Protein AF-A0A947CJH9-F1 (afdb_monomer_lite)

Structure (mmCIF, N/CA/C/O backbone):
data_AF-A0A947CJH9-F1
#
_entry.id   AF-A0A947CJH9-F1
#
loop_
_atom_site.group_PDB
_atom_site.id
_atom_site.type_symbol
_atom_site.label_atom_id
_atom_site.label_alt_id
_atom_site.label_comp_id
_atom_site.label_asym_id
_atom_site.label_entity_id
_atom_site.label_seq_id
_atom_site.pdbx_PDB_ins_code
_atom_site.Cartn_x
_atom_site.Cartn_y
_atom_site.Cartn_z
_atom_site.occupancy
_atom_site.B_iso_or_equiv
_atom_site.auth_seq_id
_atom_site.auth_comp_id
_atom_site.auth_asym_id
_atom_site.auth_atom_id
_atom_site.pdbx_PDB_model_num
ATOM 1 N N . MET A 1 1 ? -8.876 13.475 -35.142 1.00 30.36 1 MET A N 1
ATOM 2 C CA . MET A 1 1 ? -9.695 13.663 -33.919 1.00 30.36 1 MET A CA 1
ATOM 3 C C . MET A 1 1 ? -8.999 13.190 -32.631 1.00 30.36 1 MET A C 1
ATOM 5 O O . MET A 1 1 ? -9.363 13.679 -31.571 1.00 30.36 1 MET A O 1
ATOM 9 N N . PHE A 1 2 ? -7.987 12.305 -32.682 1.00 28.95 2 PHE A N 1
ATOM 10 C CA . PHE A 1 2 ? -7.243 11.853 -31.488 1.00 28.95 2 PHE A CA 1
ATOM 11 C C . PHE A 1 2 ? -6.026 12.732 -31.103 1.00 28.95 2 PHE A C 1
ATOM 13 O O . PHE A 1 2 ? -5.853 12.996 -29.915 1.00 28.95 2 PHE A O 1
ATOM 20 N N . SER A 1 3 ? -5.311 13.341 -32.061 1.00 35.59 3 SER A N 1
ATOM 21 C CA . SER A 1 3 ? -4.197 14.288 -31.799 1.00 35.59 3 SER A CA 1
ATOM 22 C C . SER A 1 3 ? -4.611 15.599 -31.092 1.00 35.59 3 SER A C 1
ATOM 24 O O . SER A 1 3 ? -3.795 16.322 -30.518 1.00 35.59 3 SER A O 1
ATOM 26 N N . GLU A 1 4 ? -5.912 15.911 -31.092 1.00 37.12 4 GLU A N 1
ATOM 27 C CA . GLU A 1 4 ? -6.497 17.144 -30.547 1.00 37.12 4 GLU A CA 1
ATOM 28 C C . GLU A 1 4 ? -6.630 17.111 -29.012 1.00 37.12 4 GLU A C 1
ATOM 30 O O . GLU A 1 4 ? -6.505 18.137 -28.338 1.00 37.12 4 GLU A O 1
ATOM 35 N N . ARG A 1 5 ? -6.850 15.919 -28.435 1.00 38.16 5 ARG A N 1
ATOM 36 C CA . ARG A 1 5 ? -6.873 15.715 -26.975 1.00 38.16 5 ARG A CA 1
ATOM 37 C C . ARG A 1 5 ? -5.459 15.719 -26.395 1.00 38.16 5 ARG A C 1
ATOM 39 O O . ARG A 1 5 ? -5.257 16.242 -25.303 1.00 38.16 5 ARG A O 1
ATOM 46 N N . PHE A 1 6 ? -4.493 15.220 -27.158 1.00 42.59 6 PHE A N 1
ATOM 47 C CA . PHE A 1 6 ? -3.076 15.169 -26.813 1.00 42.59 6 PHE A CA 1
ATOM 48 C C . PHE A 1 6 ? -2.444 16.556 -26.669 1.00 42.59 6 PHE A C 1
ATOM 50 O O . PHE A 1 6 ? -1.950 16.909 -25.598 1.00 42.59 6 PHE A O 1
ATOM 57 N N . LEU A 1 7 ? -2.563 17.402 -27.696 1.00 41.88 7 LEU A N 1
ATOM 58 C CA . LEU A 1 7 ? -2.008 18.760 -27.680 1.00 41.88 7 LEU A CA 1
ATOM 59 C C . LEU A 1 7 ? -2.678 19.666 -26.637 1.00 41.88 7 LEU A C 1
ATOM 61 O O . LEU A 1 7 ? -2.035 20.573 -26.109 1.00 41.88 7 LEU A O 1
ATOM 65 N N . ARG A 1 8 ? -3.953 19.414 -26.307 1.00 39.69 8 ARG A N 1
ATOM 66 C CA . ARG A 1 8 ? -4.657 20.100 -25.212 1.00 39.69 8 ARG A CA 1
ATOM 67 C C . ARG A 1 8 ? -4.125 19.668 -23.853 1.00 39.69 8 ARG A C 1
ATOM 69 O O . ARG A 1 8 ? -3.781 20.536 -23.063 1.00 39.69 8 ARG A O 1
ATOM 76 N N . SER A 1 9 ? -3.994 18.370 -23.596 1.00 38.56 9 SER A N 1
ATOM 77 C CA . SER A 1 9 ? -3.463 17.865 -22.324 1.00 38.56 9 SER A CA 1
ATOM 78 C C . SER A 1 9 ? -2.015 18.305 -22.092 1.00 38.56 9 SER A C 1
ATOM 80 O O . SER A 1 9 ? -1.696 18.763 -21.000 1.00 38.56 9 SER A O 1
ATOM 82 N N . MET A 1 10 ? -1.161 18.262 -23.120 1.00 40.03 10 MET A N 1
ATOM 83 C CA . MET A 1 10 ? 0.248 18.654 -23.006 1.00 40.03 10 MET A CA 1
ATOM 84 C C . MET A 1 10 ? 0.436 20.170 -22.858 1.00 40.03 10 MET A C 1
ATOM 86 O O . MET A 1 10 ? 1.247 20.599 -22.045 1.00 40.03 10 MET A O 1
ATOM 90 N N . ALA A 1 11 ? -0.325 20.991 -23.592 1.00 38.84 11 ALA A N 1
ATOM 91 C CA . ALA A 1 11 ? -0.263 22.449 -23.462 1.00 38.84 11 ALA A CA 1
ATOM 92 C C . ALA A 1 11 ? -0.888 22.945 -22.148 1.00 38.84 11 ALA A C 1
ATOM 94 O O . ALA A 1 11 ? -0.343 23.855 -21.533 1.00 38.84 11 ALA A O 1
ATOM 95 N N . ILE A 1 12 ? -1.985 22.334 -21.682 1.00 41.09 12 ILE A N 1
ATOM 96 C CA . ILE A 1 12 ? -2.594 22.647 -20.377 1.00 41.09 12 ILE A CA 1
ATOM 97 C C . ILE A 1 12 ? -1.649 22.245 -19.239 1.00 41.09 12 ILE A C 1
ATOM 99 O O . ILE A 1 12 ? -1.528 22.993 -18.275 1.00 41.09 12 ILE A O 1
ATOM 103 N N . LEU A 1 13 ? -0.937 21.120 -19.362 1.00 39.91 13 LEU A N 1
ATOM 104 C CA . LEU A 1 13 ? 0.058 20.684 -18.381 1.00 39.91 13 LEU A CA 1
ATOM 105 C C . LEU A 1 13 ? 1.293 21.602 -18.371 1.00 39.91 13 LEU A C 1
ATOM 107 O O . LEU A 1 13 ? 1.720 22.013 -17.299 1.00 39.91 13 LEU A O 1
ATOM 111 N N . LEU A 1 14 ? 1.819 21.998 -19.537 1.00 39.59 14 LEU A N 1
ATOM 112 C CA . LEU A 1 14 ? 2.942 22.944 -19.640 1.00 39.59 14 LEU A CA 1
ATOM 113 C C . LEU A 1 14 ? 2.575 24.340 -19.120 1.00 39.59 14 LEU A C 1
ATOM 115 O O . LEU A 1 14 ? 3.365 24.952 -18.414 1.00 39.59 14 LEU A O 1
ATOM 119 N N . ILE A 1 15 ? 1.367 24.829 -19.417 1.00 40.50 15 ILE A N 1
ATOM 120 C CA . ILE A 1 15 ? 0.870 26.111 -18.897 1.00 40.50 15 ILE A CA 1
ATOM 121 C C . ILE A 1 15 ? 0.625 26.018 -17.387 1.00 40.50 15 ILE A C 1
ATOM 123 O O . ILE A 1 15 ? 0.962 26.954 -16.674 1.00 40.50 15 ILE A O 1
ATOM 127 N N . ALA A 1 16 ? 0.099 24.900 -16.877 1.00 37.66 16 ALA A N 1
ATOM 128 C CA . ALA A 1 16 ? -0.085 24.692 -15.442 1.00 37.66 16 ALA A CA 1
ATOM 129 C C . ALA A 1 16 ? 1.250 24.596 -14.684 1.00 37.66 16 ALA A C 1
ATOM 131 O O . ALA A 1 16 ? 1.331 25.099 -13.571 1.00 37.66 16 ALA A O 1
ATOM 132 N N . ILE A 1 17 ? 2.290 24.009 -15.285 1.00 40.78 17 ILE A N 1
ATOM 133 C CA . ILE A 1 17 ? 3.638 23.919 -14.703 1.00 40.78 17 ILE A CA 1
ATOM 134 C C . ILE A 1 17 ? 4.337 25.284 -14.741 1.00 40.78 17 ILE A C 1
ATOM 136 O O . ILE A 1 17 ? 4.830 25.736 -13.717 1.00 40.78 17 ILE A O 1
ATOM 140 N N . VAL A 1 18 ? 4.296 25.999 -15.870 1.00 36.03 18 VAL A N 1
ATOM 141 C CA . VAL A 1 18 ? 4.867 27.355 -15.983 1.00 36.03 18 VAL A CA 1
ATOM 142 C C . VAL A 1 18 ? 4.138 28.351 -15.070 1.00 36.03 18 VAL A C 1
ATOM 144 O O . VAL A 1 18 ? 4.778 29.207 -14.473 1.00 36.03 18 VAL A O 1
ATOM 147 N N . MET A 1 19 ? 2.817 28.223 -14.899 1.00 34.50 19 MET A N 1
ATOM 148 C CA . MET A 1 19 ? 2.040 29.052 -13.965 1.00 34.50 19 MET A CA 1
ATOM 149 C C . MET A 1 19 ? 2.241 28.650 -12.498 1.00 34.50 19 MET A C 1
ATOM 151 O O . MET A 1 19 ? 2.157 29.515 -11.636 1.00 34.50 19 MET A O 1
ATOM 155 N N . ALA A 1 20 ? 2.498 27.371 -12.199 1.00 32.34 20 ALA A N 1
ATOM 156 C CA . ALA A 1 20 ? 2.825 26.923 -10.845 1.00 32.34 20 ALA A CA 1
ATOM 157 C C . ALA A 1 20 ? 4.222 27.395 -10.417 1.00 32.34 20 ALA A C 1
ATOM 159 O O . ALA A 1 20 ? 4.380 27.823 -9.283 1.00 32.34 20 ALA A O 1
ATOM 160 N N . ILE A 1 21 ? 5.192 27.399 -11.337 1.00 34.97 21 ILE A N 1
ATOM 161 C CA . ILE A 1 21 ? 6.563 27.874 -11.095 1.00 34.97 21 ILE A CA 1
ATOM 162 C C . ILE A 1 21 ? 6.604 29.408 -10.995 1.00 34.97 21 ILE A C 1
ATOM 164 O O . ILE A 1 21 ? 7.182 29.950 -10.060 1.00 34.97 21 ILE A O 1
ATOM 168 N N . ALA A 1 22 ? 5.899 30.125 -11.878 1.00 31.30 22 ALA A N 1
ATOM 169 C CA . ALA A 1 22 ? 5.813 31.588 -11.813 1.00 31.30 22 ALA A CA 1
ATOM 170 C C . ALA A 1 22 ? 5.004 32.110 -10.606 1.00 31.30 22 ALA A C 1
ATOM 172 O O . ALA A 1 22 ? 5.146 33.269 -10.222 1.00 31.30 22 ALA A O 1
ATOM 173 N N . ALA A 1 23 ? 4.137 31.281 -10.011 1.00 29.83 23 ALA A N 1
ATOM 174 C CA . ALA A 1 23 ? 3.445 31.618 -8.768 1.00 29.83 23 ALA A CA 1
ATOM 175 C C . ALA A 1 23 ? 4.345 31.433 -7.530 1.00 29.83 23 ALA A C 1
ATOM 177 O O . ALA A 1 23 ? 4.173 32.167 -6.556 1.00 29.83 23 ALA A O 1
ATOM 178 N N . ASP A 1 24 ? 5.316 30.515 -7.583 1.00 30.22 24 ASP A N 1
ATOM 179 C CA . ASP A 1 24 ? 6.223 30.191 -6.471 1.00 30.22 24 ASP A CA 1
ATOM 180 C C . ASP A 1 24 ? 7.361 31.220 -6.316 1.00 30.22 24 ASP A C 1
ATOM 182 O O . ASP A 1 24 ? 7.717 31.594 -5.199 1.00 30.22 24 ASP A O 1
ATOM 186 N N . GLU A 1 25 ? 7.836 31.811 -7.421 1.00 28.88 25 GLU A N 1
ATOM 187 C CA . GLU A 1 25 ? 8.841 32.895 -7.404 1.00 28.88 25 GLU A CA 1
ATOM 188 C C . GLU A 1 25 ? 8.360 34.177 -6.694 1.00 28.88 25 GLU A C 1
ATOM 190 O O . GLU A 1 25 ? 9.167 35.022 -6.312 1.00 28.88 25 GLU A O 1
ATOM 195 N N . SER A 1 26 ? 7.049 34.332 -6.474 1.00 29.34 26 SER A N 1
ATOM 196 C CA . SER A 1 26 ? 6.482 35.493 -5.770 1.00 29.34 26 SER A CA 1
ATOM 197 C C . SER A 1 26 ? 6.217 35.267 -4.275 1.00 29.34 26 SER A C 1
ATOM 199 O O . SER A 1 26 ? 5.820 36.213 -3.592 1.00 29.34 26 SER A O 1
ATOM 201 N N . ALA A 1 27 ? 6.432 34.050 -3.751 1.00 27.53 27 ALA A N 1
ATOM 202 C CA . ALA A 1 27 ? 5.967 33.663 -2.415 1.00 27.53 27 ALA A CA 1
ATOM 203 C C . ALA A 1 27 ? 7.055 33.250 -1.402 1.00 27.53 27 ALA A C 1
ATOM 205 O O . ALA A 1 27 ? 6.716 33.049 -0.237 1.00 27.53 27 ALA A O 1
ATOM 206 N N . VAL A 1 28 ? 8.340 33.172 -1.765 1.00 26.95 28 VAL A N 1
ATOM 207 C CA . VAL A 1 28 ? 9.392 32.726 -0.826 1.00 26.95 28 VAL A CA 1
ATOM 208 C C . VAL A 1 28 ? 10.565 33.707 -0.790 1.00 26.95 28 VAL A C 1
ATOM 210 O O . VAL A 1 28 ? 11.636 33.474 -1.336 1.00 26.95 28 VAL A O 1
ATOM 213 N N . ALA A 1 29 ? 10.361 34.829 -0.098 1.00 25.80 29 ALA A N 1
ATOM 214 C CA . ALA A 1 29 ? 11.453 35.622 0.458 1.00 25.80 29 ALA A CA 1
ATOM 215 C C . ALA A 1 29 ? 11.639 35.209 1.929 1.00 25.80 29 ALA A C 1
ATOM 217 O O . ALA A 1 29 ? 11.005 35.760 2.826 1.00 25.80 29 ALA A O 1
ATOM 218 N N . GLY A 1 30 ? 12.477 34.200 2.166 1.00 22.78 30 GLY A N 1
ATOM 219 C CA . GLY A 1 30 ? 12.871 33.754 3.504 1.00 22.78 30 GLY A CA 1
ATOM 220 C C . GLY A 1 30 ? 13.794 32.533 3.429 1.00 22.78 30 GLY A C 1
ATOM 221 O O . GLY A 1 30 ? 13.390 31.536 2.836 1.00 22.78 30 GLY A O 1
ATOM 222 N N . PRO A 1 31 ? 15.023 32.579 3.977 1.00 25.97 31 PRO A N 1
ATOM 223 C CA . PRO A 1 31 ? 15.990 31.505 3.809 1.00 25.97 31 PRO A CA 1
ATOM 224 C C . PRO A 1 31 ? 15.740 30.394 4.835 1.00 25.97 31 PRO A C 1
ATOM 226 O O . PRO A 1 31 ? 15.749 30.645 6.039 1.00 25.97 31 PRO A O 1
ATOM 229 N N . MET A 1 32 ? 15.574 29.159 4.363 1.00 23.61 32 MET A N 1
ATOM 230 C CA . MET A 1 32 ? 15.828 27.946 5.145 1.00 23.61 32 MET A CA 1
ATOM 231 C C . MET A 1 32 ? 16.718 27.007 4.317 1.00 23.61 32 MET A C 1
ATOM 233 O O . MET A 1 32 ? 16.578 26.968 3.094 1.00 23.61 32 MET A O 1
ATOM 237 N N . PRO A 1 33 ? 17.671 26.303 4.951 1.00 28.30 33 PRO A N 1
ATOM 238 C CA . PRO A 1 33 ? 18.750 25.616 4.261 1.00 28.30 33 PRO A CA 1
ATOM 239 C C . PRO A 1 33 ? 18.359 24.180 3.895 1.00 28.30 33 PRO A C 1
ATOM 241 O O . PRO A 1 33 ? 17.827 23.447 4.727 1.00 28.30 33 PRO A O 1
ATOM 244 N N . GLY A 1 34 ? 18.709 23.767 2.676 1.00 31.34 34 GLY A N 1
ATOM 245 C CA . GLY A 1 34 ? 18.743 22.358 2.283 1.00 31.34 34 GLY A CA 1
ATOM 246 C C . GLY A 1 34 ? 17.568 21.884 1.433 1.00 31.34 34 GLY A C 1
ATOM 247 O O . GLY A 1 34 ? 16.926 20.909 1.796 1.00 31.34 34 GLY A O 1
ATOM 248 N N . ASP A 1 35 ? 17.334 22.515 0.285 1.00 28.31 35 ASP A N 1
ATOM 249 C CA . ASP A 1 35 ? 16.646 21.873 -0.836 1.00 28.31 35 ASP A CA 1
ATOM 250 C C . ASP A 1 35 ? 17.534 22.038 -2.070 1.00 28.31 35 ASP A C 1
ATOM 252 O O . ASP A 1 35 ? 17.950 23.144 -2.407 1.00 28.31 35 ASP A O 1
ATOM 256 N N . GLY A 1 36 ? 17.915 20.909 -2.666 1.00 34.16 36 GLY A N 1
ATOM 257 C CA . GLY A 1 36 ? 18.807 20.867 -3.816 1.00 34.16 36 GLY A CA 1
ATOM 258 C C . GLY A 1 36 ? 18.179 21.570 -5.010 1.00 34.16 36 GLY A C 1
ATOM 259 O O . GLY A 1 36 ? 17.075 21.219 -5.433 1.00 34.16 36 GLY A O 1
ATOM 260 N N . ASP A 1 37 ? 18.914 22.538 -5.544 1.00 34.59 37 ASP A N 1
ATOM 261 C CA . ASP A 1 37 ? 18.640 23.210 -6.803 1.00 34.59 37 ASP A CA 1
ATOM 262 C C . ASP A 1 37 ? 18.347 22.170 -7.896 1.00 34.59 37 ASP A C 1
ATOM 264 O O . ASP A 1 37 ? 19.234 21.448 -8.354 1.00 34.59 37 ASP A O 1
ATOM 268 N N . VAL A 1 38 ? 17.093 22.078 -8.343 1.00 43.47 38 VAL A N 1
ATOM 269 C CA . VAL A 1 38 ? 16.826 21.510 -9.666 1.00 43.47 38 VAL A CA 1
ATOM 270 C C . VAL A 1 38 ? 17.348 22.546 -10.653 1.00 43.47 38 VAL A C 1
ATOM 272 O O . VAL A 1 38 ? 16.710 23.576 -10.868 1.00 43.47 38 VAL A O 1
ATOM 275 N N . GLU A 1 39 ? 18.545 22.299 -11.186 1.00 51.16 39 GLU A N 1
ATOM 276 C CA . GLU A 1 39 ? 19.237 23.215 -12.089 1.00 51.16 39 GLU A CA 1
ATOM 277 C C . GLU A 1 39 ? 18.315 23.680 -13.239 1.00 51.16 39 GLU A C 1
ATOM 279 O O . GLU A 1 39 ? 17.654 22.853 -13.884 1.00 51.16 39 GLU A O 1
ATOM 284 N N . PRO A 1 40 ? 18.288 24.990 -13.559 1.00 55.69 40 PRO A N 1
ATOM 285 C CA . PRO A 1 40 ? 17.497 25.554 -14.660 1.00 55.69 40 PRO A CA 1
ATOM 286 C C . PRO A 1 40 ? 17.795 24.925 -16.037 1.00 55.69 40 PRO A C 1
ATOM 288 O O . PRO A 1 40 ? 16.981 25.036 -16.961 1.00 55.69 40 PRO A O 1
ATOM 291 N N . ASP A 1 41 ? 18.913 24.209 -16.169 1.00 61.19 41 ASP A N 1
ATOM 292 C CA . ASP A 1 41 ? 19.324 23.512 -17.386 1.00 61.19 41 ASP A CA 1
ATOM 293 C C . ASP A 1 41 ? 18.508 22.238 -17.671 1.00 61.19 41 ASP A C 1
ATOM 295 O O . ASP A 1 41 ? 18.139 22.005 -18.825 1.00 61.19 41 ASP A O 1
ATOM 299 N N . ALA A 1 42 ? 18.096 21.471 -16.653 1.00 63.88 42 ALA A N 1
ATOM 300 C CA . ALA A 1 42 ? 17.292 20.252 -16.843 1.00 63.88 42 ALA A CA 1
ATOM 301 C C . ALA A 1 42 ? 15.874 20.560 -17.367 1.00 63.88 42 ALA A C 1
ATOM 303 O O . ALA A 1 42 ? 15.306 19.836 -18.192 1.00 63.88 42 ALA A O 1
ATOM 304 N N . VAL A 1 43 ? 15.300 21.680 -16.915 1.00 68.06 43 VAL A N 1
ATOM 305 C CA . VAL A 1 43 ? 13.988 22.169 -17.367 1.00 68.06 43 VAL A CA 1
ATOM 306 C C . VAL A 1 43 ? 14.052 22.614 -18.828 1.00 68.06 43 VAL A C 1
ATOM 308 O O . VAL A 1 43 ? 13.137 22.339 -19.612 1.00 68.06 43 VAL A O 1
ATOM 311 N N . ARG A 1 44 ? 15.148 23.274 -19.213 1.00 74.38 44 ARG A N 1
ATOM 312 C CA . ARG A 1 44 ? 15.390 23.712 -20.588 1.00 74.38 44 ARG A CA 1
ATOM 313 C C . ARG A 1 44 ? 15.625 22.528 -21.526 1.00 74.38 44 ARG A C 1
ATOM 315 O O . ARG A 1 44 ? 15.038 22.492 -22.605 1.00 74.38 44 ARG A O 1
ATOM 322 N N . GLU A 1 45 ? 16.391 21.532 -21.090 1.00 73.31 45 GLU A N 1
ATOM 323 C CA . GLU A 1 45 ? 16.653 20.312 -21.858 1.00 73.31 45 GLU A CA 1
ATOM 324 C C . GLU A 1 45 ? 15.361 19.525 -22.152 1.00 73.31 45 GLU A C 1
ATOM 326 O O . GLU A 1 45 ? 15.125 19.112 -23.292 1.00 73.31 45 GLU A O 1
ATOM 331 N N . LEU A 1 46 ? 14.463 19.388 -21.168 1.00 77.94 46 LEU A N 1
ATOM 332 C CA . LEU A 1 46 ? 13.157 18.741 -21.364 1.00 77.94 46 LEU A CA 1
ATOM 333 C C . LEU A 1 46 ? 12.227 19.510 -22.304 1.00 77.94 46 LEU A C 1
ATOM 335 O O . LEU A 1 46 ? 11.428 18.894 -23.022 1.00 77.94 46 LEU A O 1
ATOM 339 N N . ALA A 1 47 ? 12.300 20.841 -22.291 1.00 75.94 47 ALA A N 1
ATOM 340 C CA . ALA A 1 47 ? 11.528 21.682 -23.195 1.00 75.94 47 ALA A CA 1
ATOM 341 C C . ALA A 1 47 ? 12.009 21.519 -24.647 1.00 75.94 47 ALA A C 1
ATOM 343 O O . ALA A 1 47 ? 11.188 21.295 -25.540 1.00 75.94 47 ALA A O 1
ATOM 344 N N . ASP A 1 48 ? 13.326 21.540 -24.868 1.00 78.69 48 ASP A N 1
ATOM 345 C CA . ASP A 1 48 ? 13.939 21.369 -26.189 1.00 78.69 48 ASP A CA 1
ATOM 346 C C . ASP A 1 48 ? 13.717 19.952 -26.753 1.00 78.69 48 ASP A C 1
ATOM 348 O O . ASP A 1 48 ? 13.410 19.788 -27.943 1.00 78.69 48 ASP A O 1
ATOM 352 N N . LEU A 1 49 ? 13.778 18.921 -25.899 1.00 81.50 49 LEU A N 1
ATOM 353 C CA . LEU A 1 49 ? 13.381 17.554 -26.252 1.00 81.50 49 LEU A CA 1
ATOM 354 C C . LEU A 1 49 ? 11.899 17.495 -26.642 1.00 81.50 49 LEU A C 1
ATOM 356 O O . LEU A 1 49 ? 11.546 16.915 -27.668 1.00 81.50 49 LEU A O 1
ATOM 360 N N . GLY A 1 50 ? 11.027 18.122 -25.848 1.00 82.81 50 GLY A N 1
ATOM 361 C CA . GLY A 1 50 ? 9.590 18.157 -26.103 1.00 82.81 50 GLY A CA 1
ATOM 362 C C . GLY A 1 50 ? 9.236 18.795 -27.448 1.00 82.81 50 GLY A C 1
ATOM 363 O O . GLY A 1 50 ? 8.355 18.299 -28.148 1.00 82.81 50 GLY A O 1
ATOM 364 N N . ASP A 1 51 ? 9.919 19.869 -27.841 1.00 77.44 51 ASP A N 1
ATOM 365 C CA . ASP A 1 51 ? 9.709 20.510 -29.145 1.00 77.44 51 ASP A CA 1
ATOM 366 C C . ASP A 1 51 ? 10.259 19.662 -30.305 1.00 77.44 51 ASP A C 1
ATOM 368 O O . ASP A 1 51 ? 9.613 19.558 -31.350 1.00 77.44 51 ASP A O 1
ATOM 372 N N . THR A 1 52 ? 11.382 18.970 -30.097 1.00 78.12 52 THR A N 1
ATOM 373 C CA . THR A 1 52 ? 11.963 18.035 -31.078 1.00 78.12 52 THR A CA 1
ATOM 374 C C . THR A 1 52 ? 11.037 16.838 -31.337 1.00 78.12 52 THR A C 1
ATOM 376 O O . THR A 1 52 ? 10.750 16.511 -32.487 1.00 78.12 52 THR A O 1
ATOM 379 N N . LEU A 1 53 ? 10.486 16.228 -30.283 1.00 80.88 53 LEU A N 1
ATOM 380 C CA . LEU A 1 53 ? 9.561 15.094 -30.400 1.00 80.88 53 LEU A CA 1
ATOM 381 C C . LEU A 1 53 ? 8.229 15.493 -31.054 1.00 80.88 53 LEU A C 1
ATOM 383 O O . LEU A 1 53 ? 7.703 14.756 -31.884 1.00 80.88 53 LEU A O 1
ATOM 387 N N . LYS A 1 54 ? 7.701 16.688 -30.758 1.00 79.12 54 LYS A N 1
ATOM 388 C CA . LYS A 1 54 ? 6.508 17.212 -31.451 1.00 79.12 54 LYS A CA 1
ATOM 389 C C . LYS A 1 54 ? 6.743 17.379 -32.949 1.00 79.12 54 LYS A C 1
ATOM 391 O O . LYS A 1 54 ? 5.856 17.057 -33.733 1.00 79.12 54 LYS A O 1
ATOM 396 N N . ALA A 1 55 ? 7.904 17.898 -33.347 1.00 72.12 55 ALA A N 1
ATOM 397 C CA . ALA A 1 55 ? 8.248 18.064 -34.756 1.00 72.12 55 ALA A CA 1
ATOM 398 C C . ALA A 1 55 ? 8.367 16.703 -35.463 1.00 72.12 55 ALA A C 1
ATOM 400 O O . ALA A 1 55 ? 7.886 16.556 -36.586 1.00 72.12 55 ALA A O 1
ATOM 401 N N . ALA A 1 56 ? 8.910 15.687 -34.782 1.00 71.94 56 ALA A N 1
ATOM 402 C CA . ALA A 1 56 ? 8.956 14.314 -35.289 1.00 71.94 56 ALA A CA 1
ATOM 403 C C . ALA A 1 56 ? 7.560 13.716 -35.522 1.00 71.94 56 ALA A C 1
ATOM 405 O O . ALA A 1 56 ? 7.321 13.092 -36.552 1.00 71.94 56 ALA A O 1
ATOM 406 N N . VAL A 1 57 ? 6.610 13.957 -34.614 1.00 78.56 57 VAL A N 1
ATOM 407 C CA . VAL A 1 57 ? 5.220 13.502 -34.793 1.00 78.56 57 VAL A CA 1
ATOM 408 C C . VAL A 1 57 ? 4.530 14.248 -35.934 1.00 78.56 57 VAL A C 1
ATOM 410 O O . VAL A 1 57 ? 3.874 13.632 -36.769 1.00 78.56 57 VAL A O 1
ATOM 413 N N . LEU A 1 58 ? 4.685 15.574 -36.000 1.00 71.38 58 LEU A N 1
ATOM 414 C CA . LEU A 1 58 ? 4.045 16.390 -37.037 1.00 71.38 58 LEU A CA 1
ATOM 415 C C . LEU A 1 58 ? 4.570 16.081 -38.445 1.00 71.38 58 LEU A C 1
ATOM 417 O O . LEU A 1 58 ? 3.811 16.186 -39.404 1.00 71.38 58 LEU A O 1
ATOM 421 N N . SER A 1 59 ? 5.847 15.716 -38.571 1.00 67.62 59 SER A N 1
ATOM 422 C CA . SER A 1 59 ? 6.474 15.332 -39.849 1.00 67.62 59 SER A CA 1
ATOM 423 C C . SER A 1 59 ? 6.180 13.892 -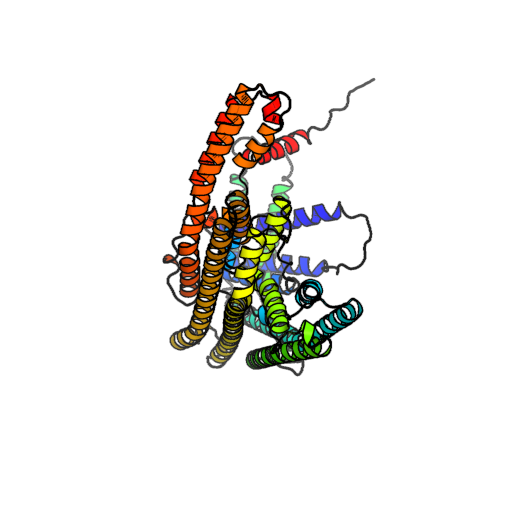40.262 1.00 67.62 59 SER A C 1
ATOM 425 O O . SER A 1 59 ? 6.514 13.506 -41.377 1.00 67.62 59 SER A O 1
ATOM 427 N N . GLY A 1 60 ? 5.544 13.100 -39.393 1.00 67.50 60 GLY A N 1
ATOM 428 C CA . GLY A 1 60 ? 5.290 11.679 -39.628 1.00 67.50 60 GLY A CA 1
ATOM 429 C C . GLY A 1 60 ? 6.507 10.778 -39.393 1.00 67.50 60 GLY A C 1
ATOM 430 O O . GLY A 1 60 ? 6.398 9.570 -39.571 1.00 67.50 60 GLY A O 1
ATOM 431 N N . ALA A 1 61 ? 7.635 11.336 -38.945 1.00 70.12 61 ALA A N 1
ATOM 432 C CA . ALA A 1 61 ? 8.863 10.599 -38.648 1.00 70.12 61 ALA A CA 1
ATOM 433 C C . ALA A 1 61 ? 8.749 9.683 -37.415 1.00 70.12 61 ALA A C 1
ATOM 435 O O . ALA A 1 61 ? 9.529 8.746 -37.255 1.00 70.12 61 ALA A O 1
ATOM 436 N N . MET A 1 62 ? 7.797 9.958 -36.518 1.00 78.69 62 MET A N 1
ATOM 437 C CA . MET A 1 62 ? 7.577 9.192 -35.290 1.00 78.69 62 MET A CA 1
ATOM 438 C C . MET A 1 62 ? 6.090 9.122 -34.932 1.00 78.69 62 MET A C 1
ATOM 440 O O . MET A 1 62 ? 5.331 10.054 -35.196 1.00 78.69 62 MET A O 1
ATOM 444 N N . SER A 1 63 ? 5.672 8.027 -34.291 1.00 79.06 63 SER A N 1
ATOM 445 C CA . SER A 1 63 ? 4.317 7.914 -33.749 1.00 79.06 63 SER A CA 1
ATOM 446 C C . SER A 1 63 ? 4.122 8.800 -32.509 1.00 79.06 63 SER A C 1
ATOM 448 O O . SER A 1 63 ? 5.056 9.077 -31.754 1.00 79.06 63 SER A O 1
ATOM 450 N N . GLU A 1 64 ? 2.882 9.228 -32.268 1.00 74.19 64 GLU A N 1
ATOM 451 C CA . GLU A 1 64 ? 2.522 9.999 -31.070 1.00 74.19 64 GLU A CA 1
ATOM 452 C C . GLU A 1 64 ? 2.815 9.217 -29.778 1.00 74.19 64 GLU A C 1
ATOM 454 O O . GLU A 1 64 ? 3.316 9.774 -28.803 1.00 74.19 64 GLU A O 1
ATOM 459 N N . GLU A 1 65 ? 2.549 7.910 -29.788 1.00 76.62 65 GLU A N 1
ATOM 460 C CA . GLU A 1 65 ? 2.765 7.029 -28.643 1.00 76.62 65 GLU A CA 1
ATOM 461 C C . GLU A 1 65 ? 4.253 6.919 -28.277 1.00 76.62 65 GLU A C 1
ATOM 463 O O . GLU A 1 65 ? 4.611 7.012 -27.100 1.00 76.62 65 GLU A O 1
ATOM 468 N N . ASP A 1 66 ? 5.125 6.781 -29.276 1.00 76.56 66 ASP A N 1
ATOM 469 C CA . ASP A 1 66 ? 6.572 6.699 -29.068 1.00 76.56 66 ASP A CA 1
ATOM 470 C C . ASP A 1 66 ? 7.135 8.025 -28.547 1.00 76.56 66 ASP A C 1
ATOM 472 O O . ASP A 1 66 ? 7.907 8.034 -27.587 1.00 76.56 66 ASP A O 1
ATOM 476 N N . ALA A 1 67 ? 6.690 9.155 -29.104 1.00 78.38 67 ALA A N 1
ATOM 477 C CA . ALA A 1 67 ? 7.103 10.482 -28.656 1.00 78.38 67 ALA A CA 1
ATOM 478 C C . ALA A 1 67 ? 6.730 10.742 -27.187 1.00 78.38 67 ALA A C 1
ATOM 480 O O . ALA A 1 67 ? 7.554 11.238 -26.414 1.00 78.38 67 ALA A O 1
ATOM 481 N N . ILE A 1 68 ? 5.514 10.366 -26.773 1.00 80.25 68 ILE A N 1
ATOM 482 C CA . ILE A 1 68 ? 5.081 10.464 -25.371 1.00 80.25 68 ILE A CA 1
ATOM 483 C C . ILE A 1 68 ? 5.970 9.608 -24.477 1.00 80.25 68 ILE A C 1
ATOM 485 O O . ILE A 1 68 ? 6.458 10.088 -23.453 1.00 80.25 68 ILE A O 1
ATOM 489 N N . LYS A 1 69 ? 6.205 8.351 -24.864 1.00 78.25 69 LYS A N 1
ATOM 490 C CA . LYS A 1 69 ? 7.009 7.424 -24.065 1.00 78.25 69 LYS A CA 1
ATOM 491 C C . LYS A 1 69 ? 8.459 7.891 -23.936 1.00 78.25 69 LYS A C 1
ATOM 493 O O . LYS A 1 69 ? 8.994 7.821 -22.831 1.00 78.25 69 LYS A O 1
ATOM 498 N N . ILE A 1 70 ? 9.083 8.417 -24.995 1.00 78.44 70 ILE A N 1
ATOM 499 C CA . ILE A 1 70 ? 10.446 8.978 -24.927 1.00 78.44 70 ILE A CA 1
ATOM 500 C C . ILE A 1 70 ? 10.474 10.170 -23.970 1.00 78.44 70 ILE A C 1
ATOM 502 O O . ILE A 1 70 ? 11.324 10.220 -23.079 1.00 78.44 70 ILE A O 1
ATOM 506 N N . TRP A 1 71 ? 9.525 11.099 -24.107 1.00 84.12 71 TRP A N 1
ATOM 507 C CA . TRP A 1 71 ? 9.472 12.284 -23.254 1.00 84.12 71 TRP A CA 1
ATOM 508 C C . TRP A 1 71 ? 9.254 11.927 -21.779 1.00 84.12 71 TRP A C 1
ATOM 510 O O . TRP A 1 71 ? 9.981 12.413 -20.915 1.00 84.12 71 TRP A O 1
ATOM 520 N N . GLU A 1 72 ? 8.300 11.043 -21.472 1.00 79.62 72 GLU A N 1
ATOM 521 C CA . GLU A 1 72 ? 8.056 10.592 -20.098 1.00 79.62 72 GLU A CA 1
ATOM 522 C C . GLU A 1 72 ? 9.252 9.842 -19.510 1.00 79.62 72 GLU A C 1
ATOM 524 O O . GLU A 1 72 ? 9.571 10.024 -18.335 1.00 79.62 72 GLU A O 1
ATOM 529 N N . THR A 1 73 ? 9.922 9.019 -20.317 1.00 77.88 73 THR A N 1
ATOM 530 C CA . THR A 1 73 ? 11.102 8.262 -19.889 1.00 77.88 73 THR A CA 1
ATOM 531 C C . THR A 1 73 ? 12.254 9.204 -19.548 1.00 77.88 73 THR A C 1
ATOM 533 O O . THR A 1 73 ? 12.851 9.064 -18.483 1.00 77.88 73 THR A O 1
ATOM 536 N N . MET A 1 74 ? 12.520 10.210 -20.387 1.00 77.56 74 MET A N 1
ATOM 537 C CA . MET A 1 74 ? 13.531 11.237 -20.111 1.00 77.56 74 MET A CA 1
ATOM 538 C C . MET A 1 74 ? 13.154 12.122 -18.921 1.00 77.56 74 MET A C 1
ATOM 540 O O . MET A 1 74 ? 14.002 12.419 -18.084 1.00 77.56 74 MET A O 1
ATOM 544 N N . ARG A 1 75 ? 11.874 12.470 -18.759 1.00 80.06 75 ARG A N 1
ATOM 545 C CA . ARG A 1 75 ? 11.410 13.226 -17.589 1.00 80.06 75 ARG A CA 1
ATOM 546 C C . ARG A 1 75 ? 11.642 12.464 -16.285 1.00 80.06 75 ARG A C 1
ATOM 548 O O . ARG A 1 75 ? 12.203 13.017 -15.347 1.00 80.06 75 ARG A O 1
ATOM 555 N N . ARG A 1 76 ? 11.277 11.178 -16.238 1.00 72.75 76 ARG A N 1
ATOM 556 C CA . ARG A 1 76 ? 11.476 10.316 -15.056 1.00 72.75 76 ARG A CA 1
ATOM 557 C C . ARG A 1 76 ? 12.948 10.088 -14.703 1.00 72.75 76 ARG A C 1
ATOM 559 O O . ARG A 1 76 ? 13.229 9.631 -13.603 1.00 72.75 76 ARG A O 1
ATOM 566 N N . ARG A 1 77 ? 13.877 10.344 -15.628 1.00 70.38 77 ARG A N 1
ATOM 567 C CA . ARG A 1 77 ? 15.325 10.257 -15.381 1.00 70.38 77 ARG A CA 1
ATOM 568 C C . ARG A 1 77 ? 15.874 11.479 -14.662 1.00 70.38 77 ARG A C 1
ATOM 570 O O . ARG A 1 77 ? 16.803 11.329 -13.874 1.00 70.38 77 ARG A O 1
ATOM 577 N N . LEU A 1 78 ? 15.318 12.644 -14.986 1.00 67.69 78 LEU A N 1
ATOM 578 C CA . LEU A 1 78 ? 15.695 13.942 -14.429 1.00 67.69 78 LEU A CA 1
ATOM 579 C C . LEU A 1 78 ? 14.992 14.210 -13.095 1.00 67.69 78 LEU A C 1
ATOM 581 O O . LEU A 1 78 ? 15.527 14.910 -12.245 1.00 67.69 78 LEU A O 1
ATOM 585 N N . GLU A 1 79 ? 13.815 13.619 -12.884 1.00 58.72 79 GLU A N 1
ATOM 586 C CA . GLU A 1 79 ? 13.188 13.577 -11.566 1.00 58.72 79 GLU A CA 1
ATOM 587 C C . GLU A 1 79 ? 13.968 12.600 -10.657 1.00 58.72 79 GLU A C 1
ATOM 589 O O . GLU A 1 79 ? 14.193 11.449 -11.051 1.00 58.72 79 GLU A O 1
ATOM 594 N N . PRO A 1 80 ? 14.374 12.997 -9.432 1.00 45.34 80 PRO A N 1
ATOM 595 C CA . PRO A 1 80 ? 14.883 12.038 -8.459 1.00 45.34 80 PRO A CA 1
ATOM 596 C C . PRO A 1 80 ? 13.833 10.937 -8.248 1.00 45.34 80 PRO A C 1
ATOM 598 O O . PRO A 1 80 ? 12.630 11.219 -8.343 1.00 45.34 80 PRO A O 1
ATOM 601 N N . PRO A 1 81 ? 14.242 9.680 -7.974 1.00 46.50 81 PRO A N 1
ATOM 602 C CA . PRO A 1 81 ? 13.289 8.612 -7.713 1.00 46.50 81 PRO A CA 1
ATOM 603 C C . PRO A 1 81 ? 12.350 9.094 -6.616 1.00 46.50 81 PRO A C 1
ATOM 605 O O . PRO A 1 81 ? 12.804 9.412 -5.519 1.00 46.50 81 PRO A O 1
ATOM 608 N N . ALA A 1 82 ? 11.060 9.216 -6.941 1.00 41.28 82 ALA A N 1
ATOM 609 C CA . ALA A 1 82 ? 10.088 9.750 -6.007 1.00 41.28 82 ALA A CA 1
ATOM 610 C C . ALA A 1 82 ? 10.181 8.938 -4.714 1.00 41.28 82 ALA A C 1
ATOM 612 O O . ALA A 1 82 ? 9.837 7.752 -4.695 1.00 41.28 82 ALA A O 1
ATOM 613 N N . THR A 1 83 ? 10.663 9.568 -3.642 1.00 36.94 83 THR A N 1
ATOM 614 C CA . THR A 1 83 ? 10.527 9.008 -2.308 1.00 36.94 83 THR A CA 1
ATOM 615 C C . THR A 1 83 ? 9.032 8.798 -2.110 1.00 36.94 83 THR A C 1
ATOM 617 O O . THR A 1 83 ? 8.245 9.731 -2.331 1.00 36.94 83 THR A O 1
ATOM 620 N N . PRO A 1 84 ? 8.586 7.568 -1.799 1.00 38.34 84 PRO A N 1
ATOM 621 C CA . PRO A 1 84 ? 7.182 7.337 -1.537 1.00 38.34 84 PRO A CA 1
ATOM 622 C C . PRO A 1 84 ? 6.808 8.271 -0.396 1.00 38.34 84 PRO A C 1
ATOM 624 O O . PRO A 1 84 ? 7.316 8.142 0.717 1.00 38.34 84 PRO A O 1
ATOM 627 N N . LYS A 1 85 ? 5.968 9.269 -0.692 1.00 33.19 85 LYS A N 1
ATOM 628 C CA . LYS A 1 85 ? 5.439 10.134 0.356 1.00 33.19 85 LYS A CA 1
ATOM 629 C C . LYS A 1 85 ? 4.790 9.193 1.372 1.00 33.19 85 LYS A C 1
ATOM 631 O O . LYS A 1 85 ? 3.986 8.359 0.938 1.00 33.19 85 LYS A O 1
ATOM 636 N N . PRO A 1 86 ? 5.150 9.284 2.668 1.00 31.12 86 PRO A N 1
ATOM 637 C CA . PRO A 1 86 ? 4.549 8.441 3.690 1.00 31.12 86 PRO A CA 1
ATOM 638 C C . PRO A 1 86 ? 3.035 8.514 3.535 1.00 31.12 86 PRO A C 1
ATOM 640 O O . PRO A 1 86 ? 2.512 9.571 3.156 1.00 31.12 86 PRO A O 1
ATOM 643 N N . ALA A 1 87 ? 2.360 7.380 3.746 1.00 36.56 87 ALA A N 1
ATOM 644 C CA . ALA A 1 87 ? 0.910 7.284 3.676 1.00 36.56 87 ALA A CA 1
ATOM 645 C C . ALA A 1 87 ? 0.316 8.477 4.433 1.00 36.56 87 ALA A C 1
ATOM 647 O O . ALA A 1 87 ? 0.433 8.600 5.649 1.00 36.56 87 ALA A O 1
ATOM 648 N N . ARG A 1 88 ? -0.195 9.446 3.672 1.00 36.22 88 ARG A N 1
ATOM 649 C CA . ARG A 1 88 ? -0.713 10.686 4.232 1.00 36.22 88 ARG A CA 1
ATOM 650 C C . ARG A 1 88 ? -1.982 10.287 4.960 1.00 36.22 88 ARG A C 1
ATOM 652 O O . ARG A 1 88 ? -2.872 9.790 4.278 1.00 36.22 88 ARG A O 1
ATOM 659 N N . ASP A 1 89 ? -1.999 10.493 6.275 1.00 35.56 89 ASP A N 1
ATOM 660 C CA . ASP A 1 89 ? -3.124 10.346 7.206 1.00 35.56 89 ASP A CA 1
ATOM 661 C C . ASP A 1 89 ? -4.368 9.706 6.559 1.00 35.56 89 ASP A C 1
ATOM 663 O O . ASP A 1 89 ? -5.152 10.379 5.877 1.00 35.56 89 ASP A O 1
ATOM 667 N N . GLU A 1 90 ? -4.486 8.381 6.705 1.00 41.28 90 GLU A N 1
ATOM 668 C CA . GLU A 1 90 ? -5.487 7.520 6.047 1.00 41.28 90 GLU A CA 1
ATOM 669 C C . GLU A 1 90 ? -6.936 7.963 6.324 1.00 41.28 90 GLU A C 1
ATOM 671 O O . GLU A 1 90 ? -7.859 7.623 5.581 1.00 41.28 90 GLU A O 1
ATOM 676 N N . THR A 1 91 ? -7.129 8.814 7.335 1.00 36.09 91 THR A N 1
ATOM 677 C CA . THR A 1 91 ? -8.396 9.464 7.686 1.00 36.09 91 THR A CA 1
ATOM 678 C C . THR A 1 91 ? -8.881 10.476 6.635 1.00 36.09 91 THR A C 1
ATOM 680 O O . THR A 1 91 ? -10.086 10.731 6.513 1.00 36.09 91 THR A O 1
ATOM 683 N N . ARG A 1 92 ? -7.991 11.037 5.800 1.00 43.97 92 ARG A N 1
ATOM 684 C CA . ARG A 1 92 ? -8.374 11.875 4.649 1.00 43.97 92 ARG A CA 1
ATOM 685 C C . ARG A 1 92 ? -8.740 10.990 3.461 1.00 43.97 92 ARG A C 1
ATOM 687 O O . ARG A 1 92 ? -7.939 10.791 2.551 1.00 43.97 92 ARG A O 1
ATOM 694 N N . GLY A 1 93 ? -9.992 10.528 3.464 1.00 47.97 93 GLY A N 1
ATOM 695 C CA . GLY A 1 93 ? -10.599 9.655 2.456 1.00 47.97 93 GLY A CA 1
ATOM 696 C C . GLY A 1 93 ? -10.004 9.757 1.044 1.00 47.97 93 GLY A C 1
ATOM 697 O O . GLY A 1 93 ? -10.060 10.813 0.399 1.00 47.97 93 GLY A O 1
ATOM 698 N N . GLY A 1 94 ? -9.451 8.639 0.563 1.00 56.72 94 GLY A N 1
ATOM 699 C CA . GLY A 1 94 ? -8.938 8.487 -0.797 1.00 56.72 94 GLY A CA 1
ATOM 700 C C . GLY A 1 94 ? -10.012 8.746 -1.859 1.00 56.72 94 GLY A C 1
ATOM 701 O O . GLY A 1 94 ? -11.218 8.672 -1.605 1.00 56.72 94 GLY A O 1
ATOM 702 N N . THR A 1 95 ? -9.585 9.093 -3.074 1.00 64.94 95 THR A N 1
ATOM 703 C CA . THR A 1 95 ? -10.502 9.160 -4.219 1.00 64.94 95 THR A CA 1
ATOM 704 C C . THR A 1 95 ? -10.646 7.767 -4.838 1.00 64.94 95 THR A C 1
ATOM 706 O O . THR A 1 95 ? -9.643 7.061 -4.912 1.00 64.94 95 THR A O 1
ATOM 709 N N . PRO A 1 96 ? -11.819 7.398 -5.391 1.00 68.56 96 PRO A N 1
ATOM 710 C CA . PRO A 1 96 ? -11.995 6.119 -6.095 1.00 68.56 96 PRO A CA 1
ATOM 711 C C . PRO A 1 96 ? -10.924 5.868 -7.172 1.00 68.56 96 PRO A C 1
ATOM 713 O O . PRO A 1 96 ? -10.464 4.751 -7.374 1.00 68.56 96 PRO A O 1
ATOM 716 N N . LYS A 1 97 ? -10.443 6.941 -7.816 1.00 70.12 97 LYS A N 1
ATOM 717 C CA . LYS A 1 97 ? -9.334 6.885 -8.779 1.00 70.12 97 LYS A CA 1
ATOM 718 C C . LYS A 1 97 ? -8.020 6.384 -8.177 1.00 70.12 97 LYS A C 1
ATOM 720 O O . LYS A 1 97 ? -7.289 5.679 -8.858 1.00 70.12 97 LYS A O 1
ATOM 725 N N . ARG A 1 98 ? -7.692 6.765 -6.939 1.00 70.44 98 ARG A N 1
ATOM 726 C CA . ARG A 1 98 ? -6.488 6.267 -6.252 1.00 70.44 98 ARG A CA 1
ATOM 727 C C . ARG A 1 98 ? -6.610 4.782 -5.944 1.00 70.44 98 ARG A C 1
ATOM 729 O O . ARG A 1 98 ? -5.636 4.058 -6.114 1.00 70.44 98 ARG A O 1
ATOM 736 N N . ASP A 1 99 ? -7.801 4.339 -5.567 1.00 74.12 99 ASP A N 1
ATOM 737 C CA . ASP A 1 99 ? -8.061 2.931 -5.277 1.00 74.12 99 ASP A CA 1
ATOM 738 C C . ASP A 1 99 ? -7.901 2.073 -6.537 1.00 74.12 99 ASP A C 1
ATOM 740 O O . ASP A 1 99 ? -7.256 1.031 -6.486 1.00 74.12 99 ASP A O 1
ATOM 744 N N . LEU A 1 100 ? -8.359 2.554 -7.700 1.00 76.00 100 LEU A N 1
ATOM 745 C CA . LEU A 1 100 ? -8.119 1.881 -8.983 1.00 76.00 100 LEU A CA 1
ATOM 746 C C . LEU A 1 100 ? -6.630 1.729 -9.320 1.00 76.00 100 LEU A C 1
ATOM 748 O O . LEU A 1 100 ? -6.235 0.694 -9.849 1.00 76.00 100 LEU A O 1
ATOM 752 N N . VAL A 1 101 ? -5.799 2.728 -9.002 1.00 76.38 101 VAL A N 1
ATOM 753 C CA . VAL A 1 101 ? -4.345 2.645 -9.232 1.00 76.38 101 VAL A CA 1
ATOM 754 C C . VAL A 1 101 ? -3.725 1.519 -8.406 1.00 76.38 101 VAL A C 1
ATOM 756 O O . VAL A 1 101 ? -2.856 0.814 -8.909 1.00 76.38 101 VAL A O 1
ATOM 759 N N . ARG A 1 102 ? -4.206 1.286 -7.177 1.00 78.88 102 ARG A N 1
ATOM 760 C CA . ARG A 1 102 ? -3.754 0.150 -6.355 1.00 78.88 102 ARG A CA 1
ATOM 761 C C . ARG A 1 102 ? -4.127 -1.193 -6.986 1.00 78.88 102 ARG A C 1
ATOM 763 O O . ARG A 1 102 ? -3.395 -2.162 -6.838 1.00 78.88 102 ARG A O 1
ATOM 770 N N . LEU A 1 103 ? -5.234 -1.271 -7.724 1.00 84.62 103 LEU A N 1
ATOM 771 C CA . LEU A 1 103 ? -5.662 -2.499 -8.406 1.00 84.62 103 LEU A CA 1
ATOM 772 C C . LEU A 1 103 ? -4.906 -2.780 -9.711 1.00 84.62 103 LEU A C 1
ATOM 774 O O . LEU A 1 103 ? -5.056 -3.880 -10.243 1.00 84.62 103 LEU A O 1
ATOM 778 N N . ALA A 1 104 ? -4.087 -1.856 -10.216 1.00 83.06 104 ALA A N 1
ATOM 779 C CA . ALA A 1 104 ? -3.310 -2.073 -11.432 1.00 83.06 104 ALA A CA 1
ATOM 780 C C . ALA A 1 104 ? -2.288 -3.208 -11.258 1.00 83.06 104 ALA A C 1
ATOM 782 O O . ALA A 1 104 ? -1.723 -3.407 -10.181 1.00 83.06 104 ALA A O 1
ATOM 783 N N . ALA A 1 105 ? -2.048 -3.975 -12.322 1.00 83.88 105 ALA A N 1
ATOM 784 C CA . ALA A 1 105 ? -0.995 -4.980 -12.305 1.00 83.88 105 ALA A CA 1
ATOM 785 C C . ALA A 1 105 ? 0.379 -4.285 -12.191 1.00 83.88 105 ALA A C 1
ATOM 787 O O . ALA A 1 105 ? 0.668 -3.394 -13.002 1.00 83.88 105 ALA A O 1
ATOM 788 N N . PRO A 1 106 ? 1.202 -4.660 -11.194 1.00 84.19 106 PRO A N 1
ATOM 789 C CA . PRO A 1 106 ? 2.449 -3.967 -10.907 1.00 84.19 106 PRO A CA 1
ATOM 790 C C . PRO A 1 106 ? 3.444 -4.109 -12.059 1.00 84.19 106 PRO A C 1
ATOM 792 O O . PRO A 1 106 ? 3.394 -5.052 -12.853 1.00 84.19 106 PRO A O 1
ATOM 795 N N . GLU A 1 107 ? 4.349 -3.141 -12.149 1.00 83.12 107 GLU A N 1
ATOM 796 C CA . GLU A 1 107 ? 5.440 -3.177 -13.120 1.00 83.12 107 GLU A CA 1
ATOM 797 C C . GLU A 1 107 ? 6.507 -4.197 -12.680 1.00 83.12 107 GLU A C 1
ATOM 799 O O . GLU A 1 107 ? 6.813 -4.270 -11.484 1.00 83.12 107 GLU A O 1
ATOM 804 N N . PRO A 1 108 ? 7.155 -4.926 -13.611 1.00 83.81 108 PRO A N 1
ATOM 805 C CA . PRO A 1 108 ? 8.275 -5.819 -13.289 1.00 83.81 108 PRO A CA 1
ATOM 806 C C . PRO A 1 108 ? 9.431 -5.125 -12.555 1.00 83.81 108 PRO A C 1
ATOM 808 O O . PRO A 1 108 ? 10.171 -5.757 -11.811 1.00 83.81 108 PRO A O 1
ATOM 811 N N . GLU A 1 109 ? 9.576 -3.815 -12.753 1.00 78.38 109 GLU A N 1
ATOM 812 C CA . GLU A 1 109 ? 10.628 -2.998 -12.151 1.00 78.38 109 GLU A CA 1
ATOM 813 C C . GLU A 1 109 ? 10.289 -2.519 -10.733 1.00 78.38 109 GLU A C 1
ATOM 815 O O . GLU A 1 109 ? 11.172 -2.016 -10.040 1.00 78.38 109 GLU A O 1
ATOM 820 N N . GLN A 1 110 ? 9.037 -2.628 -10.281 1.00 81.75 110 GLN A N 1
ATOM 821 C CA . GLN A 1 110 ? 8.619 -2.175 -8.952 1.00 81.75 110 GLN A CA 1
ATOM 822 C C . GLN A 1 110 ? 9.057 -3.181 -7.883 1.00 81.75 110 GLN A C 1
ATOM 824 O O . GLN A 1 110 ? 8.326 -4.124 -7.598 1.00 81.75 110 GLN A O 1
ATOM 829 N N . VAL A 1 111 ? 10.237 -2.945 -7.302 1.00 85.25 111 VAL A N 1
ATOM 830 C CA . VAL A 1 111 ? 10.886 -3.777 -6.264 1.00 85.25 111 VAL A CA 1
ATOM 831 C C . VAL A 1 111 ? 10.956 -3.066 -4.907 1.00 85.25 111 VAL A C 1
ATOM 833 O O . VAL A 1 111 ? 12.001 -2.977 -4.263 1.00 85.25 111 VAL A O 1
ATOM 836 N N . TRP A 1 112 ? 9.863 -2.406 -4.538 1.00 82.88 112 TRP A N 1
ATOM 837 C CA . TRP A 1 112 ? 9.860 -1.449 -3.436 1.00 82.88 112 TRP A CA 1
ATOM 838 C C . TRP A 1 112 ? 9.907 -2.142 -2.077 1.00 82.88 112 TRP A C 1
ATOM 840 O O . TRP A 1 112 ? 10.581 -1.633 -1.184 1.00 82.88 112 TRP A O 1
ATOM 850 N N . LEU A 1 113 ? 9.236 -3.287 -1.914 1.00 86.12 113 LEU A N 1
ATOM 851 C CA . LEU A 1 113 ? 9.174 -3.969 -0.623 1.00 86.12 113 LEU A CA 1
ATOM 852 C C . LEU A 1 113 ? 10.546 -4.529 -0.243 1.00 86.12 113 LEU A C 1
ATOM 854 O O . LEU A 1 113 ? 10.935 -4.482 0.922 1.00 86.12 113 LEU A O 1
ATOM 858 N N . LEU A 1 114 ? 11.313 -4.979 -1.238 1.00 87.25 114 LEU A N 1
ATOM 859 C CA . LEU A 1 114 ? 12.689 -5.432 -1.054 1.00 87.25 114 LEU A CA 1
ATOM 860 C C . LEU A 1 114 ? 13.626 -4.332 -0.520 1.00 87.25 114 LEU A C 1
ATOM 862 O O . LEU A 1 114 ? 14.607 -4.631 0.155 1.00 87.25 114 LEU A O 1
ATOM 866 N N . LEU A 1 115 ? 13.328 -3.066 -0.819 1.00 87.62 115 LEU A N 1
ATOM 867 C CA . LEU A 1 115 ? 14.109 -1.900 -0.395 1.00 87.62 115 LEU A CA 1
ATOM 868 C C . LEU A 1 115 ? 13.644 -1.304 0.939 1.00 87.62 115 LEU A C 1
ATOM 870 O O . LEU A 1 115 ? 14.184 -0.272 1.343 1.00 87.62 115 LEU A O 1
ATOM 874 N N . GLN A 1 116 ? 12.651 -1.911 1.596 1.00 87.94 116 GLN A N 1
ATOM 875 C CA . GLN A 1 116 ? 12.118 -1.432 2.866 1.00 87.94 116 GLN A CA 1
ATOM 876 C C . GLN A 1 116 ? 12.626 -2.266 4.052 1.00 87.94 116 GLN A C 1
ATOM 878 O O . GLN A 1 116 ? 12.495 -3.501 4.034 1.00 87.94 116 GLN A O 1
ATOM 883 N N . PRO A 1 117 ? 13.150 -1.603 5.102 1.00 89.25 117 PRO A N 1
ATOM 884 C CA . PRO A 1 117 ? 13.539 -2.276 6.333 1.00 89.25 117 PRO A CA 1
ATOM 885 C C . PRO A 1 117 ? 12.319 -2.876 7.044 1.00 89.25 117 PRO A C 1
ATOM 887 O O . PRO A 1 117 ? 11.183 -2.419 6.889 1.00 89.25 117 PRO A O 1
ATOM 890 N N . GLU A 1 118 ? 12.559 -3.926 7.824 1.00 89.00 118 GLU A N 1
ATOM 891 C CA . GLU A 1 118 ? 11.520 -4.618 8.586 1.00 89.00 118 GLU A CA 1
ATOM 892 C C . GLU A 1 118 ? 11.149 -3.897 9.880 1.00 89.00 118 GLU A C 1
ATOM 894 O O . GLU A 1 118 ? 10.004 -4.007 10.310 1.00 89.00 118 GLU A O 1
ATOM 899 N N . PHE A 1 119 ? 12.080 -3.151 10.459 1.00 90.44 119 PHE A N 1
ATOM 900 C CA . PHE A 1 119 ? 11.897 -2.421 11.705 1.00 90.44 119 PHE A CA 1
ATOM 901 C C . PHE A 1 119 ? 12.315 -0.960 11.529 1.00 90.44 119 PHE A C 1
ATOM 903 O O . PHE A 1 119 ? 13.190 -0.644 10.719 1.00 90.44 119 PHE A O 1
ATOM 910 N N . LEU A 1 120 ? 11.656 -0.064 12.259 1.00 89.88 120 LEU A N 1
ATOM 911 C CA . LEU A 1 120 ? 11.885 1.380 12.250 1.00 89.88 120 LEU A CA 1
ATOM 912 C C . LEU A 1 120 ? 11.754 1.937 13.672 1.00 89.88 120 LEU A C 1
ATOM 914 O O . LEU A 1 120 ? 11.032 1.375 14.484 1.00 89.88 120 LEU A O 1
ATOM 918 N N . GLY A 1 121 ? 12.342 3.105 13.952 1.00 86.38 121 GLY A N 1
ATOM 919 C CA . GLY A 1 121 ? 12.270 3.732 15.286 1.00 86.38 121 GLY A CA 1
ATOM 920 C C . GLY A 1 121 ? 10.844 3.981 15.812 1.00 86.38 121 GLY A C 1
ATOM 921 O O . GLY A 1 121 ? 10.603 3.974 17.012 1.00 86.38 121 GLY A O 1
ATOM 922 N N . ARG A 1 122 ? 9.835 4.093 14.934 1.00 87.88 122 ARG A N 1
ATOM 923 C CA . ARG A 1 122 ? 8.419 4.161 15.359 1.00 87.88 122 ARG A CA 1
ATOM 924 C C . ARG A 1 122 ? 7.942 2.907 16.111 1.00 87.88 122 ARG A C 1
ATOM 926 O O . ARG A 1 122 ? 6.951 2.973 16.831 1.00 87.88 122 ARG A O 1
ATOM 933 N N . ASP A 1 123 ? 8.616 1.776 15.915 1.00 92.88 123 ASP A N 1
ATOM 934 C CA . ASP A 1 123 ? 8.244 0.485 16.490 1.00 92.88 123 ASP A CA 1
ATOM 935 C C . ASP A 1 123 ? 8.666 0.379 17.970 1.00 92.88 123 ASP A C 1
ATOM 937 O O . ASP A 1 123 ? 8.152 -0.485 18.684 1.00 92.88 123 ASP A O 1
ATOM 941 N N . VAL A 1 124 ? 9.518 1.299 18.463 1.00 92.94 124 VAL A N 1
ATOM 942 C CA . VAL A 1 124 ? 9.912 1.402 19.884 1.00 92.94 124 VAL A CA 1
ATOM 943 C C . VAL A 1 124 ? 8.687 1.477 20.781 1.00 92.94 124 VAL A C 1
ATOM 945 O O . VAL A 1 124 ? 8.618 0.763 21.774 1.00 92.94 124 VAL A O 1
ATOM 948 N N . THR A 1 125 ? 7.700 2.310 20.434 1.00 91.88 125 THR A N 1
ATOM 949 C CA . THR A 1 125 ? 6.496 2.496 21.258 1.00 91.88 125 THR A CA 1
ATOM 950 C C . THR A 1 125 ? 5.731 1.187 21.425 1.00 91.88 125 THR A C 1
ATOM 952 O O . THR A 1 125 ? 5.386 0.819 22.541 1.00 91.88 125 THR A O 1
ATOM 955 N N . VAL A 1 126 ? 5.535 0.443 20.333 1.00 91.94 126 VAL A N 1
ATOM 956 C CA . VAL A 1 126 ? 4.813 -0.837 20.361 1.00 91.94 126 VAL A CA 1
ATOM 957 C C . VAL A 1 126 ? 5.571 -1.867 21.196 1.00 91.94 126 VAL A C 1
ATOM 959 O O . VAL A 1 126 ? 4.977 -2.523 22.045 1.00 91.94 126 VAL A O 1
ATOM 962 N N . LEU A 1 127 ? 6.882 -2.005 20.981 1.00 93.75 127 LEU A N 1
ATOM 963 C CA . LEU A 1 127 ? 7.705 -2.971 21.710 1.00 93.75 127 LEU A CA 1
ATOM 964 C C . LEU A 1 127 ? 7.819 -2.628 23.196 1.00 93.75 127 LEU A C 1
ATOM 966 O O . LEU A 1 127 ? 7.700 -3.523 24.027 1.00 93.75 127 LEU A O 1
ATOM 970 N N . ARG A 1 128 ? 7.999 -1.347 23.533 1.00 94.44 128 ARG A N 1
ATOM 971 C CA . ARG A 1 128 ? 8.032 -0.858 24.914 1.00 94.44 128 ARG A CA 1
ATOM 972 C C . ARG A 1 128 ? 6.747 -1.208 25.651 1.00 94.44 128 ARG A C 1
ATOM 974 O O . ARG A 1 128 ? 6.819 -1.745 26.752 1.00 94.44 128 ARG A O 1
ATOM 981 N N . ASP A 1 129 ? 5.600 -0.916 25.044 1.00 90.75 129 ASP A N 1
ATOM 982 C CA . ASP A 1 129 ? 4.300 -1.088 25.690 1.00 90.75 129 ASP A CA 1
ATOM 983 C C . ASP A 1 129 ? 3.941 -2.581 25.832 1.00 90.75 129 ASP A C 1
ATOM 985 O O . ASP A 1 129 ? 3.502 -3.012 26.896 1.00 90.75 129 ASP A O 1
ATOM 989 N N . GLU A 1 130 ? 4.193 -3.401 24.803 1.00 91.00 130 GLU A N 1
ATOM 990 C CA . GLU A 1 130 ? 3.879 -4.842 24.816 1.00 91.00 130 GLU A CA 1
ATOM 991 C C . GLU A 1 130 ? 4.822 -5.665 25.714 1.00 91.00 130 GLU A C 1
ATOM 993 O O . GLU A 1 130 ? 4.399 -6.653 26.320 1.00 91.00 130 GLU A O 1
ATOM 998 N N . LEU A 1 131 ? 6.101 -5.281 25.805 1.00 93.50 131 LEU A N 1
ATOM 999 C CA . LEU A 1 131 ? 7.105 -5.975 26.625 1.00 93.50 131 LEU A CA 1
ATOM 1000 C C . LEU A 1 131 ? 7.292 -5.359 28.012 1.00 93.50 131 LEU A C 1
ATOM 1002 O O . LEU A 1 131 ? 8.024 -5.930 28.820 1.00 93.50 131 LEU A O 1
ATOM 1006 N N . MET A 1 132 ? 6.639 -4.228 28.295 1.00 93.25 132 MET A N 1
ATOM 1007 C CA . MET A 1 132 ? 6.802 -3.460 29.534 1.00 93.25 132 MET A CA 1
ATOM 1008 C C . MET A 1 132 ? 8.284 -3.155 29.807 1.00 93.25 132 MET A C 1
ATOM 1010 O O . MET A 1 132 ? 8.818 -3.488 30.868 1.00 93.25 132 MET A O 1
ATOM 1014 N N . LEU A 1 133 ? 8.965 -2.593 28.802 1.00 92.19 133 LEU A N 1
ATOM 1015 C CA . LEU A 1 133 ? 10.385 -2.246 28.901 1.00 92.19 133 LEU A CA 1
ATOM 1016 C C . LEU A 1 133 ? 10.585 -1.067 29.855 1.00 92.19 133 LEU A C 1
ATOM 1018 O O . LEU A 1 133 ? 9.817 -0.102 29.835 1.00 92.19 133 LEU A O 1
ATOM 1022 N N . ASP A 1 134 ? 11.639 -1.130 30.663 1.00 94.12 134 ASP A N 1
ATOM 1023 C CA . ASP A 1 134 ? 12.062 0.001 31.485 1.00 94.12 134 ASP A CA 1
ATOM 1024 C C . ASP A 1 134 ? 12.729 1.110 30.625 1.00 94.12 134 ASP A C 1
ATOM 1026 O O . ASP A 1 134 ? 12.970 0.915 29.423 1.00 94.12 134 ASP A O 1
ATOM 1030 N N . PRO A 1 135 ? 12.987 2.313 31.180 1.00 93.56 135 PRO A N 1
ATOM 1031 C CA . PRO A 1 135 ? 13.581 3.412 30.418 1.00 93.56 135 PRO A CA 1
ATOM 1032 C C . PRO A 1 135 ? 14.962 3.101 29.819 1.00 93.56 135 PRO A C 1
ATOM 1034 O O . PRO A 1 135 ? 15.240 3.541 28.703 1.00 93.56 135 PRO A O 1
ATOM 1037 N N . ASP A 1 136 ? 15.797 2.321 30.511 1.00 92.38 136 ASP A N 1
ATOM 1038 C CA . ASP A 1 136 ? 17.149 1.983 30.052 1.00 92.38 136 ASP A CA 1
ATOM 1039 C C . ASP A 1 136 ? 17.086 0.959 28.909 1.00 92.38 136 ASP A C 1
ATOM 1041 O O . ASP A 1 136 ? 17.714 1.138 27.864 1.00 92.38 136 ASP A O 1
ATOM 1045 N N . GLN A 1 137 ? 16.251 -0.074 29.048 1.00 91.12 137 GLN A N 1
ATOM 1046 C CA . GLN A 1 137 ? 15.942 -1.041 27.993 1.00 91.12 137 GLN A CA 1
ATOM 1047 C C . GLN A 1 137 ? 15.333 -0.361 26.762 1.00 91.12 137 GLN A C 1
ATOM 1049 O O . GLN A 1 137 ? 15.657 -0.728 25.634 1.00 91.12 137 GLN A O 1
ATOM 1054 N N . THR A 1 138 ? 14.471 0.640 26.963 1.00 92.19 138 THR A N 1
ATOM 1055 C CA . THR A 1 138 ? 13.874 1.423 25.870 1.00 92.19 138 THR A CA 1
ATOM 1056 C C . THR A 1 138 ? 14.940 2.210 25.108 1.00 92.19 138 THR A C 1
ATOM 1058 O O . THR A 1 138 ? 14.908 2.236 23.880 1.00 92.19 138 THR A O 1
ATOM 1061 N N . LEU A 1 139 ? 15.905 2.812 25.812 1.00 90.38 139 LEU A N 1
ATOM 1062 C CA . LEU A 1 139 ? 17.022 3.524 25.189 1.00 90.38 139 LEU A CA 1
ATOM 1063 C C . LEU A 1 139 ? 17.931 2.573 24.400 1.00 90.38 139 LEU A C 1
ATOM 1065 O O . LEU A 1 139 ? 18.323 2.893 23.281 1.00 90.38 139 LEU A O 1
ATOM 1069 N N . ILE A 1 140 ? 18.221 1.385 24.941 1.00 85.88 140 ILE A N 1
ATOM 1070 C CA . ILE A 1 140 ? 18.988 0.362 24.215 1.00 85.88 140 ILE A CA 1
ATOM 1071 C C . ILE A 1 140 ? 18.223 -0.093 22.965 1.00 85.88 140 ILE A C 1
ATOM 1073 O O . ILE A 1 140 ? 18.820 -0.212 21.899 1.00 85.88 140 ILE A O 1
ATOM 1077 N N . LEU A 1 141 ? 16.909 -0.316 23.065 1.00 90.38 141 LEU A N 1
ATOM 1078 C CA . LEU A 1 141 ? 16.077 -0.702 21.925 1.00 90.38 141 LEU A CA 1
ATOM 1079 C C . LEU A 1 141 ? 16.118 0.338 20.795 1.00 90.38 141 LEU A C 1
ATOM 1081 O O . LEU A 1 141 ? 16.199 -0.049 19.632 1.00 90.38 141 LEU A O 1
ATOM 1085 N N . ASP A 1 142 ? 16.068 1.630 21.121 1.00 89.62 142 ASP A N 1
ATOM 1086 C CA . ASP A 1 142 ? 16.128 2.708 20.126 1.00 89.62 142 ASP A CA 1
ATOM 1087 C C . ASP A 1 142 ? 17.450 2.666 19.339 1.00 89.62 142 ASP A C 1
ATOM 1089 O O . ASP A 1 142 ? 17.444 2.637 18.107 1.00 89.62 142 ASP A O 1
ATOM 1093 N N . VAL A 1 143 ? 18.578 2.506 20.046 1.00 87.38 143 VAL A N 1
ATOM 1094 C CA . VAL A 1 143 ? 19.907 2.332 19.432 1.00 87.38 143 VAL A CA 1
ATOM 1095 C C . VAL A 1 143 ? 19.955 1.086 18.543 1.00 87.38 143 VAL A C 1
ATOM 1097 O O . VAL A 1 143 ? 20.411 1.164 17.407 1.00 87.38 143 VAL A O 1
ATOM 1100 N N . LEU A 1 144 ? 19.426 -0.052 19.008 1.00 85.75 144 LEU A N 1
ATOM 1101 C CA . LEU A 1 144 ? 19.393 -1.290 18.217 1.00 85.75 144 LEU A CA 1
ATOM 1102 C C . LEU A 1 144 ? 18.592 -1.139 16.913 1.00 85.75 144 LEU A C 1
ATOM 1104 O O . LEU A 1 144 ? 18.955 -1.720 15.887 1.00 85.75 144 LEU A O 1
ATOM 1108 N N . LEU A 1 145 ? 17.490 -0.385 16.940 1.00 89.50 145 LEU A N 1
ATOM 1109 C CA . LEU A 1 145 ? 16.669 -0.129 15.756 1.00 89.50 145 LEU A CA 1
ATOM 1110 C C . LEU A 1 145 ? 17.347 0.828 14.772 1.00 89.50 145 LEU A C 1
ATOM 1112 O O . LEU A 1 145 ? 17.218 0.637 13.557 1.00 89.50 145 LEU A O 1
ATOM 1116 N N . ASP A 1 146 ? 18.073 1.826 15.273 1.00 87.25 146 ASP A N 1
ATOM 1117 C CA . ASP A 1 146 ? 18.880 2.721 14.446 1.00 87.25 146 ASP A CA 1
ATOM 1118 C C . ASP A 1 146 ? 20.064 1.978 13.801 1.00 87.25 146 ASP A C 1
ATOM 1120 O O . ASP A 1 146 ? 20.222 2.060 12.579 1.00 87.25 146 ASP A O 1
ATOM 1124 N N . ASP A 1 147 ? 20.797 1.156 14.559 1.00 83.19 147 ASP A N 1
ATOM 1125 C CA . ASP A 1 147 ? 21.884 0.304 14.050 1.00 83.19 147 ASP A CA 1
ATOM 1126 C C . ASP A 1 147 ? 21.377 -0.666 12.970 1.00 83.19 147 ASP A C 1
ATOM 1128 O O . ASP A 1 147 ? 21.981 -0.818 11.903 1.00 83.19 147 ASP A O 1
ATOM 1132 N N . TYR A 1 148 ? 20.221 -1.299 13.204 1.00 92.56 148 TYR A N 1
ATOM 1133 C CA . TYR A 1 148 ? 19.566 -2.158 12.218 1.00 92.56 148 TYR A CA 1
ATOM 1134 C C . TYR A 1 148 ? 19.235 -1.397 10.926 1.00 92.56 148 TYR A C 1
ATOM 1136 O O . TYR A 1 148 ? 19.479 -1.900 9.821 1.00 92.56 148 TYR A O 1
ATOM 1144 N N . ARG A 1 149 ? 18.682 -0.181 11.042 1.00 90.69 149 ARG A N 1
ATOM 1145 C CA . ARG A 1 149 ? 18.347 0.659 9.885 1.00 90.69 149 ARG A CA 1
ATOM 1146 C C . ARG A 1 149 ? 19.602 1.004 9.090 1.00 90.69 149 ARG A C 1
ATOM 1148 O O . ARG A 1 149 ? 19.580 0.889 7.865 1.00 90.69 149 ARG A O 1
ATOM 1155 N N . GLU A 1 150 ? 20.677 1.408 9.759 1.00 84.50 150 GLU A N 1
ATOM 1156 C CA . GLU A 1 150 ? 21.952 1.740 9.115 1.00 84.50 150 GLU A CA 1
ATOM 1157 C C . GLU A 1 150 ? 22.572 0.529 8.413 1.00 84.50 150 GLU A C 1
ATOM 1159 O O . GLU A 1 150 ? 22.958 0.626 7.244 1.00 84.50 150 GLU A O 1
ATOM 1164 N N . ALA A 1 151 ? 22.580 -0.635 9.067 1.00 87.25 151 ALA A N 1
ATOM 1165 C CA . ALA A 1 151 ? 23.056 -1.880 8.473 1.00 87.25 151 ALA A CA 1
ATOM 1166 C C . ALA A 1 151 ? 22.249 -2.266 7.220 1.00 87.25 151 ALA A C 1
ATOM 1168 O O . ALA A 1 151 ? 22.822 -2.656 6.197 1.00 87.25 151 ALA A O 1
ATOM 1169 N N . PHE A 1 152 ? 20.921 -2.113 7.258 1.00 89.38 152 PHE A N 1
ATOM 1170 C CA . PHE A 1 152 ? 20.063 -2.380 6.105 1.00 89.38 152 PHE A CA 1
ATOM 1171 C C . PHE A 1 152 ? 20.277 -1.372 4.964 1.00 89.38 152 PHE A C 1
ATOM 1173 O O . PHE A 1 152 ? 20.324 -1.757 3.791 1.00 89.38 152 PHE A O 1
ATOM 1180 N N . GLU A 1 153 ? 20.431 -0.084 5.270 1.00 87.25 153 GLU A N 1
ATOM 1181 C CA . GLU A 1 153 ? 20.740 0.942 4.269 1.00 87.25 153 GLU A CA 1
ATOM 1182 C C . GLU A 1 153 ? 22.092 0.669 3.593 1.00 87.25 153 GLU A C 1
ATOM 1184 O O . GLU A 1 153 ? 22.166 0.669 2.361 1.00 87.25 153 GLU A O 1
ATOM 1189 N N . LEU A 1 154 ? 23.122 0.303 4.364 1.00 83.44 154 LEU A N 1
ATOM 1190 C CA . LEU A 1 154 ? 24.428 -0.100 3.840 1.00 83.44 154 LEU A CA 1
ATOM 1191 C C . LEU A 1 154 ? 24.326 -1.331 2.924 1.00 83.44 154 LEU A C 1
ATOM 1193 O O . LEU A 1 154 ? 24.900 -1.344 1.832 1.00 83.44 154 LEU A O 1
ATOM 1197 N N . ALA A 1 155 ? 23.557 -2.347 3.327 1.00 82.56 155 ALA A N 1
ATOM 1198 C CA . ALA A 1 155 ? 23.340 -3.555 2.533 1.00 82.56 155 ALA A CA 1
ATOM 1199 C C . ALA A 1 155 ? 22.533 -3.296 1.246 1.00 82.56 155 ALA A C 1
ATOM 1201 O O . ALA A 1 155 ? 22.786 -3.911 0.205 1.00 82.56 155 ALA A O 1
ATOM 1202 N N . SER A 1 156 ? 21.552 -2.390 1.294 1.00 88.12 156 SER A N 1
ATOM 1203 C CA . SER A 1 156 ? 20.659 -2.106 0.165 1.00 88.12 156 SER A CA 1
ATOM 1204 C C . SER A 1 156 ? 21.233 -1.093 -0.832 1.00 88.12 156 SER A C 1
ATOM 1206 O O . SER A 1 156 ? 20.858 -1.126 -2.011 1.00 88.12 156 SER A O 1
ATOM 1208 N N . ALA A 1 157 ? 22.168 -0.231 -0.416 1.00 84.00 157 ALA A N 1
ATOM 1209 C CA . ALA A 1 157 ? 22.735 0.830 -1.248 1.00 84.00 157 ALA A CA 1
ATOM 1210 C C . ALA A 1 157 ? 23.332 0.329 -2.581 1.00 84.00 157 ALA A C 1
ATOM 1212 O O . ALA A 1 157 ? 22.942 0.858 -3.631 1.00 84.00 157 ALA A O 1
ATOM 1213 N N . PRO A 1 158 ? 24.171 -0.730 -2.623 1.00 83.31 158 PRO A N 1
ATOM 1214 C CA . PRO A 1 158 ? 24.683 -1.261 -3.886 1.00 83.31 158 PRO A CA 1
ATOM 1215 C C . PRO A 1 158 ? 23.564 -1.718 -4.827 1.00 83.31 158 PRO A C 1
ATOM 1217 O O . PRO A 1 158 ? 23.631 -1.505 -6.039 1.00 83.31 158 PRO A O 1
ATOM 1220 N N . PHE A 1 159 ? 22.510 -2.331 -4.280 1.00 86.56 159 PHE A N 1
ATOM 1221 C CA . PHE A 1 159 ? 21.372 -2.793 -5.069 1.00 86.56 159 PHE A CA 1
ATOM 1222 C C . PHE A 1 159 ? 20.537 -1.627 -5.611 1.00 86.56 159 PHE A C 1
ATOM 1224 O O . PHE A 1 159 ? 20.155 -1.664 -6.779 1.00 86.56 159 PHE A O 1
ATOM 1231 N N . ARG A 1 160 ? 20.317 -0.557 -4.832 1.00 85.69 160 ARG A N 1
ATOM 1232 C CA . ARG A 1 160 ? 19.637 0.666 -5.309 1.00 85.69 160 ARG A CA 1
ATOM 1233 C C . ARG A 1 160 ? 20.373 1.300 -6.490 1.00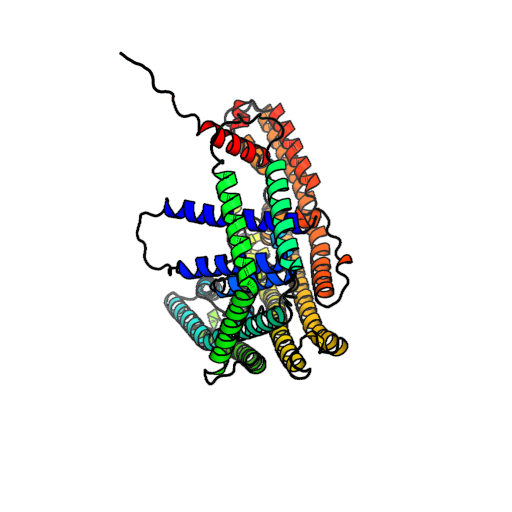 85.69 160 ARG A C 1
ATOM 1235 O O . ARG A 1 160 ? 19.741 1.657 -7.491 1.00 85.69 160 ARG A O 1
ATOM 1242 N N . VAL A 1 161 ? 21.701 1.391 -6.402 1.00 83.56 161 VAL A N 1
ATOM 1243 C CA . VAL A 1 161 ? 22.552 1.898 -7.489 1.00 83.56 161 VAL A CA 1
ATOM 1244 C C . VAL A 1 161 ? 22.443 0.994 -8.717 1.00 83.56 161 VAL A C 1
ATOM 1246 O O . VAL A 1 161 ? 22.185 1.483 -9.819 1.00 83.56 161 VAL A O 1
ATOM 1249 N N . ALA A 1 162 ? 22.554 -0.324 -8.531 1.00 83.69 162 ALA A N 1
ATOM 1250 C CA . ALA A 1 162 ? 22.464 -1.289 -9.621 1.00 83.69 162 ALA A CA 1
ATOM 1251 C C . ALA A 1 162 ? 21.100 -1.275 -10.324 1.00 83.69 162 ALA A C 1
ATOM 1253 O O . ALA A 1 162 ? 21.027 -1.226 -11.551 1.00 83.69 162 ALA A O 1
ATOM 1254 N N . LEU A 1 163 ? 20.012 -1.246 -9.562 1.00 84.81 163 LEU A N 1
ATOM 1255 C CA . LEU A 1 163 ? 18.657 -1.156 -10.090 1.00 84.81 163 LEU A CA 1
ATOM 1256 C C . LEU A 1 163 ? 18.453 0.129 -10.901 1.00 84.81 163 LEU A C 1
ATOM 1258 O O . LEU A 1 163 ? 17.912 0.085 -12.004 1.00 84.81 163 LEU A O 1
ATOM 1262 N N . THR A 1 164 ? 18.914 1.270 -10.383 1.00 81.94 164 THR A N 1
ATOM 1263 C CA . THR A 1 164 ? 18.795 2.569 -11.065 1.00 81.94 164 THR A CA 1
ATOM 1264 C C . THR A 1 164 ? 19.562 2.571 -12.383 1.00 81.94 164 THR A C 1
ATOM 1266 O O . THR A 1 164 ? 19.016 2.962 -13.415 1.00 81.94 164 THR A O 1
ATOM 1269 N N . ARG A 1 165 ? 20.800 2.072 -12.377 1.00 79.56 165 ARG A N 1
ATOM 1270 C CA . ARG A 1 165 ? 21.629 1.934 -13.582 1.00 79.56 165 ARG A CA 1
ATOM 1271 C C . ARG A 1 165 ? 21.015 0.971 -14.595 1.00 79.56 165 ARG A C 1
ATOM 1273 O O . ARG A 1 165 ? 20.925 1.311 -15.766 1.00 79.56 165 ARG A O 1
ATOM 1280 N N . SER A 1 166 ? 20.503 -0.178 -14.154 1.00 80.44 166 SER A N 1
ATOM 1281 C CA . SER A 1 166 ? 19.835 -1.144 -15.034 1.00 80.44 166 SER A CA 1
ATOM 1282 C C . SER A 1 166 ? 18.569 -0.575 -15.676 1.00 80.44 166 SER A C 1
ATOM 1284 O O . SER A 1 166 ? 18.330 -0.815 -16.861 1.00 80.44 166 SER A O 1
ATOM 1286 N N . ARG A 1 167 ? 17.763 0.191 -14.928 1.00 79.56 167 ARG A N 1
ATOM 1287 C CA . ARG A 1 167 ? 16.595 0.901 -15.474 1.00 79.56 167 ARG A CA 1
ATOM 1288 C C . ARG A 1 167 ? 17.016 1.950 -16.496 1.00 79.56 167 ARG A C 1
ATOM 1290 O O . ARG A 1 167 ? 16.420 2.020 -17.566 1.00 79.56 167 ARG A O 1
ATOM 1297 N N . ARG A 1 168 ? 18.065 2.727 -16.198 1.00 76.44 168 ARG A N 1
ATOM 1298 C CA . ARG A 1 168 ? 18.629 3.708 -17.136 1.00 76.44 168 ARG A CA 1
ATOM 1299 C C . ARG A 1 168 ? 19.095 3.030 -18.422 1.00 76.44 168 ARG A C 1
ATOM 1301 O O . ARG A 1 168 ? 18.572 3.380 -19.471 1.00 76.44 168 ARG A O 1
ATOM 1308 N N . ALA A 1 169 ? 19.928 1.997 -18.331 1.00 76.50 169 ALA A N 1
ATOM 1309 C CA . ALA A 1 169 ? 20.423 1.256 -19.490 1.00 76.50 169 ALA A CA 1
ATOM 1310 C C . ALA A 1 169 ? 19.296 0.626 -20.329 1.00 76.50 169 ALA A C 1
ATOM 1312 O O . ALA A 1 169 ? 19.368 0.603 -21.554 1.00 76.50 169 ALA A O 1
ATOM 1313 N N . THR A 1 170 ? 18.242 0.115 -19.684 1.00 76.19 170 THR A N 1
ATOM 1314 C CA . THR A 1 170 ? 17.059 -0.427 -20.378 1.00 76.19 170 THR A CA 1
ATOM 1315 C C . THR A 1 170 ? 16.305 0.670 -21.127 1.00 76.19 170 THR A C 1
ATOM 1317 O O . THR A 1 170 ? 15.950 0.497 -22.292 1.00 76.19 170 THR A O 1
ATOM 1320 N N . ALA A 1 171 ? 16.071 1.801 -20.460 1.00 75.31 171 ALA A N 1
ATOM 1321 C CA . ALA A 1 171 ? 15.423 2.961 -21.052 1.00 75.31 171 ALA A CA 1
ATOM 1322 C C . ALA A 1 171 ? 16.227 3.524 -22.232 1.00 75.31 171 ALA A C 1
ATOM 1324 O O . ALA A 1 171 ? 15.638 3.801 -23.269 1.00 75.31 171 ALA A O 1
ATOM 1325 N N . ASP A 1 172 ? 17.551 3.643 -22.103 1.00 74.56 172 ASP A N 1
ATOM 1326 C CA . ASP A 1 172 ? 18.434 4.124 -23.173 1.00 74.56 172 ASP A CA 1
ATOM 1327 C C . ASP A 1 172 ? 18.397 3.212 -24.389 1.00 74.56 172 ASP A C 1
ATOM 1329 O O . ASP A 1 172 ? 18.166 3.686 -25.496 1.00 74.56 172 ASP A O 1
ATOM 1333 N N . ARG A 1 173 ? 18.536 1.894 -24.185 1.00 75.69 173 ARG A N 1
ATOM 1334 C CA . ARG A 1 173 ? 18.433 0.914 -25.274 1.00 75.69 173 ARG A CA 1
ATOM 1335 C C . ARG A 1 173 ? 17.100 1.042 -26.012 1.00 75.69 173 ARG A C 1
ATOM 1337 O O . ARG A 1 173 ? 17.086 1.134 -27.237 1.00 75.69 173 ARG A O 1
ATOM 1344 N N . TRP A 1 174 ? 15.990 1.142 -25.277 1.00 79.12 174 TRP A N 1
ATOM 1345 C CA . TRP A 1 174 ? 14.668 1.334 -25.875 1.00 79.12 174 TRP A CA 1
ATOM 1346 C C . TRP A 1 174 ? 14.532 2.672 -26.626 1.00 79.12 174 TRP A C 1
ATOM 1348 O O . TRP A 1 174 ? 13.959 2.700 -27.720 1.00 79.12 174 TRP A O 1
ATOM 1358 N N . ILE A 1 175 ? 15.058 3.775 -26.076 1.00 76.06 175 ILE A N 1
ATOM 1359 C CA . ILE A 1 175 ? 15.065 5.085 -26.745 1.00 76.06 175 ILE A CA 1
ATOM 1360 C C . ILE A 1 175 ? 15.879 4.990 -28.037 1.00 76.06 175 ILE A C 1
ATOM 1362 O O . ILE A 1 175 ? 15.363 5.352 -29.091 1.00 76.06 175 ILE A O 1
ATOM 1366 N N . THR A 1 176 ? 17.097 4.448 -27.989 1.00 76.44 176 THR A N 1
ATOM 1367 C CA . THR A 1 176 ? 17.958 4.266 -29.163 1.00 76.44 176 THR A CA 1
ATOM 1368 C C . THR A 1 176 ? 17.275 3.410 -30.231 1.00 76.44 176 THR A C 1
ATOM 1370 O O . THR A 1 176 ? 17.225 3.823 -31.387 1.00 76.44 176 THR A O 1
ATOM 1373 N N . GLU A 1 177 ? 16.676 2.268 -29.878 1.00 74.00 177 GLU A N 1
ATOM 1374 C CA . GLU A 1 177 ? 15.918 1.423 -30.819 1.00 74.00 177 GLU A CA 1
ATOM 1375 C C . GLU A 1 177 ? 14.714 2.155 -31.434 1.00 74.00 177 GLU A C 1
ATOM 1377 O O . GLU A 1 177 ? 14.393 1.990 -32.612 1.00 74.00 177 GLU A O 1
ATOM 1382 N N . THR A 1 178 ? 14.012 2.966 -30.644 1.00 72.69 178 THR A N 1
ATOM 1383 C CA . THR A 1 178 ? 12.847 3.730 -31.113 1.00 72.69 178 THR A CA 1
ATOM 1384 C C . THR A 1 178 ? 13.269 4.866 -32.040 1.00 72.69 178 THR A C 1
ATOM 1386 O O . THR A 1 178 ? 12.659 5.059 -33.089 1.00 72.69 178 THR A O 1
ATOM 1389 N N . LEU A 1 179 ? 14.367 5.551 -31.720 1.00 75.25 179 LEU A N 1
ATOM 1390 C CA . LEU A 1 179 ? 14.976 6.566 -32.577 1.00 75.25 179 LEU A CA 1
ATOM 1391 C C . LEU A 1 179 ? 15.555 5.966 -33.866 1.00 75.25 179 LEU A C 1
ATOM 1393 O O . LEU A 1 179 ? 15.478 6.600 -34.909 1.00 75.25 179 LEU A O 1
ATOM 1397 N N . GLN A 1 180 ? 16.089 4.741 -33.832 1.00 72.88 180 GLN A N 1
ATOM 1398 C CA . GLN A 1 180 ? 16.552 4.027 -35.030 1.00 72.88 180 GLN A CA 1
ATOM 1399 C C . GLN A 1 180 ? 15.408 3.659 -35.983 1.00 72.88 180 GLN A C 1
ATOM 1401 O O . GLN A 1 180 ? 15.605 3.635 -37.197 1.00 72.88 180 GLN A O 1
ATOM 1406 N N . ARG A 1 181 ? 14.218 3.364 -35.443 1.00 69.94 181 ARG A N 1
ATOM 1407 C CA . ARG A 1 181 ? 13.008 3.077 -36.229 1.00 69.94 181 ARG A CA 1
ATOM 1408 C C . ARG A 1 181 ? 12.333 4.334 -36.773 1.00 69.94 181 ARG A C 1
ATOM 1410 O O . ARG A 1 181 ? 11.583 4.226 -37.741 1.00 69.94 181 ARG A O 1
ATOM 1417 N N . ALA A 1 182 ? 12.578 5.494 -36.164 1.00 65.69 182 ALA A N 1
ATOM 1418 C CA . ALA A 1 182 ? 12.076 6.774 -36.643 1.00 65.69 182 ALA A CA 1
ATOM 1419 C C . ALA A 1 182 ? 12.758 7.119 -37.975 1.00 65.69 182 ALA A C 1
ATOM 1421 O O . ALA A 1 182 ? 13.876 7.633 -38.017 1.00 65.69 182 ALA A O 1
ATOM 1422 N N . ARG A 1 183 ? 12.103 6.765 -39.083 1.00 58.12 183 ARG A N 1
ATOM 1423 C CA . ARG A 1 183 ? 12.582 7.049 -40.433 1.00 58.12 183 ARG A CA 1
ATOM 1424 C C . ARG A 1 183 ? 12.132 8.452 -40.815 1.00 58.12 183 ARG A C 1
ATOM 1426 O O . ARG A 1 183 ? 10.939 8.741 -40.802 1.00 58.12 183 ARG A O 1
ATOM 1433 N N . ILE A 1 184 ? 13.082 9.308 -41.165 1.00 54.44 184 ILE A N 1
ATOM 1434 C CA . ILE A 1 184 ? 12.786 10.534 -41.899 1.00 54.44 184 ILE A CA 1
ATOM 1435 C C . ILE A 1 184 ? 12.971 10.148 -43.360 1.00 54.44 184 ILE A C 1
ATOM 1437 O O . ILE A 1 184 ? 14.093 10.069 -43.854 1.00 54.44 184 ILE A O 1
ATOM 1441 N N . ASP A 1 185 ? 11.875 9.783 -44.024 1.00 49.81 185 ASP A N 1
ATOM 1442 C CA . ASP A 1 185 ? 11.892 9.745 -45.481 1.00 49.81 185 ASP A CA 1
ATOM 1443 C C . ASP A 1 185 ? 12.047 11.208 -45.904 1.00 49.81 185 ASP A C 1
ATOM 1445 O O . ASP A 1 185 ? 11.140 12.021 -45.713 1.00 49.81 185 ASP A O 1
ATOM 1449 N N . GLY A 1 186 ? 13.268 11.555 -46.322 1.00 46.03 186 GLY A N 1
ATOM 1450 C CA . GLY A 1 186 ? 13.732 12.906 -46.641 1.00 46.03 186 GLY A CA 1
ATOM 1451 C C . GLY A 1 186 ? 13.080 13.475 -47.894 1.00 46.03 186 GLY A C 1
ATOM 1452 O O . GLY A 1 186 ? 13.763 13.848 -48.843 1.00 46.03 186 GLY A O 1
ATOM 1453 N N . ASP A 1 187 ? 11.756 13.520 -47.903 1.00 49.72 187 ASP A N 1
ATOM 1454 C CA . ASP A 1 187 ? 10.956 14.009 -49.003 1.00 49.72 187 ASP A CA 1
ATOM 1455 C C . ASP A 1 187 ? 10.394 15.387 -48.659 1.00 49.72 187 ASP A C 1
ATOM 1457 O O . ASP A 1 187 ? 9.933 15.659 -47.545 1.00 49.72 187 ASP A O 1
ATOM 1461 N N . VAL A 1 188 ? 10.391 16.268 -49.658 1.00 52.47 188 VAL A N 1
ATOM 1462 C CA . VAL A 1 188 ? 9.764 17.604 -49.639 1.00 52.47 188 VAL A CA 1
ATOM 1463 C C . VAL A 1 188 ? 8.330 17.547 -49.078 1.00 52.47 188 VAL A C 1
ATOM 1465 O O . VAL A 1 188 ? 7.869 18.472 -48.409 1.00 52.47 188 VAL A O 1
ATOM 1468 N N . THR A 1 189 ? 7.674 16.399 -49.240 1.00 53.66 189 THR A N 1
ATOM 1469 C CA . THR A 1 189 ? 6.354 16.049 -48.717 1.00 53.66 189 THR A CA 1
ATOM 1470 C C . THR A 1 189 ? 6.261 16.086 -47.185 1.00 53.66 189 THR A C 1
ATOM 1472 O O . THR A 1 189 ? 5.216 16.455 -46.659 1.00 53.66 189 THR A O 1
ATOM 1475 N N . ALA A 1 190 ? 7.317 15.760 -46.429 1.00 54.09 190 ALA A N 1
ATOM 1476 C CA . ALA A 1 190 ? 7.302 15.810 -44.960 1.00 54.09 190 ALA A CA 1
ATOM 1477 C C . ALA A 1 190 ? 7.282 17.253 -44.427 1.00 54.09 190 ALA A C 1
ATOM 1479 O O . ALA A 1 190 ? 6.574 17.546 -43.457 1.00 54.09 190 ALA A O 1
ATOM 1480 N N . LEU A 1 191 ? 8.009 18.163 -45.092 1.00 57.34 191 LEU A N 1
ATOM 1481 C CA . LEU A 1 191 ? 8.011 19.607 -44.818 1.00 57.34 191 LEU A CA 1
ATOM 1482 C C . LEU A 1 191 ? 6.685 20.266 -45.218 1.00 57.34 191 LEU A C 1
ATOM 1484 O O . LEU A 1 191 ? 6.170 21.119 -44.496 1.00 57.34 191 LEU A O 1
ATOM 1488 N N . GLU A 1 192 ? 6.102 19.848 -46.341 1.00 60.22 192 GLU A N 1
ATOM 1489 C CA . GLU A 1 192 ? 4.774 20.300 -46.766 1.00 60.22 192 GLU A CA 1
ATOM 1490 C C . GLU A 1 192 ? 3.675 19.786 -45.829 1.00 60.22 192 GLU A C 1
ATOM 1492 O O . GLU A 1 192 ? 2.840 20.572 -45.388 1.00 60.22 192 GLU A O 1
ATOM 1497 N N . ASN A 1 193 ? 3.727 18.519 -45.408 1.00 62.38 193 ASN A N 1
ATOM 1498 C CA . ASN A 1 193 ? 2.788 17.948 -44.440 1.00 62.38 193 ASN A CA 1
ATOM 1499 C C . ASN A 1 193 ? 2.870 18.639 -43.071 1.00 62.38 193 ASN A C 1
ATOM 1501 O O . ASN A 1 193 ? 1.835 18.947 -42.477 1.00 62.38 193 ASN A O 1
ATOM 1505 N N . THR A 1 194 ? 4.079 18.938 -42.577 1.00 60.34 194 THR A N 1
ATOM 1506 C CA . THR A 1 194 ? 4.255 19.717 -41.336 1.00 60.34 194 THR A CA 1
ATOM 1507 C C . THR A 1 194 ? 3.723 21.128 -41.487 1.00 60.34 194 THR A C 1
ATOM 1509 O O . THR A 1 194 ? 3.027 21.613 -40.595 1.00 60.34 194 THR A O 1
ATOM 1512 N N . ARG A 1 195 ? 4.016 21.788 -42.610 1.00 62.97 195 ARG A N 1
ATOM 1513 C CA . ARG A 1 195 ? 3.528 23.136 -42.896 1.00 62.97 195 ARG A CA 1
ATOM 1514 C C . ARG A 1 195 ? 2.003 23.179 -42.956 1.00 62.97 195 ARG A C 1
ATOM 1516 O O . ARG A 1 195 ? 1.409 23.973 -42.234 1.00 62.97 195 ARG A O 1
ATOM 1523 N N . SER A 1 196 ? 1.369 22.280 -43.704 1.00 64.81 196 SER A N 1
ATOM 1524 C CA . SER A 1 196 ? -0.091 22.179 -43.789 1.00 64.81 196 SER A CA 1
ATOM 1525 C C . SER A 1 196 ? -0.736 21.785 -42.456 1.00 64.81 196 SER A C 1
ATOM 1527 O O . SER A 1 196 ? -1.794 22.307 -42.110 1.00 64.81 196 SER A O 1
ATOM 1529 N N . ALA A 1 197 ? -0.110 20.910 -41.660 1.00 62.94 197 ALA A N 1
ATOM 1530 C CA . ALA A 1 197 ? -0.600 20.569 -40.323 1.00 62.94 197 ALA A CA 1
ATOM 1531 C C . ALA A 1 197 ? -0.508 21.758 -39.349 1.00 62.94 197 ALA A C 1
ATOM 1533 O O . ALA A 1 197 ? -1.428 21.975 -38.557 1.00 62.94 197 ALA A O 1
ATOM 1534 N N . LEU A 1 198 ? 0.575 22.542 -39.416 1.00 62.06 198 LEU A N 1
ATOM 1535 C CA . LEU A 1 198 ? 0.771 23.756 -38.617 1.00 62.06 198 LEU A CA 1
ATOM 1536 C C . LEU A 1 198 ? -0.193 24.876 -39.031 1.00 62.06 198 LEU A C 1
ATOM 1538 O O . LEU A 1 198 ? -0.772 25.515 -38.153 1.00 62.06 198 LEU A O 1
ATOM 1542 N N . GLU A 1 199 ? -0.404 25.078 -40.334 1.00 64.31 199 GLU A N 1
ATOM 1543 C CA . GLU A 1 199 ? -1.369 26.038 -40.888 1.00 64.31 199 GLU A CA 1
ATOM 1544 C C . GLU A 1 199 ? -2.800 25.674 -40.458 1.00 64.31 199 GLU A C 1
ATOM 1546 O O . GLU A 1 199 ? -3.492 26.496 -39.856 1.00 64.31 199 GLU A O 1
ATOM 1551 N N . LYS A 1 200 ? -3.198 24.404 -40.600 1.00 64.25 200 LYS A N 1
ATOM 1552 C CA . LYS A 1 200 ? -4.511 23.911 -40.154 1.00 64.25 200 LYS A CA 1
ATOM 1553 C C . LYS A 1 200 ? -4.722 24.053 -38.640 1.00 64.25 200 LYS A C 1
ATOM 1555 O O . LYS A 1 200 ? -5.789 24.463 -38.189 1.00 64.25 200 LYS A O 1
ATOM 1560 N N . LEU A 1 201 ? -3.700 23.765 -37.828 1.00 57.44 201 LEU A N 1
ATOM 1561 C CA . LEU A 1 201 ? -3.746 23.964 -36.371 1.00 57.44 201 LEU A CA 1
ATOM 1562 C C . LEU A 1 201 ? -3.831 25.447 -35.975 1.00 57.44 201 LEU A C 1
ATOM 1564 O O . LEU A 1 201 ? -4.437 25.771 -34.947 1.00 57.44 201 LEU A O 1
ATOM 1568 N N . ALA A 1 202 ? -3.210 26.339 -36.751 1.00 56.62 202 ALA A N 1
ATOM 1569 C CA . ALA A 1 202 ? -3.270 27.782 -36.539 1.00 56.62 202 ALA A CA 1
ATOM 1570 C C . ALA A 1 202 ? -4.666 28.335 -36.866 1.00 56.62 202 ALA A C 1
ATOM 1572 O O . ALA A 1 202 ? -5.229 29.079 -36.060 1.00 56.62 202 ALA A O 1
ATOM 1573 N N . GLU A 1 203 ? -5.258 27.901 -37.979 1.00 58.09 203 GLU A N 1
ATOM 1574 C CA . GLU A 1 203 ? -6.620 28.260 -38.389 1.00 58.09 203 GLU A CA 1
ATOM 1575 C C . GLU A 1 203 ? -7.675 27.754 -37.391 1.00 58.09 203 GLU A C 1
ATOM 1577 O O . GLU A 1 203 ? -8.537 28.514 -36.945 1.00 58.09 203 GLU A O 1
ATOM 1582 N N . GLU A 1 204 ? -7.574 26.501 -36.940 1.00 55.38 204 GLU A N 1
ATOM 1583 C CA . GLU A 1 204 ? -8.531 25.909 -35.994 1.00 55.38 204 GLU A CA 1
ATOM 1584 C C . GLU A 1 204 ? -8.471 26.539 -34.588 1.00 55.38 204 GLU A C 1
ATOM 1586 O O . GLU A 1 204 ? -9.499 26.641 -33.905 1.00 55.38 204 GLU A O 1
ATOM 1591 N N . ARG A 1 205 ? -7.290 26.989 -34.134 1.00 51.59 205 ARG A N 1
ATOM 1592 C CA . ARG A 1 205 ? -7.145 27.748 -32.874 1.00 51.59 205 ARG A CA 1
ATOM 1593 C C . ARG A 1 205 ? -7.631 29.192 -32.993 1.00 51.59 205 ARG A C 1
ATOM 1595 O O . ARG A 1 205 ? -8.144 29.726 -32.008 1.00 51.59 205 ARG A O 1
ATOM 1602 N N . GLY A 1 206 ? -7.507 29.801 -34.172 1.00 52.12 206 GLY A N 1
ATOM 1603 C CA . GLY A 1 206 ? -8.134 31.087 -34.482 1.00 52.12 206 GLY A CA 1
ATOM 1604 C C . GLY A 1 206 ? -9.664 30.997 -34.467 1.00 52.12 206 GLY A C 1
ATOM 1605 O O . GLY A 1 206 ? -10.321 31.842 -33.869 1.00 52.12 206 GLY A O 1
ATOM 1606 N N . ALA A 1 207 ? -10.228 29.922 -35.028 1.00 50.38 207 ALA A N 1
ATOM 1607 C CA . ALA A 1 207 ? -11.673 29.740 -35.1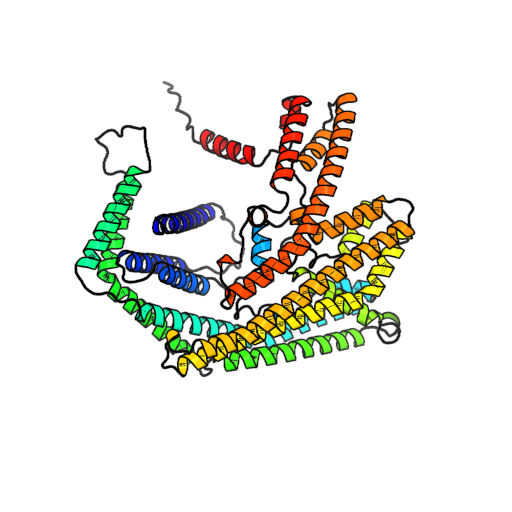87 1.00 50.38 207 ALA A CA 1
ATOM 1608 C C . ALA A 1 207 ? -12.434 29.344 -33.901 1.00 50.38 207 ALA A C 1
ATOM 1610 O O . ALA A 1 207 ? -13.605 29.690 -33.746 1.00 50.38 207 ALA A O 1
ATOM 1611 N N . LYS A 1 208 ? -11.813 28.611 -32.962 1.00 47.91 208 LYS A N 1
ATOM 1612 C CA . LYS A 1 208 ? -12.500 28.076 -31.760 1.00 47.91 208 LYS A CA 1
ATOM 1613 C C . LYS A 1 208 ? -12.610 29.042 -30.572 1.00 47.91 208 LYS A C 1
ATOM 1615 O O . LYS A 1 208 ? -13.310 28.726 -29.614 1.00 47.91 208 LYS A O 1
ATOM 1620 N N . GLU A 1 209 ? -11.984 30.216 -30.617 1.00 46.66 209 GLU A N 1
ATOM 1621 C CA . GLU A 1 209 ? -12.053 31.212 -29.536 1.00 46.66 209 GLU A CA 1
ATOM 1622 C C . GLU A 1 209 ? -12.556 32.565 -30.062 1.00 46.66 209 GLU A C 1
ATOM 1624 O O . GLU A 1 209 ? -11.795 33.531 -30.090 1.00 46.66 209 GLU A O 1
ATOM 1629 N N . THR A 1 210 ? -13.821 32.609 -30.521 1.00 41.72 210 THR A N 1
ATOM 1630 C CA . THR A 1 210 ? -14.915 33.539 -30.116 1.00 41.72 210 THR A CA 1
ATOM 1631 C C . THR A 1 210 ? -16.055 33.524 -31.161 1.00 41.72 210 THR A C 1
ATOM 1633 O O . THR A 1 210 ? -15.924 34.174 -32.196 1.00 41.72 210 THR A O 1
ATOM 1636 N N . PRO A 1 211 ? -17.230 32.910 -30.911 1.00 43.31 211 PRO A N 1
ATOM 1637 C CA . PRO A 1 211 ? -18.462 33.364 -31.542 1.00 43.31 211 PRO A CA 1
ATOM 1638 C C . PRO A 1 211 ? -18.994 34.550 -30.722 1.00 43.31 211 PRO A C 1
ATOM 1640 O O . PRO A 1 211 ? -19.521 34.357 -29.628 1.00 43.31 211 PRO A O 1
ATOM 1643 N N . GLY A 1 212 ? -18.826 35.784 -31.215 1.00 40.25 212 GLY A N 1
ATOM 1644 C CA . GLY A 1 212 ? -19.639 36.909 -30.725 1.00 40.25 212 GLY A CA 1
ATOM 1645 C C . GLY A 1 212 ? -18.970 38.222 -30.309 1.00 40.25 212 GLY A C 1
ATOM 1646 O O . GLY A 1 212 ? -19.640 39.014 -29.650 1.00 40.25 212 GLY A O 1
ATOM 1647 N N . LYS A 1 213 ? -17.722 38.535 -30.683 1.00 41.12 213 LYS A N 1
ATOM 1648 C CA . LYS A 1 213 ? -17.259 39.938 -30.628 1.00 41.12 213 LYS A CA 1
ATOM 1649 C C . LYS A 1 213 ? -16.570 40.348 -31.929 1.00 41.12 213 LYS A C 1
ATOM 1651 O O . LYS A 1 213 ? -15.591 39.704 -32.290 1.00 41.12 213 LYS A O 1
ATOM 1656 N N . PRO A 1 214 ? -17.053 41.396 -32.623 1.00 42.22 214 PRO A N 1
ATOM 1657 C CA . PRO A 1 214 ? -16.373 41.921 -33.796 1.00 42.22 214 PRO A CA 1
ATOM 1658 C C . PRO A 1 214 ? -15.082 42.607 -33.338 1.00 42.22 214 PRO A C 1
ATOM 1660 O O . PRO A 1 214 ? -15.119 43.612 -32.623 1.00 42.22 214 PRO A O 1
ATOM 1663 N N . GLU A 1 215 ? -13.936 42.038 -33.703 1.00 43.81 215 GLU A N 1
ATOM 1664 C CA . GLU A 1 215 ? -12.648 42.714 -33.570 1.00 43.81 215 GLU A CA 1
ATOM 1665 C C . GLU A 1 215 ? -12.611 43.915 -34.523 1.00 43.81 215 GLU A C 1
ATOM 1667 O O . GLU A 1 215 ? -12.926 43.814 -35.708 1.00 43.81 215 GLU A O 1
ATOM 1672 N N . ARG A 1 216 ? -12.251 45.082 -33.979 1.00 43.22 216 ARG A N 1
ATOM 1673 C CA . ARG A 1 216 ? -11.926 46.277 -34.764 1.00 43.22 216 ARG A CA 1
ATOM 1674 C C . ARG A 1 216 ? -10.696 45.976 -35.621 1.00 43.22 216 ARG A C 1
ATOM 1676 O O . ARG A 1 216 ? -9.679 45.545 -35.089 1.00 43.22 216 ARG A O 1
ATOM 1683 N N . ALA A 1 217 ? -10.799 46.267 -36.912 1.00 40.06 217 ALA A N 1
ATOM 1684 C CA . ALA A 1 217 ? -9.861 45.886 -37.965 1.00 40.06 217 ALA A CA 1
ATOM 1685 C C . ALA A 1 217 ? -8.468 46.562 -37.942 1.00 40.06 217 ALA A C 1
ATOM 1687 O O . ALA A 1 217 ? -7.689 46.311 -38.849 1.00 40.06 217 ALA A O 1
ATOM 1688 N N . ASP A 1 218 ? -8.106 47.357 -36.925 1.00 43.06 218 ASP A N 1
ATOM 1689 C CA . ASP A 1 218 ? -6.906 48.220 -36.971 1.00 43.06 218 ASP A CA 1
ATOM 1690 C C . ASP A 1 218 ? -5.995 48.130 -35.729 1.00 43.06 218 ASP A C 1
ATOM 1692 O O . ASP A 1 218 ? -5.485 49.135 -35.232 1.00 43.06 218 ASP A O 1
ATOM 1696 N N . ALA A 1 219 ? -5.751 46.932 -35.194 1.00 42.59 219 ALA A N 1
ATOM 1697 C CA . ALA A 1 219 ? -4.741 46.745 -34.150 1.00 42.59 219 ALA A CA 1
ATOM 1698 C C . ALA A 1 219 ? -3.637 45.794 -34.621 1.00 42.59 219 ALA A C 1
ATOM 1700 O O . ALA A 1 219 ? -3.911 44.677 -35.049 1.00 42.59 219 ALA A O 1
ATOM 1701 N N . ALA A 1 220 ? -2.388 46.265 -34.514 1.00 49.16 220 ALA A N 1
ATOM 1702 C CA . ALA A 1 220 ? -1.143 45.520 -34.700 1.00 49.16 220 ALA A CA 1
ATOM 1703 C C . ALA A 1 220 ? -1.257 44.053 -34.241 1.00 49.16 220 ALA A C 1
ATOM 1705 O O . ALA A 1 220 ? -1.919 43.814 -33.225 1.00 49.16 220 ALA A O 1
ATOM 1706 N N . PRO A 1 221 ? -0.593 43.098 -34.937 1.00 49.47 221 PRO A N 1
ATOM 1707 C CA . PRO A 1 221 ? -0.801 41.663 -34.752 1.00 49.47 221 PRO A CA 1
ATOM 1708 C C . PRO A 1 221 ? -0.848 41.352 -33.267 1.00 49.47 221 PRO A C 1
ATOM 1710 O O . PRO A 1 221 ? 0.119 41.616 -32.543 1.00 49.47 221 PRO A O 1
ATOM 1713 N N . SER A 1 222 ? -2.014 40.893 -32.812 1.00 61.69 222 SER A N 1
ATOM 1714 C CA . SER A 1 222 ? -2.288 40.682 -31.397 1.00 61.69 222 SER A CA 1
ATOM 1715 C C . SER A 1 222 ? -1.132 39.877 -30.785 1.00 61.69 222 SER A C 1
ATOM 1717 O O . SER A 1 222 ? -0.568 38.994 -31.434 1.00 61.69 222 SER A O 1
ATOM 1719 N N . ARG A 1 223 ? -0.742 40.142 -29.526 1.00 56.22 223 ARG A N 1
ATOM 1720 C CA . ARG A 1 223 ? 0.318 39.368 -28.825 1.00 56.22 223 ARG A CA 1
ATOM 1721 C C . ARG A 1 223 ? 0.134 37.846 -28.976 1.00 56.22 223 ARG A C 1
ATOM 1723 O O . ARG A 1 223 ? 1.093 37.086 -28.896 1.00 56.22 223 ARG A O 1
ATOM 1730 N N . ARG A 1 224 ? -1.110 37.417 -29.197 1.00 53.62 224 ARG A N 1
ATOM 1731 C CA . ARG A 1 224 ? -1.542 36.062 -29.531 1.00 53.62 224 ARG A CA 1
ATOM 1732 C C . ARG A 1 224 ? -1.030 35.598 -30.898 1.00 53.62 224 ARG A C 1
ATOM 1734 O O . ARG A 1 224 ? -0.336 34.590 -30.965 1.00 53.62 224 ARG A O 1
ATOM 1741 N N . GLU A 1 225 ? -1.311 36.337 -31.962 1.00 55.47 225 GLU A N 1
ATOM 1742 C CA . GLU A 1 225 ? -0.845 36.026 -33.315 1.00 55.47 225 GLU A CA 1
ATOM 1743 C C . GLU A 1 225 ? 0.688 36.033 -33.409 1.00 55.47 225 GLU A C 1
ATOM 1745 O O . GLU A 1 225 ? 1.279 35.149 -34.027 1.00 55.47 225 GLU A O 1
ATOM 1750 N N . GLN A 1 226 ? 1.350 36.945 -32.689 1.00 62.88 226 GLN A N 1
ATOM 1751 C CA . GLN A 1 226 ? 2.812 36.959 -32.569 1.00 62.88 226 GLN A CA 1
ATOM 1752 C C . GLN A 1 226 ? 3.357 35.706 -31.870 1.00 62.88 226 GLN A C 1
ATOM 1754 O O . GLN A 1 226 ? 4.301 35.096 -32.366 1.00 62.88 226 GLN A O 1
ATOM 1759 N N . ARG A 1 227 ? 2.748 35.267 -30.756 1.00 58.16 227 ARG A N 1
ATOM 1760 C CA . ARG A 1 227 ? 3.135 34.019 -30.067 1.00 58.16 227 ARG A CA 1
ATOM 1761 C C . ARG A 1 227 ? 2.921 32.787 -30.947 1.00 58.16 227 ARG A C 1
ATOM 1763 O O . ARG A 1 227 ? 3.759 31.892 -30.941 1.00 58.16 227 ARG A O 1
ATOM 1770 N N . HIS A 1 228 ? 1.835 32.743 -31.718 1.00 62.72 228 HIS A N 1
ATOM 1771 C CA . HIS A 1 228 ? 1.550 31.630 -32.627 1.00 62.72 228 HIS A CA 1
ATOM 1772 C C . HIS A 1 228 ? 2.492 31.592 -33.828 1.00 62.72 228 HIS A C 1
ATOM 1774 O O . HIS A 1 228 ? 2.982 30.515 -34.169 1.00 62.72 228 HIS A O 1
ATOM 1780 N N . ARG A 1 229 ? 2.798 32.744 -34.437 1.00 64.88 229 ARG A N 1
ATOM 1781 C CA . ARG A 1 229 ? 3.799 32.835 -35.508 1.00 64.88 229 ARG A CA 1
ATOM 1782 C C . ARG A 1 229 ? 5.186 32.468 -34.992 1.00 64.88 229 ARG A C 1
ATOM 1784 O O . ARG A 1 229 ? 5.849 31.660 -35.627 1.00 64.88 229 ARG A O 1
ATOM 1791 N N . ALA A 1 230 ? 5.580 32.957 -33.815 1.00 66.38 230 ALA A N 1
ATOM 1792 C CA . ALA A 1 230 ? 6.853 32.600 -33.189 1.00 66.38 230 ALA A CA 1
ATOM 1793 C C . ALA A 1 230 ? 6.949 31.096 -32.881 1.00 66.38 230 ALA A C 1
ATOM 1795 O O . ALA A 1 230 ? 7.970 30.474 -33.159 1.00 66.38 230 ALA A O 1
ATOM 1796 N N . TRP A 1 231 ? 5.878 30.487 -32.361 1.00 66.94 231 TRP A N 1
ATOM 1797 C CA . TRP A 1 231 ? 5.821 29.041 -32.132 1.00 66.94 231 TRP A CA 1
ATOM 1798 C C . TRP A 1 231 ? 5.883 28.244 -33.443 1.00 66.94 231 TRP A C 1
ATOM 1800 O O . TRP A 1 231 ? 6.652 27.294 -33.536 1.00 66.94 231 TRP A O 1
ATOM 1810 N N . SER A 1 232 ? 5.139 28.651 -34.475 1.00 63.22 232 SER A N 1
ATOM 1811 C CA . SER A 1 232 ? 5.117 27.963 -35.777 1.00 63.22 232 SER A CA 1
ATOM 1812 C C . SER A 1 232 ? 6.460 28.080 -36.503 1.00 63.22 232 SER A C 1
ATOM 1814 O O . SER A 1 232 ? 6.965 27.090 -37.022 1.00 63.22 232 SER A O 1
ATOM 1816 N N . GLN A 1 233 ? 7.086 29.262 -36.474 1.00 70.12 233 GLN A N 1
ATOM 1817 C CA . GLN A 1 233 ? 8.440 29.482 -36.990 1.00 70.12 233 GLN A CA 1
ATOM 1818 C C . GLN A 1 233 ? 9.472 28.650 -36.229 1.00 70.12 233 GLN A C 1
ATOM 1820 O O . GLN A 1 233 ? 10.346 28.049 -36.849 1.00 70.12 233 GLN A O 1
ATOM 1825 N N . ARG A 1 234 ? 9.344 28.554 -34.898 1.00 66.94 234 ARG A N 1
ATOM 1826 C CA . ARG A 1 234 ? 10.187 27.675 -34.083 1.00 66.94 234 ARG A CA 1
ATOM 1827 C C . ARG A 1 234 ? 10.004 26.210 -34.487 1.00 66.94 234 ARG A C 1
ATOM 1829 O O . ARG A 1 234 ? 11.000 25.542 -34.721 1.00 66.94 234 ARG A O 1
ATOM 1836 N N . MET A 1 235 ? 8.774 25.717 -34.633 1.00 63.00 235 MET A N 1
ATOM 1837 C CA . MET A 1 235 ? 8.510 24.329 -35.041 1.00 63.00 235 MET A CA 1
ATOM 1838 C C . MET A 1 235 ? 9.015 24.019 -36.455 1.00 63.00 235 MET A C 1
ATOM 1840 O O . MET A 1 235 ? 9.581 22.950 -36.672 1.00 63.00 235 MET A O 1
ATOM 1844 N N . LEU A 1 236 ? 8.876 24.950 -37.403 1.00 66.25 236 LEU A N 1
ATOM 1845 C CA . LEU A 1 236 ? 9.441 24.818 -38.751 1.00 66.25 236 LEU A CA 1
ATOM 1846 C C . LEU A 1 236 ? 10.972 24.755 -38.711 1.00 66.25 236 LEU A C 1
ATOM 1848 O O . LEU A 1 236 ? 11.559 23.859 -39.308 1.00 66.25 236 LEU A O 1
ATOM 1852 N N . ALA A 1 237 ? 11.617 25.643 -37.948 1.00 69.62 237 ALA A N 1
ATOM 1853 C CA . ALA A 1 237 ? 13.067 25.616 -37.765 1.00 69.62 237 ALA A CA 1
ATOM 1854 C C . ALA A 1 237 ? 13.545 24.302 -37.121 1.00 69.62 237 ALA A C 1
ATOM 1856 O O . ALA A 1 237 ? 14.547 23.733 -37.548 1.00 69.62 237 ALA A O 1
ATOM 1857 N N . VAL A 1 238 ? 12.805 23.786 -36.133 1.00 64.31 238 VAL A N 1
ATOM 1858 C CA . VAL A 1 238 ? 13.083 22.488 -35.498 1.00 64.31 238 VAL A CA 1
ATOM 1859 C C . VAL A 1 238 ? 12.894 21.334 -36.483 1.00 64.31 238 VAL A C 1
ATOM 1861 O O . VAL A 1 238 ? 13.702 20.416 -36.472 1.00 64.31 238 VAL A O 1
ATOM 1864 N N . THR A 1 239 ? 11.884 21.389 -37.356 1.00 64.94 239 THR A N 1
ATOM 1865 C CA . THR A 1 239 ? 11.620 20.355 -38.374 1.00 64.94 239 THR A CA 1
ATOM 1866 C C . THR A 1 239 ? 12.739 20.297 -39.417 1.00 64.94 239 THR A C 1
ATOM 1868 O O . THR A 1 239 ? 13.217 19.217 -39.743 1.00 64.94 239 THR A O 1
ATOM 1871 N N . VAL A 1 240 ? 13.227 21.454 -39.878 1.00 68.00 240 VAL A N 1
ATOM 1872 C CA . VAL A 1 240 ? 14.375 21.546 -40.803 1.00 68.00 240 VAL A CA 1
ATOM 1873 C C . VAL A 1 240 ? 15.656 20.977 -40.178 1.00 68.00 240 VAL A C 1
ATOM 1875 O O . VAL A 1 240 ? 16.505 20.440 -40.879 1.00 68.00 240 VAL A O 1
ATOM 1878 N N . GLN A 1 241 ? 15.796 21.071 -38.854 1.00 71.50 241 GLN A N 1
ATOM 1879 C CA . GLN A 1 241 ? 16.940 20.544 -38.102 1.00 71.50 241 GLN A CA 1
ATOM 1880 C C . GLN A 1 241 ? 16.668 19.177 -37.455 1.00 71.50 241 GLN A C 1
ATOM 1882 O O . GLN A 1 241 ? 17.470 18.720 -36.637 1.00 71.50 241 GLN A O 1
ATOM 1887 N N . LEU A 1 242 ? 15.539 18.535 -37.767 1.00 69.56 242 LEU A N 1
ATOM 1888 C CA . LEU A 1 242 ? 15.037 17.396 -37.006 1.00 69.56 242 LEU A CA 1
ATOM 1889 C C . LEU A 1 242 ? 15.981 16.197 -37.073 1.00 69.56 242 LEU A C 1
ATOM 1891 O O . LEU A 1 242 ? 16.306 15.637 -36.031 1.00 69.56 242 LEU A O 1
ATOM 1895 N N . GLU A 1 243 ? 16.466 15.850 -38.267 1.00 66.62 243 GLU A N 1
ATOM 1896 C CA . GLU A 1 243 ? 17.434 14.762 -38.462 1.00 66.62 243 GLU A CA 1
ATOM 1897 C C . GLU A 1 243 ? 18.685 14.967 -37.606 1.00 66.62 243 GLU A C 1
ATOM 1899 O O . GLU A 1 243 ? 19.074 14.080 -36.850 1.00 66.62 243 GLU A O 1
ATOM 1904 N N . GLY A 1 244 ? 19.269 16.169 -37.649 1.00 72.19 244 GLY A N 1
ATOM 1905 C CA . GLY A 1 244 ? 20.448 16.512 -36.854 1.00 72.19 244 GLY A CA 1
ATOM 1906 C C . GLY A 1 244 ? 20.186 16.466 -35.346 1.00 72.19 244 GLY A C 1
ATOM 1907 O O . GLY A 1 244 ? 21.040 16.014 -34.587 1.00 72.19 244 GLY A O 1
ATOM 1908 N N . ARG A 1 245 ? 18.994 16.877 -34.895 1.00 75.31 245 ARG A N 1
ATOM 1909 C CA . ARG A 1 245 ? 18.612 16.836 -33.473 1.00 75.31 245 ARG A CA 1
ATOM 1910 C C . ARG A 1 245 ? 18.329 15.422 -32.975 1.00 75.31 245 ARG A C 1
ATOM 1912 O O . ARG A 1 245 ? 18.749 15.092 -31.871 1.00 75.31 245 ARG A O 1
ATOM 1919 N N . LEU A 1 246 ? 17.662 14.584 -33.768 1.00 72.88 246 LEU A N 1
ATOM 1920 C CA . LEU A 1 246 ? 17.451 13.172 -33.433 1.00 72.88 246 LEU A CA 1
ATOM 1921 C C . LEU A 1 246 ? 18.773 12.393 -33.468 1.00 72.88 246 LEU A C 1
ATOM 1923 O O . LEU A 1 246 ? 19.006 11.566 -32.591 1.00 72.88 246 LEU A O 1
ATOM 1927 N N . ALA A 1 247 ? 19.669 12.702 -34.412 1.00 74.19 247 ALA A N 1
ATOM 1928 C CA . ALA A 1 247 ? 21.016 12.137 -34.458 1.00 74.19 247 ALA A CA 1
ATOM 1929 C C . ALA A 1 247 ? 21.862 12.562 -33.247 1.00 74.19 247 ALA A C 1
ATOM 1931 O O . ALA A 1 247 ? 22.522 11.721 -32.645 1.00 74.19 247 ALA A O 1
ATOM 1932 N N . ALA A 1 248 ? 21.801 13.835 -32.840 1.00 77.38 248 ALA A N 1
ATOM 1933 C CA . ALA A 1 248 ? 22.476 14.322 -31.637 1.00 77.38 248 ALA A CA 1
ATOM 1934 C C . ALA A 1 248 ? 21.903 13.701 -30.352 1.00 77.38 248 ALA A C 1
ATOM 1936 O O . ALA A 1 248 ? 22.661 13.340 -29.455 1.00 77.38 248 ALA A O 1
ATOM 1937 N N . LEU A 1 249 ? 20.576 13.539 -30.270 1.00 76.06 249 LEU A N 1
ATOM 1938 C CA . LEU A 1 249 ? 19.921 12.838 -29.164 1.00 76.06 249 LEU A CA 1
ATOM 1939 C C . LEU A 1 249 ? 20.382 11.380 -29.095 1.00 76.06 249 LEU A C 1
ATOM 1941 O O . LEU A 1 249 ? 20.744 10.907 -28.024 1.00 76.06 249 LEU A O 1
ATOM 1945 N N . ARG A 1 250 ? 20.419 10.688 -30.238 1.00 76.75 250 ARG A N 1
ATOM 1946 C CA . ARG A 1 250 ? 20.922 9.317 -30.329 1.00 76.75 250 ARG A CA 1
ATOM 1947 C C . ARG A 1 250 ? 22.385 9.223 -29.902 1.00 76.75 250 ARG A C 1
ATOM 1949 O O . ARG A 1 250 ? 22.694 8.398 -29.059 1.00 76.75 250 ARG A O 1
ATOM 1956 N N . ALA A 1 251 ? 23.259 10.082 -30.426 1.00 75.69 251 ALA A N 1
ATOM 1957 C CA . ALA A 1 251 ? 24.676 10.092 -30.066 1.00 75.69 251 ALA A CA 1
ATOM 1958 C C . ALA A 1 251 ? 24.887 10.313 -28.560 1.00 75.69 251 ALA A C 1
ATOM 1960 O O . ALA A 1 251 ? 25.706 9.630 -27.958 1.00 75.69 251 ALA A O 1
ATOM 1961 N N . ARG A 1 252 ? 24.103 11.206 -27.940 1.00 78.00 252 ARG A N 1
ATOM 1962 C CA . ARG A 1 252 ? 24.132 11.437 -26.488 1.00 78.00 252 ARG A CA 1
ATOM 1963 C C . ARG A 1 252 ? 23.700 10.201 -25.699 1.00 78.00 252 ARG A C 1
ATOM 1965 O O . ARG A 1 252 ? 24.350 9.847 -24.725 1.00 78.00 252 ARG A O 1
ATOM 1972 N N . VAL A 1 253 ? 22.613 9.548 -26.108 1.00 74.81 253 VAL A N 1
ATOM 1973 C CA . VAL A 1 253 ? 22.129 8.316 -25.462 1.00 74.81 253 VAL A CA 1
ATOM 1974 C C . VAL A 1 253 ? 23.137 7.172 -25.638 1.00 74.81 253 VAL A C 1
ATOM 1976 O O . VAL A 1 253 ? 23.403 6.437 -24.691 1.00 74.81 253 VAL A O 1
ATOM 1979 N N . ASP A 1 254 ? 23.748 7.052 -26.816 1.00 75.44 254 ASP A N 1
ATOM 1980 C CA . ASP A 1 254 ? 24.781 6.052 -27.103 1.00 75.44 254 ASP A CA 1
ATOM 1981 C C . ASP A 1 254 ? 26.066 6.318 -26.285 1.00 75.44 254 ASP A C 1
ATOM 1983 O O . ASP A 1 254 ? 26.676 5.382 -25.768 1.00 75.44 254 ASP A O 1
ATOM 1987 N N . GLU A 1 255 ? 26.455 7.583 -26.092 1.00 77.31 255 GLU A N 1
ATOM 1988 C CA . GLU A 1 255 ? 27.562 7.980 -25.209 1.00 77.31 255 GLU A CA 1
ATOM 1989 C C . GLU A 1 255 ? 27.275 7.642 -23.739 1.00 77.31 255 GLU A C 1
ATOM 1991 O O . GLU A 1 255 ? 28.149 7.108 -23.054 1.00 77.31 255 GLU A O 1
ATOM 1996 N N . GLN A 1 256 ? 26.044 7.880 -23.276 1.00 70.06 256 GLN A N 1
ATOM 1997 C CA . GLN A 1 256 ? 25.590 7.515 -21.930 1.00 70.06 256 GLN A CA 1
ATOM 1998 C C . GLN A 1 256 ? 25.589 5.998 -21.716 1.00 70.06 256 GLN A C 1
ATOM 2000 O O . GLN A 1 256 ? 26.027 5.523 -20.668 1.00 70.06 256 GLN A O 1
ATOM 2005 N N . LEU A 1 257 ? 25.151 5.218 -22.709 1.00 68.31 257 LEU A N 1
ATOM 2006 C CA . LEU A 1 257 ? 25.280 3.758 -22.684 1.00 68.31 257 LEU A CA 1
ATOM 2007 C C . LEU A 1 257 ? 26.750 3.340 -22.575 1.00 68.31 257 LEU A C 1
ATOM 2009 O O . LEU A 1 257 ? 27.097 2.532 -21.718 1.00 68.31 257 LEU A O 1
ATOM 2013 N N . ALA A 1 258 ? 27.625 3.949 -23.378 1.00 70.81 258 ALA A N 1
ATOM 2014 C CA . ALA A 1 258 ? 29.055 3.667 -23.341 1.00 70.81 258 ALA A CA 1
ATOM 2015 C C . ALA A 1 258 ? 29.726 4.097 -22.024 1.00 70.81 258 ALA A C 1
ATOM 2017 O O . ALA A 1 258 ? 30.756 3.540 -21.654 1.00 70.81 258 ALA A O 1
ATOM 2018 N N . GLU A 1 259 ? 29.209 5.110 -21.327 1.00 68.62 259 GLU A N 1
ATOM 2019 C CA . GLU A 1 259 ? 29.647 5.494 -19.979 1.00 68.62 259 GLU A CA 1
ATOM 2020 C C . GLU A 1 259 ? 29.203 4.461 -18.933 1.00 68.62 259 GLU A C 1
ATOM 2022 O O . GLU A 1 259 ? 30.024 4.006 -18.136 1.00 68.62 259 GLU A O 1
ATOM 2027 N N . LEU A 1 260 ? 27.943 4.015 -18.997 1.00 65.38 260 LEU A N 1
ATOM 2028 C CA . LEU A 1 260 ? 27.410 2.953 -18.136 1.00 65.38 260 LEU A CA 1
ATOM 2029 C C . LEU A 1 260 ? 28.161 1.620 -18.297 1.00 65.38 260 LEU A C 1
ATOM 2031 O O . LEU A 1 260 ? 28.238 0.857 -17.333 1.00 65.38 260 LEU A O 1
ATOM 2035 N N . ASP A 1 261 ? 28.717 1.358 -19.482 1.00 64.31 261 ASP A N 1
ATOM 2036 C CA . ASP A 1 261 ? 29.512 0.163 -19.787 1.00 64.31 261 ASP A CA 1
ATOM 2037 C C . ASP A 1 261 ? 31.008 0.293 -19.417 1.00 64.31 261 ASP A C 1
ATOM 2039 O O . ASP A 1 261 ? 31.680 -0.727 -19.259 1.00 64.31 261 ASP A O 1
ATOM 2043 N N . ARG A 1 262 ? 31.548 1.519 -19.279 1.00 63.81 262 ARG A N 1
ATOM 2044 C CA . ARG A 1 262 ? 32.979 1.793 -19.003 1.00 63.81 262 ARG A CA 1
ATOM 2045 C C . ARG A 1 262 ? 33.369 1.697 -17.531 1.00 63.81 262 ARG A C 1
ATOM 2047 O O . ARG A 1 262 ? 34.523 1.405 -17.232 1.00 63.81 262 ARG A O 1
ATOM 2054 N N . GLU A 1 263 ? 32.451 1.963 -16.610 1.00 57.97 263 GLU A N 1
ATOM 2055 C CA . GLU A 1 263 ? 32.688 1.657 -15.200 1.00 57.97 263 GLU A CA 1
ATOM 2056 C C . GLU A 1 263 ? 32.676 0.126 -15.039 1.00 57.97 263 GLU A C 1
ATOM 2058 O O . GLU A 1 263 ? 31.655 -0.480 -15.344 1.00 57.97 263 GLU A O 1
ATOM 2063 N N . ASP A 1 264 ? 33.777 -0.489 -14.572 1.00 46.09 264 ASP A N 1
ATOM 2064 C CA . ASP A 1 264 ? 34.127 -1.937 -14.468 1.00 46.09 264 ASP A CA 1
ATOM 2065 C C . ASP A 1 264 ? 33.098 -2.913 -13.820 1.00 46.09 264 ASP A C 1
ATOM 2067 O O . ASP A 1 264 ? 33.396 -4.036 -13.405 1.00 46.09 264 ASP A O 1
ATOM 2071 N N . ALA A 1 265 ? 31.837 -2.530 -13.722 1.00 56.09 265 ALA A N 1
ATOM 2072 C CA . ALA A 1 265 ? 30.724 -3.321 -13.263 1.00 56.09 265 ALA A CA 1
ATOM 2073 C C . ALA A 1 265 ? 29.574 -3.227 -14.272 1.00 56.09 265 ALA A C 1
ATOM 2075 O O . ALA A 1 265 ? 28.568 -2.600 -13.959 1.00 56.09 265 ALA A O 1
ATOM 2076 N N . VAL A 1 266 ? 29.665 -3.901 -15.429 1.00 62.03 266 VAL A N 1
ATOM 2077 C CA . VAL A 1 266 ? 28.512 -4.082 -16.336 1.00 62.03 266 VAL A CA 1
ATOM 2078 C C . VAL A 1 266 ? 27.320 -4.575 -15.507 1.00 62.03 266 VAL A C 1
ATOM 2080 O O . VAL A 1 266 ? 27.305 -5.703 -14.993 1.00 62.03 266 VAL A O 1
ATOM 2083 N N . ILE A 1 267 ? 26.332 -3.702 -15.302 1.00 66.44 267 ILE A N 1
ATOM 2084 C CA . ILE A 1 267 ? 25.162 -4.013 -14.484 1.00 66.44 267 ILE A CA 1
ATOM 2085 C C . ILE A 1 267 ? 24.156 -4.724 -15.371 1.00 66.44 267 ILE A C 1
ATOM 2087 O O . ILE A 1 267 ? 23.241 -4.135 -15.940 1.00 66.44 267 ILE A O 1
ATOM 2091 N N . THR A 1 268 ? 24.360 -6.029 -15.504 1.00 72.19 268 THR A N 1
ATOM 2092 C CA . THR A 1 268 ? 23.431 -6.907 -16.209 1.00 72.19 268 THR A CA 1
ATOM 2093 C C . THR A 1 268 ? 22.182 -7.157 -15.364 1.00 72.19 268 THR A C 1
ATOM 2095 O O . THR A 1 268 ? 22.239 -7.169 -14.130 1.00 72.19 268 THR A O 1
ATOM 2098 N N . GLY A 1 269 ? 21.051 -7.456 -16.014 1.00 77.12 269 GLY A N 1
ATOM 2099 C CA . GLY A 1 269 ? 19.839 -7.899 -15.309 1.00 77.12 269 GLY A CA 1
ATOM 2100 C C . GLY A 1 269 ? 20.083 -9.122 -14.409 1.00 77.12 269 GLY A C 1
ATOM 2101 O O . GLY A 1 269 ? 19.460 -9.262 -13.362 1.00 77.12 269 GLY A O 1
ATOM 2102 N N . GLU A 1 270 ? 21.061 -9.966 -14.756 1.00 81.69 270 GLU A N 1
ATOM 2103 C CA . GLU A 1 270 ? 21.518 -11.084 -13.924 1.00 81.69 270 GLU A CA 1
ATOM 2104 C C . GLU A 1 270 ? 22.159 -10.634 -12.615 1.00 81.69 270 GLU A C 1
ATOM 2106 O O . GLU A 1 270 ? 21.838 -11.166 -11.550 1.00 81.69 270 GLU A O 1
ATOM 2111 N N . ARG A 1 271 ? 23.049 -9.640 -12.682 1.00 83.19 271 ARG A N 1
ATOM 2112 C CA . ARG A 1 271 ? 23.675 -9.061 -11.496 1.00 83.19 271 ARG A CA 1
ATOM 2113 C C . ARG A 1 271 ? 22.624 -8.416 -10.598 1.00 83.19 271 ARG A C 1
ATOM 2115 O O . ARG A 1 271 ? 22.645 -8.663 -9.397 1.00 83.19 271 ARG A O 1
ATOM 2122 N N . VAL A 1 272 ? 21.677 -7.672 -11.173 1.00 87.50 272 VAL A N 1
ATOM 2123 C CA . VAL A 1 272 ? 20.563 -7.060 -10.428 1.00 87.50 272 VAL A CA 1
ATOM 2124 C C . VAL A 1 272 ? 19.719 -8.123 -9.728 1.00 87.50 272 VAL A C 1
ATOM 2126 O O . VAL A 1 272 ? 19.480 -8.004 -8.529 1.00 87.50 272 VAL A O 1
ATOM 2129 N N . LEU A 1 273 ? 19.323 -9.197 -10.421 1.00 90.19 273 LEU A N 1
ATOM 2130 C CA . LEU A 1 273 ? 18.551 -10.280 -9.806 1.00 90.19 273 LEU A CA 1
ATOM 2131 C C . LEU A 1 273 ? 19.340 -10.999 -8.700 1.00 90.19 273 LEU A C 1
ATOM 2133 O O . LEU A 1 273 ? 18.786 -11.312 -7.645 1.00 90.19 273 LEU A O 1
ATOM 2137 N N . LYS A 1 274 ? 20.638 -11.252 -8.910 1.00 90.19 274 LYS A N 1
ATOM 2138 C CA . LYS A 1 274 ? 21.507 -11.862 -7.893 1.00 90.19 274 LYS A CA 1
ATOM 2139 C C . LYS A 1 274 ? 21.612 -10.979 -6.648 1.00 90.19 274 LYS A C 1
ATOM 2141 O O . LYS A 1 274 ? 21.473 -11.486 -5.538 1.00 90.19 274 LYS A O 1
ATOM 2146 N N . MET A 1 275 ? 21.803 -9.672 -6.830 1.00 90.94 275 MET A N 1
ATOM 2147 C CA . MET A 1 275 ? 21.824 -8.698 -5.736 1.00 90.94 275 MET A CA 1
ATOM 2148 C C . MET A 1 275 ? 20.474 -8.631 -5.019 1.00 90.94 275 MET A C 1
ATOM 2150 O O . MET A 1 275 ? 20.453 -8.617 -3.795 1.00 90.94 275 MET A O 1
ATOM 2154 N N . ALA A 1 276 ? 19.357 -8.691 -5.749 1.00 93.12 276 ALA A N 1
ATOM 2155 C CA . ALA A 1 276 ? 18.021 -8.709 -5.161 1.00 93.12 276 ALA A CA 1
ATOM 2156 C C . ALA A 1 276 ? 17.797 -9.937 -4.258 1.00 93.12 276 ALA A C 1
ATOM 2158 O O . ALA A 1 276 ? 17.309 -9.815 -3.135 1.00 93.12 276 ALA A O 1
ATOM 2159 N N . ARG A 1 277 ? 18.207 -11.128 -4.717 1.00 94.31 277 ARG A N 1
ATOM 2160 C CA . ARG A 1 277 ? 18.150 -12.365 -3.916 1.00 94.31 277 ARG A CA 1
ATOM 2161 C C . ARG A 1 277 ? 19.052 -12.293 -2.685 1.00 94.31 277 ARG A C 1
ATOM 2163 O O . ARG A 1 277 ? 18.633 -12.706 -1.608 1.00 94.31 277 ARG A O 1
ATOM 2170 N N . SER A 1 278 ? 20.258 -11.744 -2.840 1.00 92.38 278 SER A N 1
ATOM 2171 C CA . SER A 1 278 ? 21.180 -11.520 -1.723 1.00 92.38 278 SER A CA 1
ATOM 2172 C C . SER A 1 278 ? 20.583 -10.562 -0.695 1.00 92.38 278 SER A C 1
ATOM 2174 O O . SER A 1 278 ? 20.619 -10.860 0.491 1.00 92.38 278 SER A O 1
ATOM 2176 N N . LEU A 1 279 ? 19.977 -9.458 -1.139 1.00 92.81 279 LEU A N 1
ATOM 2177 C CA . LEU A 1 279 ? 19.349 -8.477 -0.258 1.00 92.81 279 LEU A CA 1
ATOM 2178 C C . LEU A 1 279 ? 18.153 -9.070 0.496 1.00 92.81 279 LEU A C 1
ATOM 2180 O O . LEU A 1 279 ? 17.994 -8.790 1.677 1.00 92.81 279 LEU A O 1
ATOM 2184 N N . ARG A 1 280 ? 17.344 -9.935 -0.134 1.00 94.12 280 ARG A N 1
ATOM 2185 C CA . ARG A 1 280 ? 16.264 -10.655 0.569 1.00 94.12 280 ARG A CA 1
ATOM 2186 C C . ARG A 1 280 ? 16.811 -11.541 1.690 1.00 94.12 280 ARG A C 1
ATOM 2188 O O . ARG A 1 280 ? 16.259 -11.541 2.786 1.00 94.12 280 ARG A O 1
ATOM 2195 N N . ALA A 1 281 ? 17.880 -12.289 1.418 1.00 93.06 281 ALA A N 1
ATOM 2196 C CA . ALA A 1 281 ? 18.519 -13.134 2.424 1.00 93.06 281 ALA A CA 1
ATOM 2197 C C . ALA A 1 281 ? 19.124 -12.297 3.564 1.00 93.06 281 ALA A C 1
ATOM 2199 O O . ALA A 1 281 ? 18.941 -12.635 4.732 1.00 93.06 281 ALA A O 1
ATOM 2200 N N . GLU A 1 282 ? 19.778 -11.187 3.219 1.00 91.75 282 GLU A N 1
ATOM 2201 C CA . GLU A 1 282 ? 20.369 -10.244 4.169 1.00 91.75 282 GLU A CA 1
ATOM 2202 C C . GLU A 1 282 ? 19.308 -9.597 5.062 1.00 91.75 282 GLU A C 1
ATOM 2204 O O . GLU A 1 282 ? 19.448 -9.594 6.279 1.00 91.75 282 GLU A O 1
ATOM 2209 N N . ARG A 1 283 ? 18.196 -9.141 4.473 1.00 91.75 283 ARG A N 1
ATOM 2210 C CA . ARG A 1 283 ? 17.037 -8.589 5.187 1.00 91.75 283 ARG A CA 1
ATOM 2211 C C . ARG A 1 283 ? 16.515 -9.562 6.241 1.00 91.75 283 ARG A C 1
ATOM 2213 O O . ARG A 1 283 ? 16.356 -9.179 7.395 1.00 91.75 283 ARG A O 1
ATOM 2220 N N . ALA A 1 284 ? 16.317 -10.824 5.858 1.00 91.25 284 ALA A N 1
ATOM 2221 C CA . ALA A 1 284 ? 15.864 -11.865 6.775 1.00 91.25 284 ALA A CA 1
ATOM 2222 C C . ALA A 1 284 ? 16.910 -12.206 7.851 1.00 91.25 284 ALA A C 1
ATOM 2224 O O . ALA A 1 284 ? 16.541 -12.613 8.951 1.00 91.25 284 ALA A O 1
ATOM 2225 N N . ARG A 1 285 ? 18.210 -12.078 7.546 1.00 93.69 285 ARG A N 1
ATOM 2226 C CA . ARG A 1 285 ? 19.290 -12.279 8.523 1.00 93.69 285 ARG A CA 1
ATOM 2227 C C . ARG A 1 285 ? 19.300 -11.158 9.561 1.00 93.69 285 ARG A C 1
ATOM 2229 O O . ARG A 1 285 ? 19.154 -11.458 10.739 1.00 93.69 285 ARG A O 1
ATOM 2236 N N . LEU A 1 286 ? 19.363 -9.902 9.115 1.00 91.38 286 LEU A N 1
ATOM 2237 C CA . LEU A 1 286 ? 19.345 -8.716 9.976 1.00 91.38 286 LEU A CA 1
ATOM 2238 C C . LEU A 1 286 ? 18.081 -8.668 10.849 1.00 91.38 286 LEU A C 1
ATOM 2240 O O . LEU A 1 286 ? 18.155 -8.332 12.024 1.00 91.38 286 LEU A O 1
ATOM 2244 N N . GLY A 1 287 ? 16.918 -9.042 10.299 1.00 90.94 287 GLY A N 1
ATOM 2245 C CA . GLY A 1 287 ? 15.669 -9.104 11.063 1.00 90.94 287 GLY A CA 1
ATOM 2246 C C . GLY A 1 287 ? 15.698 -10.146 12.190 1.00 90.94 287 GLY A C 1
ATOM 2247 O O . GLY A 1 287 ? 15.192 -9.882 13.281 1.00 90.94 287 GLY A O 1
ATOM 2248 N N . ARG A 1 288 ? 16.325 -11.312 11.964 1.00 92.12 288 ARG A N 1
ATOM 2249 C CA . ARG A 1 288 ? 16.530 -12.326 13.016 1.00 92.12 288 ARG A CA 1
ATOM 2250 C C . ARG A 1 288 ? 17.544 -11.872 14.061 1.00 92.12 288 ARG A C 1
ATOM 2252 O O . ARG A 1 288 ? 17.259 -12.003 15.244 1.00 92.12 288 ARG A O 1
ATOM 2259 N N . GLU A 1 289 ? 18.672 -11.310 13.630 1.00 90.94 289 GLU A N 1
ATOM 2260 C CA . GLU A 1 289 ? 19.704 -10.772 14.529 1.00 90.94 289 GLU A CA 1
ATOM 2261 C C . GLU A 1 289 ? 19.114 -9.701 15.459 1.00 90.94 289 GLU A C 1
ATOM 2263 O O . GLU A 1 289 ? 19.293 -9.769 16.672 1.00 90.94 289 GLU A O 1
ATOM 2268 N N . LEU A 1 290 ? 18.320 -8.767 14.925 1.00 91.94 290 LEU A N 1
ATOM 2269 C CA . LEU A 1 290 ? 17.632 -7.766 15.740 1.00 91.94 290 LEU A CA 1
ATOM 2270 C C . LEU A 1 290 ? 16.656 -8.408 16.741 1.00 91.94 290 LEU A C 1
ATOM 2272 O O . LEU A 1 290 ? 16.642 -8.024 17.907 1.00 91.94 290 LEU A O 1
ATOM 2276 N N . ALA A 1 291 ? 15.863 -9.403 16.331 1.00 91.25 291 ALA A N 1
ATOM 2277 C CA . ALA A 1 291 ? 14.955 -10.103 17.244 1.00 91.25 291 ALA A CA 1
ATOM 2278 C C . ALA A 1 291 ? 15.703 -10.838 18.376 1.00 91.25 291 ALA A C 1
ATOM 2280 O O . ALA A 1 291 ? 15.231 -10.855 19.515 1.00 91.25 291 ALA A O 1
ATOM 2281 N N . GLU A 1 292 ? 16.873 -11.412 18.086 1.00 89.31 292 GLU A N 1
ATOM 2282 C CA . GLU A 1 292 ? 17.756 -12.036 19.079 1.00 89.31 292 GLU A CA 1
ATOM 2283 C C . GLU A 1 292 ? 18.346 -11.002 20.051 1.00 89.31 292 GLU A C 1
ATOM 2285 O O . GLU A 1 292 ? 18.364 -11.241 21.260 1.00 89.31 292 GLU A O 1
ATOM 2290 N N . LEU A 1 293 ? 18.755 -9.828 19.558 1.00 88.81 293 LEU A N 1
ATOM 2291 C CA . LEU A 1 293 ? 19.244 -8.725 20.393 1.00 88.81 293 LEU A CA 1
ATOM 2292 C C . LEU A 1 293 ? 18.140 -8.163 21.300 1.00 88.81 293 LEU A C 1
ATOM 2294 O O . LEU A 1 293 ? 18.375 -7.959 22.491 1.00 88.81 293 LEU A O 1
ATOM 2298 N N . ILE A 1 294 ? 16.915 -8.007 20.785 1.00 90.50 294 ILE A N 1
ATOM 2299 C CA . ILE A 1 294 ? 15.746 -7.636 21.599 1.00 90.50 294 ILE A CA 1
ATOM 2300 C C . ILE A 1 294 ? 15.515 -8.687 22.695 1.00 90.50 294 ILE A C 1
ATOM 2302 O O . ILE A 1 294 ? 15.324 -8.344 23.861 1.00 90.50 294 ILE A O 1
ATOM 2306 N N . ALA A 1 295 ? 15.592 -9.976 22.352 1.00 90.88 295 ALA A N 1
ATOM 2307 C CA . ALA A 1 295 ? 15.446 -11.053 23.327 1.00 90.88 295 ALA A CA 1
ATOM 2308 C C . ALA A 1 295 ? 16.534 -11.029 24.416 1.00 90.88 295 ALA A C 1
ATOM 2310 O O . ALA A 1 295 ? 16.264 -11.458 25.541 1.00 90.88 295 ALA A O 1
ATOM 2311 N N . ALA A 1 296 ? 17.741 -10.554 24.093 1.00 87.00 296 ALA A N 1
ATOM 2312 C CA . ALA A 1 296 ? 18.869 -10.469 25.017 1.00 87.00 296 ALA A CA 1
ATOM 2313 C C . ALA A 1 296 ? 18.729 -9.329 26.037 1.00 87.00 296 ALA A C 1
ATOM 2315 O O . ALA A 1 296 ? 19.163 -9.489 27.177 1.00 87.00 296 ALA A O 1
ATOM 2316 N N . ILE A 1 297 ? 18.103 -8.209 25.658 1.00 91.56 297 ILE A N 1
ATOM 2317 C CA . ILE A 1 297 ? 17.882 -7.070 26.568 1.00 91.56 297 ILE A CA 1
ATOM 2318 C C . ILE A 1 297 ? 16.643 -7.249 27.459 1.00 91.56 297 ILE A C 1
ATOM 2320 O O . ILE A 1 297 ? 16.519 -6.582 28.484 1.00 91.56 297 ILE A O 1
ATOM 2324 N N . THR A 1 298 ? 15.733 -8.159 27.097 1.00 91.50 298 THR A N 1
ATOM 2325 C CA . THR A 1 298 ? 14.501 -8.459 27.851 1.00 91.50 298 THR A CA 1
ATOM 2326 C C . THR A 1 298 ? 14.679 -9.561 28.902 1.00 91.50 298 THR A C 1
ATOM 2328 O O . THR A 1 298 ? 15.371 -10.558 28.681 1.00 91.50 298 THR A O 1
ATOM 2331 N N . THR A 1 299 ? 13.978 -9.451 30.033 1.00 91.75 299 THR A N 1
ATOM 2332 C CA . THR A 1 299 ? 13.971 -10.483 31.086 1.00 91.75 299 THR A CA 1
ATOM 2333 C C . THR A 1 299 ? 13.120 -11.704 30.704 1.00 91.75 299 THR A C 1
ATOM 2335 O O . THR A 1 299 ? 12.360 -11.699 29.734 1.00 91.75 299 THR A O 1
ATOM 2338 N N . ALA A 1 300 ? 13.238 -12.807 31.455 1.00 90.56 300 ALA A N 1
ATOM 2339 C CA . ALA A 1 300 ? 12.392 -13.989 31.246 1.00 90.56 300 ALA A CA 1
ATOM 2340 C C . ALA A 1 300 ? 10.894 -13.696 31.482 1.00 90.56 300 ALA A C 1
ATOM 2342 O O . ALA A 1 300 ? 10.048 -14.200 30.749 1.00 90.56 300 ALA A O 1
ATOM 2343 N N . GLU A 1 301 ? 10.564 -12.841 32.455 1.00 90.69 301 GLU A N 1
ATOM 2344 C CA . GLU A 1 301 ? 9.180 -12.441 32.747 1.00 90.69 301 GLU A CA 1
ATOM 2345 C C . GLU A 1 301 ? 8.582 -11.568 31.634 1.00 90.69 301 GLU A C 1
ATOM 2347 O O . GLU A 1 301 ? 7.432 -11.768 31.231 1.00 90.69 301 GLU A O 1
ATOM 2352 N N . GLN A 1 302 ? 9.375 -10.639 31.092 1.00 90.50 302 GLN A N 1
ATOM 2353 C CA . GLN A 1 302 ? 8.972 -9.785 29.970 1.00 90.50 302 GLN A CA 1
ATOM 2354 C C . GLN A 1 302 ? 8.737 -10.609 28.697 1.00 90.50 302 GLN A C 1
ATOM 2356 O O . GLN A 1 302 ? 7.736 -10.417 28.011 1.00 90.50 302 GLN A O 1
ATOM 2361 N N . ARG A 1 303 ? 9.603 -11.594 28.418 1.00 88.56 303 ARG A N 1
ATOM 2362 C CA . ARG A 1 303 ? 9.447 -12.512 27.273 1.00 88.56 303 ARG A CA 1
ATOM 2363 C C . ARG A 1 303 ? 8.283 -13.488 27.432 1.00 88.56 303 ARG A C 1
ATOM 2365 O O . ARG A 1 303 ? 7.712 -13.918 26.429 1.00 88.56 303 ARG A O 1
ATOM 2372 N N . GLY A 1 304 ? 7.900 -13.801 28.667 1.00 87.12 304 GLY A N 1
ATOM 2373 C CA . GLY A 1 304 ? 6.885 -14.803 28.971 1.00 87.12 304 GLY A CA 1
ATOM 2374 C C . GLY A 1 304 ? 7.375 -16.242 28.747 1.00 87.12 304 GLY A C 1
ATOM 2375 O O . GLY A 1 304 ? 8.499 -16.465 28.282 1.00 87.12 304 GLY A O 1
ATOM 2376 N N . PRO A 1 305 ? 6.543 -17.244 29.085 1.00 82.62 305 PRO A N 1
ATOM 2377 C CA . PRO A 1 305 ? 6.876 -18.645 28.848 1.00 82.62 305 PRO A CA 1
ATOM 2378 C C . PRO A 1 305 ? 7.152 -18.868 27.356 1.00 82.62 305 PRO A C 1
ATOM 2380 O O . PRO A 1 305 ? 6.456 -18.316 26.512 1.00 82.62 305 PRO A O 1
ATOM 2383 N N . ALA A 1 306 ? 8.211 -19.621 27.042 1.00 78.62 306 ALA A N 1
ATOM 2384 C CA . ALA A 1 306 ? 8.633 -19.924 25.669 1.00 78.62 306 ALA A CA 1
ATOM 2385 C C . ALA A 1 306 ? 8.803 -18.703 24.727 1.00 78.62 306 ALA A C 1
ATOM 2387 O O . ALA A 1 306 ? 8.806 -18.869 23.511 1.00 78.62 306 ALA A O 1
ATOM 2388 N N . ASN A 1 307 ? 9.016 -17.496 25.270 1.00 84.50 307 ASN A N 1
ATOM 2389 C CA . ASN A 1 307 ? 9.085 -16.225 24.534 1.00 84.50 307 ASN A CA 1
ATOM 2390 C C . ASN A 1 307 ? 7.766 -15.773 23.875 1.00 84.50 307 ASN A C 1
ATOM 2392 O O . ASN A 1 307 ? 7.792 -14.950 22.956 1.00 84.50 307 ASN A O 1
ATOM 2396 N N . ASP A 1 308 ? 6.612 -16.250 24.345 1.00 88.62 308 ASP A N 1
ATOM 2397 C CA . ASP A 1 308 ? 5.313 -15.955 23.729 1.00 88.62 308 ASP A CA 1
ATOM 2398 C C . ASP A 1 308 ? 4.968 -14.454 23.711 1.00 88.62 308 ASP A C 1
ATOM 2400 O O . ASP A 1 308 ? 4.420 -13.957 22.724 1.00 88.62 308 ASP A O 1
ATOM 2404 N N . ARG A 1 309 ? 5.315 -13.693 24.764 1.00 90.44 309 ARG A N 1
ATOM 2405 C CA . ARG A 1 309 ? 5.067 -12.235 24.795 1.00 90.44 309 ARG A CA 1
ATOM 2406 C C . ARG A 1 309 ? 5.954 -11.498 23.799 1.00 90.44 309 ARG A C 1
ATOM 2408 O O . ARG A 1 309 ? 5.470 -10.604 23.114 1.00 90.44 309 ARG A O 1
ATOM 2415 N N . LEU A 1 310 ? 7.214 -11.912 23.656 1.00 93.56 310 LEU A N 1
ATOM 2416 C CA . LEU A 1 310 ? 8.109 -11.366 22.634 1.00 93.56 310 LEU A CA 1
ATOM 2417 C C . LEU A 1 310 ? 7.618 -11.687 21.222 1.00 93.56 310 LEU A C 1
ATOM 2419 O O . LEU A 1 310 ? 7.568 -10.798 20.372 1.00 93.56 310 LEU A O 1
ATOM 2423 N N . ALA A 1 311 ? 7.195 -12.926 20.975 1.00 93.88 311 ALA A N 1
ATOM 2424 C CA . ALA A 1 311 ? 6.628 -13.319 19.691 1.00 93.88 311 ALA A CA 1
ATOM 2425 C C . ALA A 1 311 ? 5.383 -12.486 19.340 1.00 93.88 311 ALA A C 1
ATOM 2427 O O . ALA A 1 311 ? 5.235 -12.046 18.194 1.00 93.88 311 ALA A O 1
ATOM 2428 N N . LEU A 1 312 ? 4.522 -12.226 20.328 1.00 93.50 312 LEU A N 1
ATOM 2429 C CA . LEU A 1 312 ? 3.338 -11.385 20.190 1.00 93.50 312 LEU A CA 1
ATOM 2430 C C . LEU A 1 312 ? 3.694 -9.913 19.923 1.00 93.50 312 LEU A C 1
ATOM 2432 O O . LEU A 1 312 ? 3.130 -9.321 19.005 1.00 93.50 312 LEU A O 1
ATOM 2436 N N . ALA A 1 313 ? 4.657 -9.342 20.652 1.00 94.75 313 ALA A N 1
ATOM 2437 C CA . ALA A 1 313 ? 5.115 -7.966 20.451 1.00 94.75 313 ALA A CA 1
ATOM 2438 C C . ALA A 1 313 ? 5.694 -7.769 19.037 1.00 94.75 313 ALA A C 1
ATOM 2440 O O . ALA A 1 313 ? 5.298 -6.860 18.305 1.00 94.75 313 ALA A O 1
ATOM 2441 N N . LEU A 1 314 ? 6.548 -8.692 18.583 1.00 95.69 314 LEU A N 1
ATOM 2442 C CA . LEU A 1 314 ? 7.079 -8.692 17.215 1.00 95.69 314 LEU A CA 1
ATOM 2443 C C . LEU A 1 314 ? 5.978 -8.918 16.165 1.00 95.69 314 LEU A C 1
ATOM 2445 O O . LEU A 1 314 ? 6.050 -8.398 15.051 1.00 95.69 314 LEU A O 1
ATOM 2449 N N . ALA A 1 315 ? 4.944 -9.704 16.478 1.00 95.88 315 ALA A N 1
ATOM 2450 C CA . ALA A 1 315 ? 3.767 -9.848 15.620 1.00 95.88 315 ALA A CA 1
ATOM 2451 C C . ALA A 1 315 ? 2.972 -8.543 15.517 1.00 95.88 315 ALA A C 1
ATOM 2453 O O . ALA A 1 315 ? 2.563 -8.168 14.420 1.00 95.88 315 ALA A O 1
ATOM 2454 N N . ARG A 1 316 ? 2.822 -7.807 16.621 1.00 94.94 316 ARG A N 1
ATOM 2455 C CA . ARG A 1 316 ? 2.157 -6.503 16.645 1.00 94.94 316 ARG A CA 1
ATOM 2456 C C . ARG A 1 316 ? 2.892 -5.468 15.792 1.00 94.94 316 ARG A C 1
ATOM 2458 O O . ARG A 1 316 ? 2.252 -4.791 14.990 1.00 94.94 316 ARG A O 1
ATOM 2465 N N . VAL A 1 317 ? 4.225 -5.423 15.872 1.00 94.69 317 VAL A N 1
ATOM 2466 C CA . VAL A 1 317 ? 5.064 -4.591 14.987 1.00 94.69 317 VAL A CA 1
ATOM 2467 C C . VAL A 1 317 ? 4.846 -4.950 13.513 1.00 94.69 317 VAL A C 1
ATOM 2469 O O . VAL A 1 317 ? 4.608 -4.073 12.681 1.00 94.69 317 VAL A O 1
ATOM 2472 N N . ARG A 1 318 ? 4.850 -6.248 13.174 1.00 94.12 318 ARG A N 1
ATOM 2473 C CA . ARG A 1 318 ? 4.571 -6.713 11.803 1.00 94.12 318 ARG A CA 1
ATOM 2474 C C . ARG A 1 318 ? 3.187 -6.288 11.319 1.00 94.12 318 ARG A C 1
ATOM 2476 O O . ARG A 1 318 ? 3.065 -5.863 10.171 1.00 94.12 318 ARG A O 1
ATOM 2483 N N . VAL A 1 319 ? 2.169 -6.363 12.176 1.00 94.31 319 VAL A N 1
ATOM 2484 C CA . VAL A 1 319 ? 0.811 -5.899 11.864 1.00 94.31 319 VAL A CA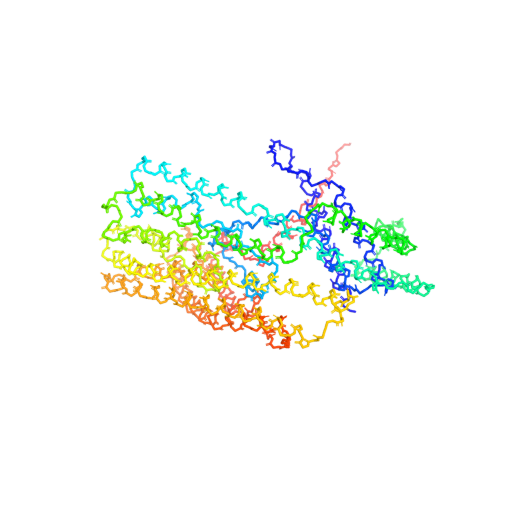 1
ATOM 2485 C C . VAL A 1 319 ? 0.814 -4.413 11.500 1.00 94.31 319 VAL A C 1
ATOM 2487 O O . VAL A 1 319 ? 0.398 -4.062 10.397 1.00 94.31 319 VAL A O 1
ATOM 2490 N N . GLU A 1 320 ? 1.344 -3.553 12.371 1.00 91.38 320 GLU A N 1
ATOM 2491 C CA . GLU A 1 320 ? 1.396 -2.099 12.148 1.00 91.38 320 GLU A CA 1
ATOM 2492 C C . GLU A 1 320 ? 2.169 -1.730 10.874 1.00 91.38 320 GLU A C 1
ATOM 2494 O O . GLU A 1 320 ? 1.750 -0.875 10.093 1.00 91.38 320 GLU A O 1
ATOM 2499 N N . ARG A 1 321 ? 3.279 -2.426 10.608 1.00 89.88 321 ARG A N 1
ATOM 2500 C CA . ARG A 1 321 ? 4.101 -2.201 9.415 1.00 89.88 321 ARG A CA 1
ATOM 2501 C C . ARG A 1 321 ? 3.415 -2.634 8.125 1.00 89.88 321 ARG A C 1
ATOM 2503 O O . ARG A 1 321 ? 3.559 -1.963 7.104 1.00 89.88 321 ARG A O 1
ATOM 2510 N N . LEU A 1 322 ? 2.771 -3.800 8.128 1.00 92.44 322 LEU A N 1
ATOM 2511 C CA . LEU A 1 322 ? 2.312 -4.443 6.900 1.00 92.44 322 LEU A CA 1
ATOM 2512 C C . LEU A 1 322 ? 0.900 -3.999 6.501 1.00 92.44 322 LEU A C 1
ATOM 2514 O O . LEU A 1 322 ? 0.622 -3.962 5.303 1.00 92.44 322 LEU A O 1
ATOM 2518 N N . LEU A 1 323 ? 0.019 -3.613 7.428 1.00 92.69 323 LEU A N 1
ATOM 2519 C CA . LEU A 1 323 ? -1.339 -3.152 7.091 1.00 92.69 323 LEU A CA 1
ATOM 2520 C C . LEU A 1 323 ? -1.379 -2.038 6.017 1.00 92.69 323 LEU A C 1
ATOM 2522 O O . LEU A 1 323 ? -2.121 -2.198 5.042 1.00 92.69 323 LEU A O 1
ATOM 2526 N N . PRO A 1 324 ? -0.547 -0.974 6.075 1.00 87.75 324 PRO A N 1
ATOM 2527 C CA . PRO A 1 324 ? -0.563 0.103 5.075 1.00 87.75 324 PRO A CA 1
ATOM 2528 C C . PRO A 1 324 ? -0.229 -0.346 3.645 1.00 87.75 324 PRO A C 1
ATOM 2530 O O . PRO A 1 324 ? -0.501 0.369 2.682 1.00 87.75 324 PRO A O 1
ATOM 2533 N N . LEU A 1 325 ? 0.360 -1.537 3.490 1.00 85.75 325 LEU A N 1
ATOM 2534 C CA . LEU A 1 325 ? 0.702 -2.125 2.193 1.00 85.75 325 LEU A CA 1
ATOM 2535 C C . LEU A 1 325 ? -0.508 -2.791 1.511 1.00 85.75 325 LEU A C 1
ATOM 2537 O O . LEU A 1 325 ? -0.368 -3.370 0.436 1.00 85.75 325 LEU A O 1
ATOM 2541 N N . GLY A 1 326 ? -1.687 -2.743 2.144 1.00 87.12 326 GLY A N 1
ATOM 2542 C CA . GLY A 1 326 ? -2.945 -3.262 1.616 1.00 87.12 326 GLY A CA 1
ATOM 2543 C C . GLY A 1 326 ? -3.297 -2.720 0.231 1.00 87.12 326 GLY A C 1
ATOM 2544 O O . GLY A 1 326 ? -3.277 -1.512 -0.024 1.00 87.12 326 GLY A O 1
ATOM 2545 N N . ARG A 1 327 ? -3.665 -3.632 -0.669 1.00 85.19 327 ARG A N 1
ATOM 2546 C CA . ARG A 1 327 ? -4.088 -3.328 -2.035 1.00 85.19 327 ARG A CA 1
ATOM 2547 C C . ARG A 1 327 ? -5.600 -3.159 -2.128 1.00 85.19 327 ARG A C 1
ATOM 2549 O O . ARG A 1 327 ? -6.075 -2.278 -2.848 1.00 85.19 327 ARG A O 1
ATOM 2556 N N . PHE A 1 328 ? -6.345 -4.004 -1.422 1.00 90.56 328 PHE A N 1
ATOM 2557 C CA . PHE A 1 328 ? -7.802 -4.031 -1.444 1.00 90.56 328 PHE A CA 1
ATOM 2558 C C . PHE A 1 328 ? -8.420 -3.200 -0.319 1.00 90.56 328 PHE A C 1
ATOM 2560 O O . PHE A 1 328 ? -7.825 -3.009 0.741 1.00 90.56 328 PHE A O 1
ATOM 2567 N N . GLY A 1 329 ? -9.661 -2.744 -0.530 1.00 88.69 329 GLY A N 1
ATOM 2568 C CA . GLY A 1 329 ? -10.467 -2.212 0.570 1.00 88.69 329 GLY A CA 1
ATOM 2569 C C . GLY A 1 329 ? -10.611 -3.260 1.679 1.00 88.69 329 GLY A C 1
ATOM 2570 O O . GLY A 1 329 ? -10.859 -4.430 1.389 1.00 88.69 329 GLY A O 1
ATOM 2571 N N . GLY A 1 330 ? -10.425 -2.838 2.927 1.00 90.62 330 GLY A N 1
ATOM 2572 C CA . GLY A 1 330 ? -10.436 -3.682 4.124 1.00 90.62 330 GLY A CA 1
ATOM 2573 C C . GLY A 1 330 ? -9.075 -4.277 4.495 1.00 90.62 330 GLY A C 1
ATOM 2574 O O . GLY A 1 330 ? -8.882 -4.667 5.637 1.00 90.62 330 GLY A O 1
ATOM 2575 N N . GLU A 1 331 ? -8.104 -4.303 3.580 1.00 92.19 331 GLU A N 1
ATOM 2576 C CA . GLU A 1 331 ? -6.799 -4.936 3.824 1.00 92.19 331 GLU A CA 1
ATOM 2577 C C . GLU A 1 331 ? -5.859 -4.078 4.693 1.00 92.19 331 GLU A C 1
ATOM 2579 O O . GLU A 1 331 ? -4.944 -4.604 5.317 1.00 92.19 331 GLU A O 1
ATOM 2584 N N . SER A 1 332 ? -6.095 -2.764 4.756 1.00 90.75 332 SER A N 1
ATOM 2585 C CA . SER A 1 332 ? -5.367 -1.815 5.615 1.00 90.75 332 SER A CA 1
ATOM 2586 C C . SER A 1 332 ? -6.083 -1.527 6.939 1.00 90.75 332 SER A C 1
ATOM 2588 O O . SER A 1 332 ? -5.832 -0.514 7.586 1.00 90.75 332 SER A O 1
ATOM 2590 N N . MET A 1 333 ? -7.033 -2.374 7.336 1.00 93.62 333 MET A N 1
ATOM 2591 C CA . MET A 1 333 ? -7.865 -2.132 8.509 1.00 93.62 333 MET A CA 1
ATOM 2592 C C . MET A 1 333 ? -7.080 -2.342 9.811 1.00 93.62 333 MET A C 1
ATOM 2594 O O . MET A 1 333 ? -6.867 -3.472 10.246 1.00 93.62 333 MET A O 1
ATOM 2598 N N . ASN A 1 334 ? -6.675 -1.248 10.463 1.00 94.06 334 ASN A N 1
ATOM 2599 C CA . ASN A 1 334 ? -6.051 -1.311 11.786 1.00 94.06 334 ASN A CA 1
ATOM 2600 C C . ASN A 1 334 ? -7.110 -1.396 12.899 1.00 94.06 334 ASN A C 1
ATOM 2602 O O . ASN A 1 334 ? -7.607 -0.380 13.392 1.00 94.06 334 ASN A O 1
ATOM 2606 N N . LEU A 1 335 ? -7.441 -2.631 13.280 1.00 96.38 335 LEU A N 1
ATOM 2607 C CA . LEU A 1 335 ? -8.448 -2.955 14.295 1.00 96.38 335 LEU A CA 1
ATOM 2608 C C . LEU A 1 335 ? -8.065 -2.517 15.708 1.00 96.38 335 LEU A C 1
ATOM 2610 O O . LEU A 1 335 ? -8.933 -2.153 16.492 1.00 96.38 335 LEU A O 1
ATOM 2614 N N . TRP A 1 336 ? -6.781 -2.517 16.039 1.00 94.06 336 TRP A N 1
ATOM 2615 C CA . TRP A 1 336 ? -6.317 -2.113 17.360 1.00 94.06 336 TRP A CA 1
ATOM 2616 C C . TRP A 1 336 ? -6.417 -0.601 17.532 1.00 94.06 336 TRP A C 1
ATOM 2618 O O . TRP A 1 336 ? -6.985 -0.131 18.512 1.00 94.06 336 TRP A O 1
ATOM 2628 N N . ALA A 1 337 ? -5.965 0.164 16.534 1.00 92.88 337 ALA A N 1
ATOM 2629 C CA . ALA A 1 337 ? -6.127 1.614 16.536 1.00 92.88 337 ALA A CA 1
ATOM 2630 C C . ALA A 1 337 ? -7.609 2.028 16.510 1.00 92.88 337 ALA A C 1
ATOM 2632 O O . ALA A 1 337 ? -7.977 3.027 17.125 1.00 92.88 337 ALA A O 1
ATOM 2633 N N . ALA A 1 338 ? -8.467 1.271 15.813 1.00 94.75 338 ALA A N 1
ATOM 2634 C CA . ALA A 1 338 ? -9.913 1.492 15.827 1.00 94.75 338 ALA A CA 1
ATOM 2635 C C . ALA A 1 338 ? -10.523 1.275 17.219 1.00 94.75 338 ALA A C 1
ATOM 2637 O O . ALA A 1 338 ? -11.374 2.064 17.633 1.00 94.75 338 ALA A O 1
ATOM 2638 N N . LEU A 1 339 ? -10.078 0.244 17.944 1.00 93.94 339 LEU A N 1
ATOM 2639 C CA . LEU A 1 339 ? -10.540 -0.021 19.304 1.00 93.94 339 LEU A CA 1
ATOM 2640 C C . LEU A 1 339 ? -10.089 1.095 20.248 1.00 93.94 339 LEU A C 1
ATOM 2642 O O . LEU A 1 339 ? -10.932 1.685 20.911 1.00 93.94 339 LEU A O 1
ATOM 2646 N N . SER A 1 340 ? -8.801 1.458 20.239 1.00 91.12 340 SER A N 1
ATOM 2647 C CA . SER A 1 340 ? -8.269 2.552 21.066 1.00 91.12 340 SER A CA 1
ATOM 2648 C C . SER A 1 340 ? -9.003 3.876 20.842 1.00 91.12 340 SER A C 1
ATOM 2650 O O . SER A 1 340 ? -9.357 4.553 21.801 1.00 91.12 340 SER A O 1
ATOM 2652 N N . GLU A 1 341 ? -9.286 4.232 19.587 1.00 91.44 341 GLU A N 1
ATOM 2653 C CA . GLU A 1 341 ? -10.065 5.432 19.256 1.00 91.44 341 GLU A CA 1
ATOM 2654 C C . GLU A 1 341 ? -11.498 5.369 19.801 1.00 91.44 341 GLU A C 1
ATOM 2656 O O . GLU A 1 341 ? -12.051 6.386 20.215 1.00 91.44 341 GLU A O 1
ATOM 2661 N N . SER A 1 342 ? -12.112 4.189 19.781 1.00 91.56 342 SER A N 1
ATOM 2662 C CA . SER A 1 342 ? -13.495 4.007 20.228 1.00 91.56 342 SER A CA 1
ATOM 2663 C C . SER A 1 342 ? -13.599 4.055 21.748 1.00 91.56 342 SER A C 1
ATOM 2665 O O . SER A 1 342 ? -14.478 4.739 22.256 1.00 91.56 342 SER A O 1
ATOM 2667 N N . VAL A 1 343 ? -12.649 3.433 22.454 1.00 89.75 343 VAL A N 1
ATOM 2668 C CA . VAL A 1 343 ? -12.503 3.524 23.916 1.00 89.75 343 VAL A CA 1
ATOM 2669 C C . VAL A 1 343 ? -12.344 4.980 24.352 1.00 89.75 343 VAL A C 1
ATOM 2671 O O . VAL A 1 343 ? -13.071 5.441 25.224 1.00 89.75 343 VAL A O 1
ATOM 2674 N N . GLN A 1 344 ? -11.464 5.739 23.687 1.00 88.88 344 GLN A N 1
ATOM 2675 C CA . GLN A 1 344 ? -11.262 7.161 23.985 1.00 88.88 344 GLN A CA 1
ATOM 2676 C C . GLN A 1 344 ? -12.521 8.005 23.763 1.00 88.88 344 GLN A C 1
ATOM 2678 O O . GLN A 1 344 ? -12.777 8.926 24.530 1.00 88.88 344 GLN A O 1
ATOM 2683 N N . ARG A 1 345 ? -13.301 7.725 22.712 1.00 85.81 345 ARG A N 1
ATOM 2684 C CA . ARG A 1 345 ? -14.544 8.465 22.432 1.00 85.81 345 ARG A CA 1
ATOM 2685 C C . ARG A 1 345 ? -15.664 8.168 23.413 1.00 85.81 345 ARG A C 1
ATOM 2687 O O . ARG A 1 345 ? -16.468 9.057 23.656 1.00 85.81 345 ARG A O 1
ATOM 2694 N N . HIS A 1 346 ? -15.718 6.939 23.909 1.00 83.44 346 HIS A N 1
ATOM 2695 C CA . HIS A 1 346 ? -16.718 6.492 24.877 1.00 83.44 346 HIS A CA 1
ATOM 2696 C C . HIS A 1 346 ? -16.324 6.766 26.324 1.00 83.44 346 HIS A C 1
ATOM 2698 O O . HIS A 1 346 ? -17.070 6.409 27.225 1.00 83.44 346 HIS A O 1
ATOM 2704 N N . GLU A 1 347 ? -15.149 7.365 26.555 1.00 84.38 347 GLU A N 1
ATOM 2705 C CA . GLU A 1 347 ? -14.581 7.555 27.897 1.00 84.38 347 GLU A CA 1
ATOM 2706 C C . GLU A 1 347 ? -14.557 6.246 28.716 1.00 84.38 347 GLU A C 1
ATOM 2708 O O . GLU A 1 347 ? -14.564 6.258 29.946 1.00 84.38 347 GLU A O 1
ATOM 2713 N N . ALA A 1 348 ? -14.516 5.102 28.023 1.00 80.31 348 ALA A N 1
ATOM 2714 C CA . ALA A 1 348 ? -14.523 3.789 28.644 1.00 80.31 348 ALA A CA 1
ATOM 2715 C C . ALA A 1 348 ? -13.181 3.546 29.341 1.00 80.31 348 ALA A C 1
ATOM 2717 O O . ALA A 1 348 ? -12.116 3.883 28.813 1.00 80.31 348 ALA A O 1
ATOM 2718 N N . ASN A 1 349 ? -13.226 2.946 30.530 1.00 82.06 349 ASN A N 1
ATOM 2719 C CA . ASN A 1 349 ? -12.012 2.572 31.244 1.00 82.06 349 ASN A CA 1
ATOM 2720 C C . ASN A 1 349 ? -11.372 1.327 30.602 1.00 82.06 349 ASN A C 1
ATOM 2722 O O . ASN A 1 349 ? -12.051 0.484 30.020 1.00 82.06 349 ASN A O 1
ATOM 2726 N N . ASP A 1 350 ? -10.061 1.170 30.763 1.00 76.12 350 ASP A N 1
ATOM 2727 C CA . ASP A 1 350 ? -9.323 -0.003 30.289 1.00 76.12 350 ASP A CA 1
ATOM 2728 C C . ASP A 1 350 ? -9.785 -1.319 30.939 1.00 76.12 350 ASP A C 1
ATOM 2730 O O . ASP A 1 350 ? -9.613 -2.383 30.336 1.00 76.12 350 ASP A O 1
ATOM 2734 N N . ASP A 1 351 ? -10.392 -1.230 32.127 1.00 80.88 351 ASP A N 1
ATOM 2735 C CA . ASP A 1 351 ? -10.963 -2.350 32.887 1.00 80.88 351 ASP A CA 1
ATOM 2736 C C . ASP A 1 351 ? -12.404 -2.705 32.479 1.00 80.88 351 ASP A C 1
ATOM 2738 O O . ASP A 1 351 ? -13.008 -3.608 33.061 1.00 80.88 351 ASP A O 1
ATOM 2742 N N . ASP A 1 352 ? -12.978 -1.995 31.504 1.00 87.31 352 ASP A N 1
ATOM 2743 C CA . ASP A 1 352 ? -14.320 -2.274 31.007 1.00 87.31 352 ASP A CA 1
ATOM 2744 C C . ASP A 1 352 ? -14.403 -3.714 30.436 1.00 87.31 352 ASP A C 1
ATOM 2746 O O . ASP A 1 352 ? -13.571 -4.096 29.597 1.00 87.31 352 ASP A O 1
ATOM 2750 N N . PRO A 1 353 ? -15.384 -4.539 30.861 1.00 89.81 353 PRO A N 1
ATOM 2751 C CA . PRO A 1 353 ? -15.512 -5.925 30.409 1.00 89.81 353 PRO A CA 1
ATOM 2752 C C . PRO A 1 353 ? -15.611 -6.087 28.888 1.00 89.81 353 PRO A C 1
ATOM 2754 O O . PRO A 1 353 ? -15.059 -7.050 28.344 1.00 89.81 353 PRO A O 1
ATOM 2757 N N . ALA A 1 354 ? -16.272 -5.162 28.188 1.00 90.50 354 ALA A N 1
ATOM 2758 C CA . ALA A 1 354 ? -16.382 -5.175 26.734 1.00 90.50 354 ALA A CA 1
ATOM 2759 C C . ALA A 1 354 ? -15.055 -4.820 26.059 1.00 90.50 354 ALA A C 1
ATOM 2761 O O . ALA A 1 354 ? -14.642 -5.490 25.104 1.00 90.50 354 ALA A O 1
ATOM 2762 N N . VAL A 1 355 ? -14.333 -3.827 26.583 1.00 91.19 355 VAL A N 1
ATOM 2763 C CA . VAL A 1 355 ? -12.991 -3.475 26.092 1.00 91.19 355 VAL A CA 1
ATOM 2764 C C . VAL A 1 355 ? -12.021 -4.641 26.296 1.00 91.19 355 VAL A C 1
ATOM 2766 O O . VAL A 1 355 ? -11.279 -5.009 25.377 1.00 91.19 355 VAL A O 1
ATOM 2769 N N . ALA A 1 356 ? -12.063 -5.279 27.466 1.00 91.19 356 ALA A N 1
ATOM 2770 C CA . ALA A 1 356 ? -11.268 -6.462 27.773 1.00 91.19 356 ALA A CA 1
ATOM 2771 C C . ALA A 1 356 ? -11.617 -7.649 26.855 1.00 91.19 356 ALA A C 1
ATOM 2773 O O . ALA A 1 356 ? -10.712 -8.336 26.366 1.00 91.19 356 ALA A O 1
ATOM 2774 N N . ALA A 1 357 ? -12.906 -7.869 26.565 1.00 92.06 357 ALA A N 1
ATOM 2775 C CA . ALA A 1 357 ? -13.363 -8.920 25.658 1.00 92.06 357 ALA A CA 1
ATOM 2776 C C . ALA A 1 357 ? -12.809 -8.733 24.236 1.00 92.06 357 ALA A C 1
ATOM 2778 O O . ALA A 1 357 ? -12.215 -9.670 23.692 1.00 92.06 357 ALA A O 1
ATOM 2779 N N . ALA A 1 358 ? -12.907 -7.520 23.681 1.00 92.88 358 ALA A N 1
ATOM 2780 C CA . ALA A 1 358 ? -12.362 -7.198 22.363 1.00 92.88 358 ALA A CA 1
ATOM 2781 C C . ALA A 1 358 ? -10.839 -7.359 22.313 1.00 92.88 358 ALA A C 1
ATOM 2783 O O . ALA A 1 358 ? -10.302 -8.000 21.405 1.00 92.88 358 ALA A O 1
ATOM 2784 N N . ARG A 1 359 ? -10.125 -6.819 23.313 1.00 92.94 359 ARG A N 1
ATOM 2785 C CA . ARG A 1 359 ? -8.660 -6.924 23.413 1.00 92.94 359 ARG A CA 1
ATOM 2786 C C . ARG A 1 359 ? -8.198 -8.371 23.460 1.00 92.94 359 ARG A C 1
ATOM 2788 O O . ARG A 1 359 ? -7.211 -8.704 22.809 1.00 92.94 359 ARG A O 1
ATOM 2795 N N . ARG A 1 360 ? -8.910 -9.234 24.187 1.00 93.44 360 ARG A N 1
ATOM 2796 C CA . ARG A 1 360 ? -8.621 -10.670 24.237 1.00 93.44 360 ARG A CA 1
ATOM 2797 C C . ARG A 1 360 ? -8.733 -11.308 22.851 1.00 93.44 360 ARG A C 1
ATOM 2799 O O . ARG A 1 360 ? -7.771 -11.937 22.424 1.00 93.44 360 ARG A O 1
ATOM 2806 N N . VAL A 1 361 ? -9.834 -11.082 22.128 1.00 95.38 361 VAL A N 1
ATOM 2807 C CA . VAL A 1 361 ? -10.021 -11.625 20.767 1.00 95.38 361 VAL A CA 1
ATOM 2808 C C . VAL A 1 361 ? -8.917 -11.144 19.823 1.00 95.38 361 VAL A C 1
ATOM 2810 O O . VAL A 1 361 ? -8.312 -11.946 19.109 1.00 95.38 361 VAL A O 1
ATOM 2813 N N . LEU A 1 362 ? -8.609 -9.842 19.844 1.00 94.88 362 LEU A N 1
ATOM 2814 C CA . LEU A 1 362 ? -7.524 -9.282 19.038 1.00 94.88 362 LEU A CA 1
ATOM 2815 C C . LEU A 1 362 ? -6.182 -9.930 19.393 1.00 94.88 362 LEU A C 1
ATOM 2817 O O . LEU A 1 362 ? -5.457 -10.353 18.496 1.00 94.88 362 LEU A O 1
ATOM 2821 N N . ARG A 1 363 ? -5.873 -10.062 20.689 1.00 92.31 363 ARG A N 1
ATOM 2822 C CA . ARG A 1 363 ? -4.623 -10.645 21.190 1.00 92.31 363 ARG A CA 1
ATOM 2823 C C . ARG A 1 363 ? -4.450 -12.104 20.773 1.00 92.31 363 ARG A C 1
ATOM 2825 O O . ARG A 1 363 ? -3.379 -12.460 20.287 1.00 92.31 363 ARG A O 1
ATOM 2832 N N . GLU A 1 364 ? -5.486 -12.922 20.933 1.00 93.56 364 GLU A N 1
ATOM 2833 C CA . GLU A 1 364 ? -5.485 -14.350 20.582 1.00 93.56 364 GLU A CA 1
ATOM 2834 C C . GLU A 1 364 ? -5.240 -14.579 19.084 1.00 93.56 364 GLU A C 1
ATOM 2836 O O . GLU A 1 364 ? -4.633 -15.574 18.690 1.00 93.56 364 GLU A O 1
ATOM 2841 N N . ARG A 1 365 ? -5.673 -13.636 18.240 1.00 95.19 365 ARG A N 1
ATOM 2842 C CA . ARG A 1 365 ? -5.598 -13.742 16.776 1.00 95.19 365 ARG A CA 1
ATOM 2843 C C . ARG A 1 365 ? -4.424 -12.960 16.173 1.00 95.19 365 ARG A C 1
ATOM 2845 O O . ARG A 1 365 ? -4.167 -13.096 14.978 1.00 95.19 365 ARG A O 1
ATOM 2852 N N . THR A 1 366 ? -3.662 -12.194 16.962 1.00 95.31 366 THR A N 1
ATOM 2853 C CA . THR A 1 366 ? -2.528 -11.380 16.475 1.00 95.31 366 THR A CA 1
ATOM 2854 C C . THR A 1 366 ? -1.499 -12.205 15.704 1.00 95.31 366 THR A C 1
ATOM 2856 O O . THR A 1 366 ? -1.073 -11.792 14.627 1.00 95.31 366 THR A O 1
ATOM 2859 N N . LEU A 1 367 ? -1.100 -13.374 16.223 1.00 95.56 367 LEU A N 1
ATOM 2860 C CA . LEU A 1 367 ? -0.112 -14.236 15.560 1.00 95.56 367 LEU A CA 1
ATOM 2861 C C . LEU A 1 367 ? -0.627 -14.769 14.218 1.00 95.56 367 LEU A C 1
ATOM 2863 O O . LEU A 1 367 ? 0.127 -14.816 13.246 1.00 95.56 367 LEU A O 1
ATOM 2867 N N . GLU A 1 368 ? -1.914 -15.117 14.143 1.00 96.25 368 GLU A N 1
ATOM 2868 C CA . GLU A 1 368 ? -2.547 -15.548 12.897 1.00 96.25 368 GLU A CA 1
ATOM 2869 C C . GLU A 1 368 ? -2.538 -14.419 11.860 1.00 96.25 368 GLU A C 1
ATOM 2871 O O . GLU A 1 368 ? -2.076 -14.623 10.736 1.00 96.25 368 GLU A O 1
ATOM 2876 N N . ILE A 1 369 ? -2.994 -13.218 12.235 1.00 97.50 369 ILE A N 1
ATOM 2877 C CA . ILE A 1 369 ? -3.030 -12.060 11.331 1.00 97.50 369 ILE A CA 1
ATOM 2878 C C . ILE A 1 369 ? -1.623 -11.670 10.874 1.00 97.50 369 ILE A C 1
ATOM 2880 O O . ILE A 1 369 ? -1.414 -11.441 9.681 1.00 97.50 369 ILE A O 1
ATOM 2884 N N . ALA A 1 370 ? -0.645 -11.647 11.784 1.00 96.94 370 ALA A N 1
ATOM 2885 C CA . ALA A 1 370 ? 0.750 -11.400 11.432 1.00 96.94 370 ALA A CA 1
ATOM 2886 C C . ALA A 1 370 ? 1.262 -12.440 10.424 1.00 96.94 370 ALA A C 1
ATOM 2888 O O . ALA A 1 370 ? 1.856 -12.064 9.419 1.00 96.94 370 ALA A O 1
ATOM 2889 N N . GLY A 1 371 ? 0.943 -13.725 10.614 1.00 97.44 371 GLY A N 1
ATOM 2890 C CA . GLY A 1 371 ? 1.290 -14.784 9.664 1.00 97.44 371 GLY A CA 1
ATOM 2891 C C . GLY A 1 371 ? 0.652 -14.606 8.279 1.00 97.44 371 GLY A C 1
ATOM 2892 O O . GLY A 1 371 ? 1.307 -14.848 7.264 1.00 97.44 371 GLY A O 1
ATOM 2893 N N . ARG A 1 372 ? -0.604 -14.139 8.197 1.00 97.38 372 ARG A N 1
ATOM 2894 C CA . ARG A 1 372 ? -1.259 -13.808 6.912 1.00 97.38 372 ARG A CA 1
ATOM 2895 C C . ARG A 1 372 ? -0.587 -12.619 6.223 1.00 97.38 372 ARG A C 1
ATOM 2897 O O . ARG A 1 372 ? -0.333 -12.665 5.018 1.00 97.38 372 ARG A O 1
ATOM 2904 N N . LEU A 1 373 ? -0.266 -11.577 6.988 1.00 97.06 373 LEU A N 1
ATOM 2905 C CA . LEU A 1 373 ? 0.437 -10.397 6.491 1.00 97.06 373 LEU A CA 1
ATOM 2906 C C . LEU A 1 373 ? 1.848 -10.742 5.997 1.00 97.06 373 LEU A C 1
ATOM 2908 O O . LEU A 1 373 ? 2.229 -10.262 4.927 1.00 97.06 373 LEU A O 1
ATOM 2912 N N . ASP A 1 374 ? 2.579 -11.595 6.720 1.00 96.06 374 ASP A N 1
ATOM 2913 C CA . ASP A 1 374 ? 3.895 -12.105 6.325 1.00 96.06 374 ASP A CA 1
ATOM 2914 C C . ASP A 1 374 ? 3.792 -12.940 5.045 1.00 96.06 374 ASP A C 1
ATOM 2916 O O . ASP A 1 374 ? 4.519 -12.687 4.089 1.00 96.06 374 ASP A O 1
ATOM 2920 N N . HIS A 1 375 ? 2.829 -13.865 4.957 1.00 96.69 375 HIS A N 1
ATOM 2921 C CA . HIS A 1 375 ? 2.609 -14.653 3.740 1.00 96.69 375 HIS A CA 1
ATOM 2922 C C . HIS A 1 375 ? 2.347 -13.767 2.514 1.00 96.69 375 HIS A C 1
ATOM 2924 O O . HIS A 1 375 ? 2.881 -14.013 1.431 1.00 96.69 375 HIS A O 1
ATOM 2930 N N . ARG A 1 376 ? 1.557 -12.702 2.681 1.00 96.31 376 ARG A N 1
ATOM 2931 C CA . ARG A 1 376 ? 1.338 -11.713 1.624 1.00 96.31 376 ARG A CA 1
ATOM 2932 C C . ARG A 1 376 ? 2.616 -10.941 1.291 1.00 96.31 376 ARG A C 1
ATOM 2934 O O . ARG A 1 376 ? 2.904 -10.766 0.111 1.00 96.31 376 ARG A O 1
ATOM 2941 N N . ALA A 1 377 ? 3.378 -10.494 2.289 1.00 95.06 377 ALA A N 1
ATOM 2942 C CA . ALA A 1 377 ? 4.642 -9.793 2.068 1.00 95.06 377 ALA A CA 1
ATOM 2943 C C . ALA A 1 377 ? 5.644 -10.666 1.292 1.00 95.06 377 ALA A C 1
ATOM 2945 O O . ALA A 1 377 ? 6.258 -10.193 0.337 1.00 95.06 377 ALA A O 1
ATOM 2946 N N . GLU A 1 378 ? 5.744 -11.952 1.627 1.00 95.81 378 GLU A N 1
ATOM 2947 C CA . GLU A 1 378 ? 6.562 -12.919 0.892 1.00 95.81 378 GLU A CA 1
ATOM 2948 C C . GLU A 1 378 ? 6.059 -13.122 -0.543 1.00 95.81 378 GLU A C 1
ATOM 2950 O O . GLU A 1 378 ? 6.858 -13.112 -1.477 1.00 95.81 378 GLU A O 1
ATOM 2955 N N . ALA A 1 379 ? 4.741 -13.212 -0.760 1.00 96.38 379 ALA A N 1
ATOM 2956 C CA . ALA A 1 379 ? 4.173 -13.297 -2.107 1.00 96.38 379 ALA A CA 1
ATOM 2957 C C . ALA A 1 379 ? 4.463 -12.036 -2.949 1.00 96.38 379 ALA A C 1
ATOM 2959 O O . ALA A 1 379 ? 4.717 -12.141 -4.153 1.00 96.38 379 ALA A O 1
ATOM 2960 N N . THR A 1 380 ? 4.470 -10.852 -2.325 1.00 94.81 380 THR A N 1
ATOM 2961 C CA . THR A 1 380 ? 4.911 -9.602 -2.956 1.00 94.81 380 THR A CA 1
ATOM 2962 C C . THR A 1 380 ? 6.399 -9.661 -3.300 1.00 94.81 380 THR A C 1
ATOM 2964 O O . THR A 1 380 ? 6.747 -9.386 -4.444 1.00 94.81 380 THR A O 1
ATOM 2967 N N . LEU A 1 381 ? 7.279 -10.072 -2.380 1.00 94.19 381 LEU A N 1
ATOM 2968 C CA . LEU A 1 381 ? 8.719 -10.209 -2.651 1.00 94.19 381 LEU A CA 1
ATOM 2969 C C . LEU A 1 381 ? 9.011 -11.215 -3.772 1.00 94.19 381 LEU A C 1
ATOM 2971 O O . LEU A 1 381 ? 9.832 -10.945 -4.648 1.00 94.19 381 LEU A O 1
ATOM 2975 N N . ASP A 1 382 ? 8.322 -12.356 -3.784 1.00 95.88 382 ASP A N 1
ATOM 2976 C CA . ASP A 1 382 ? 8.415 -13.342 -4.862 1.00 95.88 382 ASP A CA 1
ATOM 2977 C C . ASP A 1 382 ? 8.017 -12.721 -6.202 1.00 95.88 382 ASP A C 1
ATOM 2979 O O . ASP A 1 382 ? 8.733 -12.868 -7.190 1.00 95.88 382 ASP A O 1
ATOM 2983 N N . ARG A 1 383 ? 6.907 -11.974 -6.243 1.00 94.69 383 ARG A N 1
ATOM 2984 C CA . ARG A 1 383 ? 6.489 -11.239 -7.442 1.00 94.69 383 ARG A CA 1
ATOM 2985 C C . ARG A 1 383 ? 7.552 -10.239 -7.889 1.00 94.69 383 ARG A C 1
ATOM 2987 O O . ARG A 1 383 ? 7.834 -10.170 -9.081 1.00 94.69 383 ARG A O 1
ATOM 2994 N N . GLU A 1 384 ? 8.133 -9.466 -6.980 1.00 94.12 384 GLU A N 1
ATOM 2995 C CA . GLU A 1 384 ? 9.191 -8.499 -7.299 1.00 94.12 384 GLU A CA 1
ATOM 2996 C C . GLU A 1 384 ? 10.418 -9.184 -7.925 1.00 94.12 384 GLU A C 1
ATOM 2998 O O . GLU A 1 384 ? 10.919 -8.738 -8.960 1.00 94.12 384 GLU A O 1
ATOM 3003 N N . LEU A 1 385 ? 10.855 -10.316 -7.364 1.00 94.69 385 LEU A N 1
ATOM 3004 C CA . LEU A 1 385 ? 11.963 -11.106 -7.907 1.00 94.69 385 LEU A CA 1
ATOM 3005 C C . LEU A 1 385 ? 11.634 -11.737 -9.265 1.00 94.69 385 LEU A C 1
ATOM 3007 O O . LEU A 1 385 ? 12.484 -11.728 -10.154 1.00 94.69 385 LEU A O 1
ATOM 3011 N N . GLU A 1 386 ? 10.419 -12.255 -9.451 1.00 94.56 386 GLU A N 1
ATOM 3012 C CA . GLU A 1 386 ? 9.964 -12.784 -10.744 1.00 94.56 386 GLU A CA 1
ATOM 3013 C C . GLU A 1 386 ? 9.845 -11.677 -11.803 1.00 94.56 386 GLU A C 1
ATOM 3015 O O . GLU A 1 386 ? 10.110 -11.909 -12.981 1.00 94.56 386 GLU A O 1
ATOM 3020 N N . GLY A 1 387 ? 9.515 -10.447 -11.392 1.00 91.50 387 GLY A N 1
ATOM 3021 C CA . GLY A 1 387 ? 9.543 -9.268 -12.256 1.00 91.50 387 GLY A CA 1
ATOM 3022 C C . GLY A 1 387 ? 10.953 -8.967 -12.763 1.00 91.50 387 GLY A C 1
ATOM 3023 O O . GLY A 1 387 ? 11.167 -8.840 -13.970 1.00 91.50 387 GLY A O 1
ATOM 3024 N N . LEU A 1 388 ? 11.940 -8.947 -11.863 1.00 91.06 388 LEU A N 1
ATOM 3025 C CA . LEU A 1 388 ? 13.351 -8.800 -12.238 1.00 91.06 388 LEU A CA 1
ATOM 3026 C C . LEU A 1 388 ? 13.850 -9.962 -13.110 1.00 91.06 388 LEU A C 1
ATOM 3028 O O . LEU A 1 388 ? 14.580 -9.733 -14.075 1.00 91.06 388 LEU A O 1
ATOM 3032 N N . ALA A 1 389 ? 13.442 -11.196 -12.807 1.00 91.81 389 ALA A N 1
ATOM 3033 C CA . ALA A 1 389 ? 13.797 -12.374 -13.595 1.00 91.81 389 ALA A CA 1
ATOM 3034 C C . ALA A 1 389 ? 13.217 -12.307 -15.014 1.00 91.81 389 ALA A C 1
ATOM 3036 O O . ALA A 1 389 ? 13.912 -12.631 -15.978 1.00 91.81 389 ALA A O 1
ATOM 3037 N N . TYR A 1 390 ? 11.982 -11.820 -15.159 1.00 88.88 390 TYR A N 1
ATOM 3038 C CA . TYR A 1 390 ? 11.381 -11.558 -16.461 1.00 88.88 390 TYR A CA 1
ATOM 3039 C C . TYR A 1 390 ? 12.173 -10.511 -17.256 1.00 88.88 390 TYR A C 1
ATOM 3041 O O . TYR A 1 390 ? 12.451 -10.731 -18.433 1.00 88.88 390 TYR A O 1
ATOM 3049 N N . LEU A 1 391 ? 12.588 -9.404 -16.631 1.00 84.56 391 LEU A N 1
ATOM 3050 C CA . LEU A 1 391 ? 13.393 -8.373 -17.303 1.00 84.56 391 LEU A CA 1
ATOM 3051 C C . LEU A 1 391 ? 14.753 -8.915 -17.754 1.00 84.56 391 LEU A C 1
ATOM 3053 O O . LEU A 1 391 ? 15.151 -8.703 -18.897 1.00 84.56 391 LEU A O 1
ATOM 3057 N N . GLN A 1 392 ? 15.437 -9.671 -16.892 1.00 87.44 392 GLN A N 1
ATOM 3058 C CA . GLN A 1 392 ? 16.683 -10.352 -17.245 1.00 87.44 392 GLN A CA 1
ATOM 3059 C C . GLN A 1 392 ? 16.484 -11.316 -18.422 1.00 87.44 392 GLN A C 1
ATOM 3061 O O . GLN A 1 392 ? 17.297 -11.342 -19.348 1.00 87.44 392 GLN A O 1
ATOM 3066 N N . TRP A 1 393 ? 15.428 -12.133 -18.378 1.00 89.38 393 TRP A N 1
ATOM 3067 C CA . TRP A 1 393 ? 15.095 -13.054 -19.459 1.00 89.38 393 TRP A CA 1
ATOM 3068 C C . TRP A 1 393 ? 14.842 -12.296 -20.767 1.00 89.38 393 TRP A C 1
ATOM 3070 O O . TRP A 1 393 ? 15.409 -12.665 -21.795 1.00 89.38 393 TRP A O 1
ATOM 3080 N N . ARG A 1 394 ? 14.052 -11.217 -20.720 1.00 82.56 394 ARG A N 1
ATOM 3081 C CA . ARG A 1 394 ? 13.713 -10.386 -21.880 1.00 82.56 394 ARG A CA 1
ATOM 3082 C C . ARG A 1 394 ? 14.977 -9.833 -22.526 1.00 82.56 394 ARG A C 1
ATOM 3084 O O . ARG A 1 394 ? 15.162 -9.997 -23.725 1.00 82.56 394 ARG A O 1
ATOM 3091 N N . ASP A 1 395 ? 15.862 -9.239 -21.736 1.00 77.94 395 ASP A N 1
ATOM 3092 C CA . ASP A 1 395 ? 17.114 -8.663 -22.225 1.00 77.94 395 ASP A CA 1
ATOM 3093 C C . ASP A 1 395 ? 18.003 -9.717 -22.912 1.00 77.94 395 ASP A C 1
ATOM 3095 O O . ASP A 1 395 ? 18.535 -9.473 -23.995 1.00 77.94 395 ASP A O 1
ATOM 3099 N N . ARG A 1 396 ? 18.107 -10.925 -22.336 1.00 82.69 396 ARG A N 1
ATOM 3100 C CA . ARG A 1 396 ? 18.830 -12.050 -22.957 1.00 82.69 396 ARG A CA 1
ATOM 3101 C C . ARG A 1 396 ? 18.177 -12.516 -24.255 1.00 82.69 396 ARG A C 1
ATOM 3103 O O . ARG A 1 396 ? 18.881 -12.801 -25.219 1.00 82.69 396 ARG A O 1
ATOM 3110 N N . ALA A 1 397 ? 16.850 -12.606 -24.280 1.00 83.50 397 ALA A N 1
ATOM 3111 C CA . ALA A 1 397 ? 16.111 -13.026 -25.460 1.00 83.50 397 ALA A CA 1
ATOM 3112 C C . ALA A 1 397 ? 16.279 -12.019 -26.607 1.00 83.50 397 ALA A C 1
ATOM 3114 O O . ALA A 1 397 ? 16.519 -12.429 -27.738 1.00 83.50 397 ALA A O 1
ATOM 3115 N N . ILE A 1 398 ? 16.224 -10.717 -26.320 1.00 78.38 398 ILE A N 1
ATOM 3116 C CA . ILE A 1 398 ? 16.461 -9.658 -27.311 1.00 78.38 398 ILE A CA 1
ATOM 3117 C C . ILE A 1 398 ? 17.883 -9.759 -27.868 1.00 78.38 398 ILE A C 1
ATOM 3119 O O . ILE A 1 398 ? 18.061 -9.805 -29.084 1.00 78.38 398 ILE A O 1
ATOM 3123 N N . ALA A 1 399 ? 18.890 -9.881 -26.997 1.00 78.19 399 ALA A N 1
ATOM 3124 C CA . ALA A 1 399 ? 20.281 -10.032 -27.419 1.00 78.19 399 ALA A CA 1
ATOM 3125 C C . ALA A 1 399 ? 20.496 -11.280 -28.299 1.00 78.19 399 ALA A C 1
ATOM 3127 O O . ALA A 1 399 ? 21.151 -11.200 -29.336 1.00 78.19 399 ALA A O 1
ATOM 3128 N N . ALA A 1 400 ? 19.893 -12.417 -27.934 1.00 82.88 400 ALA A N 1
ATOM 3129 C CA . ALA A 1 400 ? 19.991 -13.664 -28.696 1.00 82.88 400 ALA A CA 1
ATOM 3130 C C . ALA A 1 400 ? 19.289 -13.611 -30.067 1.00 82.88 400 ALA A C 1
ATOM 3132 O O . ALA A 1 400 ? 19.637 -14.385 -30.954 1.00 82.88 400 ALA A O 1
ATOM 3133 N N . ASN A 1 401 ? 18.323 -12.706 -30.255 1.00 79.88 401 ASN A N 1
ATOM 3134 C CA . ASN A 1 401 ? 17.557 -12.552 -31.496 1.00 79.88 401 ASN A CA 1
ATOM 3135 C C . ASN A 1 401 ? 17.949 -11.278 -32.268 1.00 79.88 401 ASN A C 1
ATOM 3137 O O . ASN A 1 401 ? 17.105 -10.611 -32.865 1.00 79.88 401 ASN A O 1
ATOM 3141 N N . GLY A 1 402 ? 19.241 -10.933 -32.259 1.00 71.31 402 GLY A N 1
ATOM 3142 C CA . GLY A 1 402 ? 19.790 -9.852 -33.086 1.00 71.31 402 GLY A CA 1
ATOM 3143 C C . GLY A 1 402 ? 19.519 -8.440 -32.563 1.00 71.31 402 GLY A C 1
ATOM 3144 O O . GLY A 1 402 ? 19.604 -7.487 -33.329 1.00 71.31 402 GLY A O 1
ATOM 3145 N N . GLY A 1 403 ? 19.184 -8.294 -31.278 1.00 67.50 403 GLY A N 1
ATOM 3146 C CA . GLY A 1 403 ? 19.036 -6.993 -30.622 1.00 67.50 403 GLY A CA 1
ATOM 3147 C C . GLY A 1 403 ? 17.702 -6.287 -30.871 1.00 67.50 403 GLY A C 1
ATOM 3148 O O . GLY A 1 403 ? 17.510 -5.194 -30.361 1.00 67.50 403 GLY A O 1
ATOM 3149 N N . ALA A 1 404 ? 16.766 -6.891 -31.611 1.00 65.75 404 ALA A N 1
ATOM 3150 C CA . ALA A 1 404 ? 15.452 -6.306 -31.864 1.00 65.75 404 ALA A CA 1
ATOM 3151 C C . ALA A 1 404 ? 14.371 -6.961 -30.992 1.00 65.75 404 ALA A C 1
ATOM 3153 O O . ALA A 1 404 ? 14.164 -8.175 -31.053 1.00 65.75 404 ALA A O 1
ATOM 3154 N N . ALA A 1 405 ? 13.601 -6.158 -30.249 1.00 63.84 405 ALA A N 1
ATOM 3155 C CA . ALA A 1 405 ? 12.492 -6.651 -29.424 1.00 63.84 405 ALA A CA 1
ATOM 3156 C C . ALA A 1 405 ? 11.452 -7.481 -30.208 1.00 63.84 405 ALA A C 1
ATOM 3158 O O . ALA A 1 405 ? 10.918 -8.459 -29.687 1.00 63.84 405 ALA A O 1
ATOM 3159 N N . GLY A 1 406 ? 11.207 -7.137 -31.478 1.00 65.62 406 GLY A N 1
ATOM 3160 C CA . GLY A 1 406 ? 10.308 -7.878 -32.373 1.00 65.62 406 GLY A CA 1
ATOM 3161 C C . GLY A 1 406 ? 10.862 -9.213 -32.891 1.00 65.62 406 GLY A C 1
ATOM 3162 O O . GLY A 1 406 ? 10.114 -9.980 -33.491 1.00 65.62 406 GLY A O 1
ATOM 3163 N N . GLY A 1 407 ? 12.148 -9.500 -32.663 1.00 67.12 407 GLY A N 1
ATOM 3164 C CA . GLY A 1 407 ? 12.795 -10.754 -33.057 1.00 67.12 407 GLY A CA 1
ATOM 3165 C C . GLY A 1 407 ? 12.547 -11.912 -32.087 1.00 67.12 407 GLY A C 1
ATOM 3166 O O . GLY A 1 407 ? 12.808 -13.061 -32.432 1.00 67.12 407 GLY A O 1
ATOM 3167 N N . VAL A 1 408 ? 12.030 -11.643 -30.881 1.00 77.62 408 VAL A N 1
ATOM 3168 C CA . VAL A 1 408 ? 11.772 -12.684 -29.876 1.00 77.62 408 VAL A CA 1
ATOM 3169 C C . VAL A 1 408 ? 10.473 -13.434 -30.208 1.00 77.62 408 VAL A C 1
ATOM 3171 O O . VAL A 1 408 ? 9.412 -12.808 -30.289 1.00 77.62 408 VAL A O 1
ATOM 3174 N N . PRO A 1 409 ? 10.493 -14.775 -30.355 1.00 81.81 409 PRO A N 1
ATOM 3175 C CA . PRO A 1 409 ? 9.288 -15.536 -30.666 1.00 81.81 409 PRO A CA 1
ATOM 3176 C C . PRO A 1 409 ? 8.197 -15.355 -29.605 1.00 81.81 409 PRO A C 1
ATOM 3178 O O . PRO A 1 409 ? 8.426 -15.610 -28.421 1.00 81.81 409 PRO A O 1
ATOM 3181 N N . ALA A 1 410 ? 6.975 -15.028 -30.039 1.00 80.44 410 ALA A N 1
ATOM 3182 C CA . ALA A 1 410 ? 5.841 -14.764 -29.147 1.00 80.44 410 ALA A CA 1
ATOM 3183 C C . ALA A 1 410 ? 5.611 -15.879 -28.110 1.00 80.44 410 ALA A C 1
ATOM 3185 O O . ALA A 1 410 ? 5.354 -15.592 -26.946 1.00 80.44 410 ALA A O 1
ATOM 3186 N N . ARG A 1 411 ? 5.791 -17.153 -28.497 1.00 81.44 411 ARG A N 1
ATOM 3187 C CA . ARG A 1 411 ? 5.673 -18.306 -27.583 1.00 81.44 411 ARG A CA 1
ATOM 3188 C C . ARG A 1 411 ? 6.646 -18.236 -26.399 1.00 81.44 411 ARG A C 1
ATOM 3190 O O . ARG A 1 411 ? 6.262 -18.594 -25.290 1.00 81.44 411 ARG A O 1
ATOM 3197 N N . GLN A 1 412 ? 7.881 -17.784 -26.622 1.00 80.38 412 GLN A N 1
ATOM 3198 C CA . GLN A 1 412 ? 8.882 -17.654 -25.559 1.00 80.38 412 GLN A CA 1
ATOM 3199 C C . GLN A 1 412 ? 8.522 -16.496 -24.618 1.00 80.38 412 GLN A C 1
ATOM 3201 O O . GLN A 1 412 ? 8.559 -16.664 -23.400 1.00 80.38 412 GLN A O 1
ATOM 3206 N N . THR A 1 413 ? 8.070 -15.368 -25.176 1.00 79.06 413 THR A N 1
ATOM 3207 C CA . THR A 1 413 ? 7.561 -14.221 -24.407 1.00 79.06 413 THR A CA 1
ATOM 3208 C C . THR A 1 413 ? 6.359 -14.592 -23.550 1.00 79.06 413 THR A C 1
ATOM 3210 O O . THR A 1 413 ? 6.343 -14.295 -22.357 1.00 79.06 413 THR A O 1
ATOM 3213 N N . THR A 1 414 ? 5.383 -15.311 -24.107 1.00 81.38 414 THR A N 1
ATOM 3214 C CA . THR A 1 414 ? 4.218 -15.794 -23.356 1.00 81.38 414 THR A CA 1
ATOM 3215 C C . THR A 1 414 ? 4.625 -16.726 -22.215 1.00 81.38 414 THR A C 1
ATOM 3217 O O . THR A 1 414 ? 4.106 -16.589 -21.108 1.00 81.38 414 THR A O 1
ATOM 3220 N N . ALA A 1 415 ? 5.570 -17.645 -22.441 1.00 81.12 415 ALA A N 1
ATOM 3221 C CA . ALA A 1 415 ? 6.040 -18.557 -21.400 1.00 81.12 415 ALA A CA 1
ATOM 3222 C C . ALA A 1 415 ? 6.683 -17.803 -20.221 1.00 81.12 415 ALA A C 1
ATOM 3224 O O . ALA A 1 415 ? 6.318 -18.047 -19.072 1.00 81.12 415 ALA A O 1
ATOM 3225 N N . ALA A 1 416 ? 7.567 -16.838 -20.491 1.00 80.62 416 ALA A N 1
ATOM 3226 C CA . ALA A 1 416 ? 8.208 -16.039 -19.444 1.00 80.62 416 ALA A CA 1
ATOM 3227 C C . ALA A 1 416 ? 7.210 -15.142 -18.689 1.00 80.62 416 ALA A C 1
ATOM 3229 O O . ALA A 1 416 ? 7.232 -15.072 -17.458 1.00 80.62 416 ALA A O 1
ATOM 3230 N N . LEU A 1 417 ? 6.276 -14.513 -19.410 1.00 84.12 417 LEU A N 1
ATOM 3231 C CA . LEU A 1 417 ? 5.202 -13.720 -18.809 1.00 84.12 417 LEU A CA 1
ATOM 3232 C C . LEU A 1 417 ? 4.264 -14.560 -17.938 1.00 84.12 417 LEU A C 1
ATOM 3234 O O . LEU A 1 417 ? 3.731 -14.053 -16.953 1.00 84.12 417 LEU A O 1
ATOM 3238 N N . THR A 1 418 ? 4.080 -15.845 -18.252 1.00 87.62 418 THR A N 1
ATOM 3239 C CA . THR A 1 418 ? 3.209 -16.742 -17.477 1.00 87.62 418 THR A CA 1
ATOM 3240 C C . THR A 1 418 ? 3.714 -16.927 -16.045 1.00 87.62 418 THR A C 1
ATOM 3242 O O . THR A 1 418 ? 2.901 -16.929 -15.117 1.00 87.62 418 THR A O 1
ATOM 3245 N N . THR A 1 419 ? 5.032 -17.024 -15.843 1.00 90.12 419 THR A N 1
ATOM 3246 C CA . THR A 1 419 ? 5.638 -17.153 -14.506 1.00 90.12 419 THR A CA 1
ATOM 3247 C C . THR A 1 419 ? 5.416 -15.894 -13.671 1.00 90.12 419 THR A C 1
ATOM 3249 O O . THR A 1 419 ? 4.914 -15.980 -12.546 1.00 90.12 419 THR A O 1
ATOM 3252 N N . TYR A 1 420 ? 5.687 -14.716 -14.241 1.00 91.56 420 TYR A N 1
ATOM 3253 C CA . TYR A 1 420 ? 5.448 -13.443 -13.558 1.00 91.56 420 TYR A CA 1
ATOM 3254 C C . TYR A 1 420 ? 3.953 -13.217 -13.273 1.00 91.56 420 TYR A C 1
ATOM 3256 O O . TYR A 1 420 ? 3.571 -12.873 -12.154 1.00 91.56 420 TYR A O 1
ATOM 3264 N N . ALA A 1 421 ? 3.076 -13.521 -14.236 1.00 91.56 421 ALA A N 1
ATOM 3265 C CA . ALA A 1 421 ? 1.627 -13.464 -14.049 1.00 91.56 421 ALA A CA 1
ATOM 3266 C C . ALA A 1 421 ? 1.144 -14.410 -12.935 1.00 91.56 421 ALA A C 1
ATOM 3268 O O . ALA A 1 421 ? 0.234 -14.065 -12.179 1.00 91.56 421 ALA A O 1
ATOM 3269 N N . ALA A 1 422 ? 1.746 -15.597 -12.801 1.00 93.19 422 ALA A N 1
ATOM 3270 C CA . ALA A 1 422 ? 1.447 -16.515 -11.707 1.00 93.19 422 ALA A CA 1
ATOM 3271 C C . ALA A 1 422 ? 1.859 -15.938 -10.345 1.00 93.19 422 ALA A C 1
ATOM 3273 O O . ALA A 1 422 ? 1.094 -16.070 -9.390 1.00 93.19 422 ALA A O 1
ATOM 3274 N N . ALA A 1 423 ? 3.005 -15.257 -10.256 1.00 94.88 423 ALA A N 1
ATOM 3275 C CA . ALA A 1 423 ? 3.429 -14.571 -9.036 1.00 94.88 423 ALA A CA 1
ATOM 3276 C C . ALA A 1 423 ? 2.477 -13.422 -8.660 1.00 94.88 423 ALA A C 1
ATOM 3278 O O . ALA A 1 423 ? 2.033 -13.351 -7.515 1.00 94.88 423 ALA A O 1
ATOM 3279 N N . CYS A 1 424 ? 2.047 -12.611 -9.635 1.00 94.06 424 CYS A N 1
ATOM 3280 C CA . CYS A 1 424 ? 1.002 -11.603 -9.432 1.00 94.06 424 CYS A CA 1
ATOM 3281 C C . CYS A 1 424 ? -0.298 -12.223 -8.893 1.00 94.06 424 CYS A C 1
ATOM 3283 O O . CYS A 1 424 ? -0.897 -11.697 -7.961 1.00 94.06 424 CYS A O 1
ATOM 3285 N N . ARG A 1 425 ? -0.742 -13.367 -9.435 1.00 95.00 425 ARG A N 1
ATOM 3286 C CA . ARG A 1 425 ? -1.950 -14.056 -8.942 1.00 95.00 425 ARG A CA 1
ATOM 3287 C C . ARG A 1 425 ? -1.800 -14.582 -7.511 1.00 95.00 425 ARG A C 1
ATOM 3289 O O . ARG A 1 425 ? -2.777 -14.528 -6.768 1.00 95.00 425 ARG A O 1
ATOM 3296 N N . ARG A 1 426 ? -0.615 -15.072 -7.123 1.00 96.12 426 ARG A N 1
ATOM 3297 C CA . ARG A 1 426 ? -0.339 -15.510 -5.741 1.00 96.12 426 ARG A CA 1
ATOM 3298 C C . ARG A 1 426 ? -0.399 -14.347 -4.756 1.00 96.12 426 ARG A C 1
ATOM 3300 O O . ARG A 1 426 ? -1.063 -14.474 -3.734 1.00 96.12 426 ARG A O 1
ATOM 3307 N N . GLU A 1 427 ? 0.210 -13.211 -5.097 1.00 95.69 427 GLU A N 1
ATOM 3308 C CA . GLU A 1 427 ? 0.105 -11.979 -4.301 1.00 95.69 427 GLU A CA 1
ATOM 3309 C C . GLU A 1 427 ? -1.362 -11.563 -4.121 1.00 95.69 427 GLU A C 1
ATOM 3311 O O . GLU A 1 427 ? -1.802 -11.346 -2.995 1.00 95.69 427 GLU A O 1
ATOM 3316 N N . LEU A 1 428 ? -2.149 -11.528 -5.206 1.00 95.25 428 LEU A N 1
ATOM 3317 C CA . LEU A 1 428 ? -3.577 -11.193 -5.126 1.00 95.25 428 LEU A CA 1
ATOM 3318 C C . LEU A 1 428 ? -4.345 -12.137 -4.192 1.00 95.25 428 LEU A C 1
ATOM 3320 O O . LEU A 1 428 ? -5.183 -11.675 -3.421 1.00 95.25 428 LEU A O 1
ATOM 3324 N N . ALA A 1 429 ? -4.077 -13.443 -4.259 1.00 96.69 429 ALA A N 1
ATOM 3325 C CA . ALA A 1 429 ? -4.720 -14.421 -3.386 1.00 96.69 429 ALA A CA 1
ATOM 3326 C C . ALA A 1 429 ? -4.359 -14.187 -1.912 1.00 96.69 429 ALA A C 1
ATOM 3328 O O . ALA A 1 429 ? -5.255 -14.145 -1.071 1.00 96.69 429 ALA A O 1
ATOM 3329 N N . ALA A 1 430 ? -3.079 -13.954 -1.608 1.00 96.69 430 ALA A N 1
ATOM 3330 C CA . ALA A 1 430 ? -2.632 -13.661 -0.249 1.00 96.69 430 ALA A CA 1
ATOM 3331 C C . ALA A 1 430 ? -3.246 -12.355 0.292 1.00 96.69 430 ALA A C 1
ATOM 3333 O O . ALA A 1 430 ? -3.711 -12.320 1.429 1.00 96.69 430 ALA A O 1
ATOM 3334 N N . SER A 1 431 ? -3.339 -11.307 -0.534 1.00 95.88 431 SER A N 1
ATOM 3335 C CA . SER A 1 431 ? -4.020 -10.055 -0.178 1.00 95.88 431 SER A CA 1
ATOM 3336 C C . SER A 1 431 ? -5.505 -10.250 0.143 1.00 95.88 431 SER A C 1
ATOM 3338 O O . SER A 1 431 ? -6.005 -9.677 1.111 1.00 95.88 431 SER A O 1
ATOM 3340 N N . MET A 1 432 ? -6.217 -11.080 -0.627 1.00 95.81 432 MET A N 1
ATOM 3341 C CA . MET A 1 432 ? -7.620 -11.402 -0.341 1.00 95.81 432 MET A CA 1
ATOM 3342 C C . MET A 1 432 ? -7.773 -12.157 0.980 1.00 95.81 432 MET A C 1
ATOM 3344 O O . MET A 1 432 ? -8.620 -11.791 1.784 1.00 95.81 432 MET A O 1
ATOM 3348 N N . MET A 1 433 ? -6.927 -13.160 1.228 1.00 96.56 433 MET A N 1
ATOM 3349 C CA . MET A 1 433 ? -6.966 -13.936 2.471 1.00 96.56 433 MET A CA 1
ATOM 3350 C C . MET A 1 433 ? -6.710 -13.064 3.703 1.00 96.56 433 MET A C 1
ATOM 3352 O O . MET A 1 433 ? -7.377 -13.232 4.718 1.00 96.56 433 MET A O 1
ATOM 3356 N N . THR A 1 434 ? -5.774 -12.116 3.615 1.00 97.19 434 THR A N 1
ATOM 3357 C CA . THR A 1 434 ? -5.512 -11.148 4.690 1.00 97.19 434 THR A CA 1
ATOM 3358 C C . THR A 1 434 ? -6.713 -10.240 4.934 1.00 97.19 434 THR A C 1
ATOM 3360 O O . THR A 1 434 ? -7.111 -10.054 6.080 1.00 97.19 434 THR A O 1
ATOM 3363 N N . ARG A 1 435 ? -7.314 -9.690 3.871 1.00 96.62 435 ARG A N 1
ATOM 3364 C CA . ARG A 1 435 ? -8.523 -8.861 3.973 1.00 96.62 435 ARG A CA 1
ATOM 3365 C C . ARG A 1 435 ? -9.665 -9.619 4.648 1.00 96.62 435 ARG A C 1
ATOM 3367 O O . ARG A 1 435 ? -10.297 -9.074 5.545 1.00 96.62 435 ARG A O 1
ATOM 3374 N N . ASP A 1 436 ? -9.922 -10.846 4.208 1.00 97.38 436 ASP A N 1
ATOM 3375 C CA . ASP A 1 436 ? -11.028 -11.655 4.721 1.00 97.38 436 ASP A CA 1
ATOM 3376 C C . ASP A 1 436 ? -10.786 -12.013 6.199 1.00 97.38 436 ASP A C 1
ATOM 3378 O O . ASP A 1 436 ? -11.673 -11.826 7.022 1.00 97.38 436 ASP A O 1
ATOM 3382 N N . ALA A 1 437 ? -9.549 -12.357 6.579 1.00 97.44 437 ALA A N 1
ATOM 3383 C CA . ALA A 1 437 ? -9.192 -12.603 7.978 1.00 97.44 437 ALA A CA 1
ATOM 3384 C C . ALA A 1 437 ? -9.345 -11.363 8.884 1.00 97.44 437 ALA A C 1
ATOM 3386 O O . ALA A 1 437 ? -9.719 -11.497 10.047 1.00 97.44 437 ALA A O 1
ATOM 3387 N N . LEU A 1 438 ? -9.064 -10.155 8.376 1.00 97.94 438 LEU A N 1
ATOM 3388 C CA . LEU A 1 438 ? -9.288 -8.908 9.121 1.00 97.94 438 LEU A CA 1
ATOM 3389 C C . LEU A 1 438 ? -10.781 -8.605 9.300 1.00 97.94 438 LEU A C 1
ATOM 3391 O O . LEU A 1 438 ? -11.171 -8.113 10.355 1.00 97.94 438 LEU A O 1
ATOM 3395 N N . LEU A 1 439 ? -11.610 -8.899 8.295 1.00 97.31 439 LEU A N 1
ATOM 3396 C CA . LEU A 1 439 ? -13.065 -8.762 8.402 1.00 97.31 439 LEU A CA 1
ATOM 3397 C C . LEU A 1 439 ? -13.641 -9.761 9.410 1.00 97.31 439 LEU A C 1
ATOM 3399 O O . LEU A 1 439 ? -14.387 -9.353 10.294 1.00 97.31 439 LEU A O 1
ATOM 3403 N N . ASP A 1 440 ? -13.216 -11.024 9.352 1.00 97.81 440 ASP A N 1
ATOM 3404 C CA . ASP A 1 440 ? -13.621 -12.043 10.327 1.00 97.81 440 ASP A CA 1
ATOM 3405 C C . ASP A 1 440 ? -13.190 -11.658 11.753 1.00 97.81 440 ASP A C 1
ATOM 3407 O O . ASP A 1 440 ? -13.924 -11.869 12.720 1.00 97.81 440 ASP A O 1
ATOM 3411 N N . LEU A 1 441 ? -11.996 -11.069 11.902 1.00 97.75 441 LEU A N 1
ATOM 3412 C CA . LEU A 1 441 ? -11.509 -10.582 13.191 1.00 97.75 441 LEU A CA 1
ATOM 3413 C C . LEU A 1 441 ? -12.314 -9.378 13.695 1.00 97.75 441 LEU A C 1
ATOM 3415 O O . LEU A 1 441 ? -12.588 -9.297 14.895 1.00 97.75 441 LEU A O 1
ATOM 3419 N N . LEU A 1 442 ? -12.714 -8.462 12.808 1.00 97.88 442 LEU A N 1
ATOM 3420 C CA . LEU A 1 442 ? -13.625 -7.372 13.157 1.00 97.88 442 LEU A CA 1
ATOM 3421 C C . LEU A 1 442 ? -14.959 -7.929 13.659 1.00 97.88 442 LEU A C 1
ATOM 3423 O O . LEU A 1 442 ? -15.401 -7.560 14.741 1.00 97.88 442 LEU A O 1
ATOM 3427 N N . ASP A 1 443 ? -15.578 -8.837 12.910 1.00 97.19 443 ASP A N 1
ATOM 3428 C CA . ASP A 1 443 ? -16.883 -9.388 13.274 1.00 97.19 443 ASP A CA 1
ATOM 3429 C C . ASP A 1 443 ? -16.816 -10.156 14.601 1.00 97.19 443 ASP A C 1
ATOM 3431 O O . ASP A 1 443 ? -17.665 -9.958 15.470 1.00 97.19 443 ASP A O 1
ATOM 3435 N N . GLY A 1 444 ? -15.764 -10.955 14.811 1.00 96.88 444 GLY A N 1
ATOM 3436 C CA . GLY A 1 444 ? -15.547 -11.674 16.067 1.00 96.88 444 GLY A CA 1
ATOM 3437 C C . GLY A 1 444 ? -15.298 -10.754 17.268 1.00 96.88 444 GLY A C 1
ATOM 3438 O O . GLY A 1 444 ? -15.836 -10.988 18.350 1.00 96.88 444 GLY A O 1
ATOM 3439 N N . SER A 1 445 ? -14.511 -9.689 17.093 1.00 96.12 445 SER A N 1
ATOM 3440 C CA . SER A 1 445 ? -14.240 -8.727 18.171 1.00 96.12 445 SER A CA 1
ATOM 3441 C C . SER A 1 445 ? -15.461 -7.861 18.488 1.00 96.12 445 SER A C 1
ATOM 3443 O O . SER A 1 445 ? -15.747 -7.645 19.664 1.00 96.12 445 SER A O 1
ATOM 3445 N N . VAL A 1 446 ? -16.245 -7.450 17.489 1.00 95.69 446 VAL A N 1
ATOM 3446 C CA . VAL A 1 446 ? -17.502 -6.727 17.726 1.00 95.69 446 VAL A CA 1
ATOM 3447 C C . VAL A 1 446 ? -18.535 -7.618 18.420 1.00 95.69 446 VAL A C 1
ATOM 3449 O O . VAL A 1 446 ? -19.104 -7.196 19.422 1.00 95.69 446 VAL A O 1
ATOM 3452 N N . ALA A 1 447 ? -18.718 -8.864 17.973 1.00 95.38 447 ALA A N 1
ATOM 3453 C CA . ALA A 1 447 ? -19.617 -9.809 18.639 1.00 95.38 447 ALA A CA 1
ATOM 3454 C C . ALA A 1 447 ? -19.204 -10.072 20.099 1.00 95.38 447 ALA A C 1
ATOM 3456 O O . ALA A 1 447 ? -20.054 -10.286 20.960 1.00 95.38 447 ALA A O 1
ATOM 3457 N N . SER A 1 448 ? -17.900 -10.029 20.401 1.00 94.56 448 SER A N 1
ATOM 3458 C CA . SER A 1 448 ? -17.413 -10.170 21.777 1.00 94.56 448 SER A CA 1
ATOM 3459 C C . SER A 1 448 ? -17.739 -8.968 22.668 1.00 94.56 448 SER A C 1
ATOM 3461 O O . SER A 1 448 ? -17.980 -9.167 23.855 1.00 94.56 448 SER A O 1
ATOM 3463 N N . ILE A 1 449 ? -17.786 -7.753 22.103 1.00 92.88 449 ILE A N 1
ATOM 3464 C CA . ILE A 1 449 ? -18.244 -6.543 22.804 1.00 92.88 449 ILE A CA 1
ATOM 3465 C C . ILE A 1 449 ? -19.745 -6.651 23.062 1.00 92.88 449 ILE A C 1
ATOM 3467 O O . ILE A 1 449 ? -20.163 -6.552 24.207 1.00 92.88 449 ILE A O 1
ATOM 3471 N N . GLU A 1 450 ? -20.532 -6.941 22.019 1.00 93.19 450 GLU A N 1
ATOM 3472 C CA . GLU A 1 450 ? -21.999 -7.068 22.093 1.00 93.19 450 GLU A CA 1
ATOM 3473 C C . GLU A 1 450 ? -22.451 -8.157 23.092 1.00 93.19 450 GLU A C 1
ATOM 3475 O O . GLU A 1 450 ? -23.555 -8.099 23.624 1.00 93.19 450 GLU A O 1
ATOM 3480 N N . ALA A 1 451 ? -21.614 -9.167 23.356 1.00 92.38 451 ALA A N 1
ATOM 3481 C CA . ALA A 1 451 ? -21.890 -10.205 24.351 1.00 92.38 451 ALA A CA 1
ATOM 3482 C C . ALA A 1 451 ? -21.486 -9.822 25.788 1.00 92.38 451 ALA A C 1
ATOM 3484 O O . ALA A 1 451 ? -21.998 -10.414 26.739 1.00 92.38 451 ALA A O 1
ATOM 3485 N N . ALA A 1 452 ? -20.530 -8.904 25.948 1.00 88.62 452 ALA A N 1
ATOM 3486 C CA . ALA A 1 452 ? -19.979 -8.495 27.241 1.00 88.62 452 ALA A CA 1
ATOM 3487 C C . ALA A 1 452 ? -20.646 -7.231 27.801 1.00 88.62 452 ALA A C 1
ATOM 3489 O O . ALA A 1 452 ? -20.685 -7.065 29.019 1.00 88.62 452 ALA A O 1
ATOM 3490 N N . ASP A 1 453 ? -21.177 -6.380 26.926 1.00 76.38 453 ASP A N 1
ATOM 3491 C CA . ASP A 1 453 ? -21.885 -5.152 27.264 1.00 76.38 453 ASP A CA 1
ATOM 3492 C C . ASP A 1 453 ? -23.291 -5.166 26.655 1.00 76.38 453 ASP A C 1
ATOM 3494 O O . ASP A 1 453 ? -23.488 -5.487 25.483 1.00 76.38 453 ASP A O 1
ATOM 3498 N N . SER A 1 454 ? -24.285 -4.839 27.480 1.00 63.09 454 SER A N 1
ATOM 3499 C CA . SER A 1 454 ? -25.671 -4.669 27.044 1.00 63.09 454 SER A CA 1
ATOM 3500 C C . SER A 1 454 ? -25.898 -3.368 26.267 1.00 63.09 454 SER A C 1
ATOM 3502 O O . SER A 1 454 ? -26.935 -3.241 25.613 1.00 63.09 454 SER A O 1
ATOM 3504 N N . ASP A 1 455 ? -24.964 -2.415 26.340 1.00 66.44 455 ASP A N 1
ATOM 3505 C CA . ASP A 1 455 ? -24.972 -1.198 25.535 1.00 66.44 455 ASP A CA 1
ATOM 3506 C C . ASP A 1 455 ? -24.312 -1.436 24.162 1.00 66.44 455 ASP A C 1
ATOM 3508 O O . ASP A 1 455 ? -23.128 -1.742 24.022 1.00 66.44 455 ASP A O 1
ATOM 3512 N N . ALA A 1 456 ? -25.106 -1.305 23.097 1.00 79.88 456 ALA A N 1
ATOM 3513 C CA . ALA A 1 456 ? -24.671 -1.562 21.726 1.00 79.88 456 ALA A CA 1
ATOM 3514 C C . ALA A 1 456 ? -23.783 -0.440 21.137 1.00 79.88 456 ALA A C 1
ATOM 3516 O O . ALA A 1 456 ? -23.303 -0.565 20.001 1.00 79.88 456 ALA A O 1
ATOM 3517 N N . GLU A 1 457 ? -23.567 0.667 21.857 1.00 88.38 457 GLU A N 1
ATOM 3518 C CA . GLU A 1 457 ? -22.939 1.870 21.301 1.00 88.38 457 GLU A CA 1
ATOM 3519 C C . GLU A 1 457 ? -21.418 1.737 21.083 1.00 88.38 457 GLU A C 1
ATOM 3521 O O . GLU A 1 457 ? -20.901 2.156 20.032 1.00 88.38 457 GLU A O 1
ATOM 3526 N N . LEU A 1 458 ? -20.691 1.094 22.008 1.00 90.56 458 LEU A N 1
ATOM 3527 C CA . LEU A 1 458 ? -19.247 0.854 21.869 1.00 90.56 458 LEU A CA 1
ATOM 3528 C C . LEU A 1 458 ? -18.953 -0.064 20.675 1.00 90.56 458 LEU A C 1
ATOM 3530 O O . LEU A 1 458 ? -18.085 0.241 19.852 1.00 90.56 458 LEU A O 1
ATOM 3534 N N . ALA A 1 459 ? -19.718 -1.151 20.535 1.00 92.44 459 ALA A N 1
ATOM 3535 C CA . ALA A 1 459 ? -19.647 -2.078 19.406 1.00 92.44 459 ALA A CA 1
ATOM 3536 C C . ALA A 1 459 ? -19.876 -1.367 18.064 1.00 92.44 459 ALA A C 1
ATOM 3538 O O . ALA A 1 459 ? -19.098 -1.535 17.117 1.00 92.44 459 ALA A O 1
ATOM 3539 N N . ALA A 1 460 ? -20.918 -0.533 17.984 1.00 91.31 460 ALA A N 1
ATOM 3540 C CA . ALA A 1 460 ? -21.236 0.238 16.786 1.00 91.31 460 ALA A CA 1
ATOM 3541 C C . ALA A 1 460 ? -20.122 1.236 16.431 1.00 91.31 460 ALA A C 1
ATOM 3543 O O . ALA A 1 460 ? -19.719 1.332 15.267 1.00 91.31 460 ALA A O 1
ATOM 3544 N N . THR A 1 461 ? -19.583 1.936 17.432 1.00 91.81 461 THR A N 1
ATOM 3545 C CA . THR A 1 461 ? -18.508 2.924 17.257 1.00 91.81 461 THR A CA 1
ATOM 3546 C C . THR A 1 461 ? -17.204 2.265 16.829 1.00 91.81 461 THR A C 1
ATOM 3548 O O . THR A 1 461 ? -16.540 2.750 15.911 1.00 91.81 461 THR A O 1
ATOM 3551 N N . TYR A 1 462 ? -16.876 1.120 17.426 1.00 94.75 462 TYR A N 1
ATOM 3552 C CA . TYR A 1 462 ? -15.725 0.315 17.048 1.00 94.75 462 TYR A CA 1
ATOM 3553 C C . TYR A 1 462 ? -15.825 -0.194 15.610 1.00 94.75 462 TYR A C 1
ATOM 3555 O O . TYR A 1 462 ? -14.896 -0.004 14.816 1.00 94.75 462 TYR A O 1
ATOM 3563 N N . ARG A 1 463 ? -16.982 -0.755 15.236 1.00 95.12 463 ARG A N 1
ATOM 3564 C CA . ARG A 1 463 ? -17.259 -1.208 13.869 1.00 95.12 463 ARG A CA 1
ATOM 3565 C C . ARG A 1 463 ? -17.115 -0.063 12.863 1.00 95.12 463 ARG A C 1
ATOM 3567 O O . ARG A 1 463 ? -16.422 -0.215 11.858 1.00 95.12 463 ARG A O 1
ATOM 3574 N N . ASP A 1 464 ? -17.703 1.102 13.130 1.00 93.12 464 ASP A N 1
ATOM 3575 C CA . ASP A 1 464 ? -17.585 2.277 12.256 1.00 93.12 464 ASP A CA 1
ATOM 3576 C C . ASP A 1 464 ? -16.135 2.800 12.163 1.00 93.12 464 ASP A C 1
ATOM 3578 O O . ASP A 1 464 ? -15.650 3.068 11.057 1.00 93.12 464 ASP A O 1
ATOM 3582 N N . ALA A 1 465 ? -15.399 2.867 13.278 1.00 93.56 465 ALA A N 1
ATOM 3583 C CA . ALA A 1 465 ? -13.997 3.291 13.307 1.00 93.56 465 ALA A CA 1
ATOM 3584 C C . ALA A 1 465 ? -13.071 2.343 12.524 1.00 93.56 465 ALA A C 1
ATOM 3586 O O . ALA A 1 465 ? -12.147 2.805 11.839 1.00 93.56 465 ALA A O 1
ATOM 3587 N N . ALA A 1 466 ? -13.323 1.034 12.592 1.00 95.56 466 ALA A N 1
ATOM 3588 C CA . ALA A 1 466 ? -12.602 0.016 11.837 1.00 95.56 466 ALA A CA 1
ATOM 3589 C C . ALA A 1 466 ? -12.912 0.111 10.337 1.00 95.56 466 ALA A C 1
ATOM 3591 O O . ALA A 1 466 ? -12.002 0.232 9.510 1.00 95.56 466 ALA A O 1
ATOM 3592 N N . LEU A 1 467 ? -14.195 0.168 9.970 1.00 94.88 467 LEU A N 1
ATOM 3593 C CA . LEU A 1 467 ? -14.606 0.293 8.573 1.00 94.88 467 LEU A CA 1
ATOM 3594 C C . LEU A 1 467 ? -14.111 1.598 7.939 1.00 94.88 467 LEU A C 1
ATOM 3596 O O . LEU A 1 467 ? -13.742 1.589 6.768 1.00 94.88 467 LEU A O 1
ATOM 3600 N N . ARG A 1 468 ? -14.028 2.710 8.681 1.00 91.94 468 ARG A N 1
ATOM 3601 C CA . ARG A 1 468 ? -13.436 3.967 8.181 1.00 91.94 468 ARG A CA 1
ATOM 3602 C C . ARG A 1 468 ? -11.970 3.826 7.785 1.00 91.94 468 ARG A C 1
ATOM 3604 O O . ARG A 1 468 ? -11.562 4.431 6.796 1.00 91.94 468 ARG A O 1
ATOM 3611 N N . ARG A 1 469 ? -11.201 3.021 8.521 1.00 90.69 469 ARG A N 1
ATOM 3612 C CA . ARG A 1 469 ? -9.791 2.725 8.216 1.00 90.69 469 ARG A CA 1
ATOM 3613 C C . ARG A 1 469 ? -9.655 1.762 7.036 1.00 90.69 469 ARG A C 1
ATOM 3615 O O . ARG A 1 469 ? -8.808 1.965 6.173 1.00 90.69 469 ARG A O 1
ATOM 3622 N N . GLY A 1 470 ? -10.509 0.740 6.963 1.00 91.44 470 GLY A N 1
ATOM 3623 C CA . GLY A 1 470 ? -10.475 -0.249 5.878 1.00 91.44 470 GLY A CA 1
ATOM 3624 C C . GLY A 1 470 ? -11.077 0.236 4.551 1.00 91.44 470 GLY A C 1
ATOM 3625 O O . GLY A 1 470 ? -10.585 -0.115 3.481 1.00 91.44 470 GLY A O 1
ATOM 3626 N N . PHE A 1 471 ? -12.126 1.058 4.601 1.00 91.69 471 PHE A N 1
ATOM 3627 C CA . PHE A 1 471 ? -12.920 1.510 3.449 1.00 91.69 471 PHE A CA 1
ATOM 3628 C C . PHE A 1 471 ? -13.105 3.036 3.449 1.00 91.69 471 PHE A C 1
ATOM 3630 O O . PHE A 1 471 ? -14.231 3.545 3.485 1.00 91.69 471 PHE A O 1
ATOM 3637 N N . PRO A 1 472 ? -12.008 3.810 3.395 1.00 86.75 472 PRO A N 1
ATOM 3638 C CA . PRO A 1 472 ? -12.051 5.258 3.589 1.00 86.75 472 PRO A CA 1
ATOM 3639 C C . PRO A 1 472 ? -12.856 6.000 2.508 1.00 86.75 472 PRO A C 1
ATOM 3641 O O . PRO A 1 472 ? -13.347 7.105 2.743 1.00 86.75 472 PRO A O 1
ATOM 3644 N N . THR A 1 473 ? -13.008 5.423 1.312 1.00 85.75 473 THR A N 1
ATOM 3645 C CA . THR A 1 473 ? -13.794 6.013 0.218 1.00 85.75 473 THR A CA 1
ATOM 3646 C C . THR A 1 473 ? -15.298 5.829 0.423 1.00 85.75 473 THR A C 1
ATOM 3648 O O . THR A 1 473 ? -16.059 6.781 0.222 1.00 85.75 473 THR A O 1
ATOM 3651 N N . GLU A 1 474 ? -15.733 4.645 0.851 1.00 88.06 474 GLU A N 1
ATOM 3652 C CA . GLU A 1 474 ? -17.138 4.320 1.122 1.00 88.06 474 GLU A CA 1
ATOM 3653 C C . GLU A 1 474 ? -17.612 4.994 2.413 1.00 88.06 474 GLU A C 1
ATOM 3655 O O . GLU A 1 474 ? -18.669 5.629 2.434 1.00 88.06 474 GLU A O 1
ATOM 3660 N N . MET A 1 475 ? -16.783 4.944 3.458 1.00 89.81 475 MET A N 1
ATOM 3661 C CA . MET A 1 475 ? -17.083 5.478 4.790 1.00 89.81 475 MET A CA 1
ATOM 3662 C C . MET A 1 475 ? -16.846 6.984 4.923 1.00 89.81 475 MET A C 1
ATOM 3664 O O . MET A 1 475 ? -17.048 7.566 5.988 1.00 89.81 475 MET A O 1
ATOM 3668 N N . ARG A 1 476 ? -16.438 7.655 3.843 1.00 86.00 476 ARG A N 1
ATOM 3669 C CA . ARG A 1 476 ? -16.220 9.100 3.840 1.00 86.00 476 ARG A CA 1
ATOM 3670 C C . ARG A 1 476 ? -17.472 9.849 4.309 1.00 86.00 476 ARG A C 1
ATOM 3672 O O . ARG A 1 476 ? -18.570 9.637 3.783 1.00 86.00 476 ARG A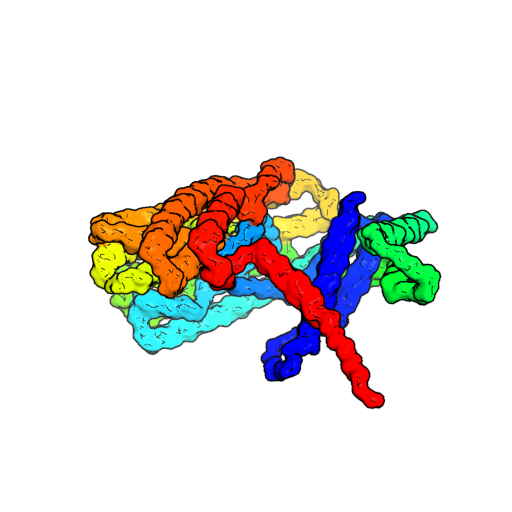 O 1
ATOM 3679 N N . ARG A 1 477 ? -17.273 10.812 5.216 1.00 87.75 477 ARG A N 1
ATOM 3680 C CA . ARG A 1 477 ? -18.333 11.723 5.668 1.00 87.75 477 ARG A CA 1
ATOM 3681 C C . ARG A 1 477 ? -18.873 12.559 4.503 1.00 87.75 477 ARG A C 1
ATOM 3683 O O . ARG A 1 477 ? -18.101 13.193 3.767 1.00 87.75 477 ARG A O 1
ATOM 3690 N N . ARG A 1 478 ? -20.191 12.532 4.320 1.00 88.69 478 ARG A N 1
ATOM 3691 C CA . ARG A 1 478 ? -20.907 13.160 3.201 1.00 88.69 478 ARG A CA 1
ATOM 3692 C C . ARG A 1 478 ? -21.211 14.628 3.475 1.00 88.69 478 ARG A C 1
ATOM 3694 O O . ARG A 1 478 ? -20.851 15.178 4.519 1.00 88.69 478 ARG A O 1
ATOM 3701 N N . TRP A 1 479 ? -21.750 15.323 2.473 1.00 92.19 479 TRP A N 1
ATOM 3702 C CA . TRP A 1 479 ? -22.153 16.711 2.673 1.00 92.19 479 TRP A CA 1
ATOM 3703 C C . TRP A 1 479 ? -23.379 16.775 3.585 1.00 92.19 479 TRP A C 1
ATOM 3705 O O . TRP A 1 479 ? -23.303 17.521 4.556 1.00 92.19 479 TRP A O 1
ATOM 3715 N N . SER A 1 480 ? -24.391 15.930 3.361 1.00 92.75 480 SER A N 1
ATOM 3716 C CA . SER A 1 480 ? -25.594 15.826 4.200 1.00 92.75 480 SER A CA 1
ATOM 3717 C C . SER A 1 480 ? -25.271 15.700 5.693 1.00 92.75 480 SER A C 1
ATOM 3719 O O . SER A 1 480 ? -25.691 16.537 6.484 1.00 92.75 480 SER A O 1
ATOM 3721 N N . GLU A 1 481 ? -24.417 14.746 6.079 1.00 92.25 481 GLU A N 1
ATOM 3722 C CA . GLU A 1 481 ? -24.002 14.554 7.481 1.00 92.25 481 GLU A CA 1
ATOM 3723 C C . GLU A 1 481 ? -23.336 15.799 8.078 1.00 92.25 481 GLU A C 1
ATOM 3725 O O . GLU A 1 481 ? -23.560 16.135 9.238 1.00 92.25 481 GLU A O 1
ATOM 3730 N N . ARG A 1 482 ? -22.479 16.485 7.309 1.00 92.31 482 ARG A N 1
ATOM 3731 C CA . ARG A 1 482 ? -21.799 17.701 7.784 1.00 92.31 482 ARG A CA 1
ATOM 3732 C C . ARG A 1 482 ? -22.772 18.868 7.897 1.00 92.31 482 ARG A C 1
ATOM 3734 O O . ARG A 1 482 ? -22.697 19.594 8.879 1.00 92.31 482 ARG A O 1
ATOM 3741 N N . ALA A 1 483 ? -23.659 19.027 6.917 1.00 92.44 483 ALA A N 1
ATOM 3742 C CA . ALA A 1 483 ? -24.671 20.071 6.901 1.00 92.44 483 ALA A CA 1
ATOM 3743 C C . ALA A 1 483 ? -25.625 19.922 8.087 1.00 92.44 483 ALA A C 1
ATOM 3745 O O . ALA A 1 483 ? -25.808 20.881 8.821 1.00 92.44 483 ALA A O 1
ATOM 3746 N N . LEU A 1 484 ? -26.118 18.712 8.354 1.00 92.75 484 LEU A N 1
ATOM 3747 C CA . LEU A 1 484 ? -26.985 18.430 9.501 1.00 92.75 484 LEU A CA 1
ATOM 3748 C C . LEU A 1 484 ? -26.270 18.600 10.839 1.00 92.75 484 LEU A C 1
ATOM 3750 O O . LEU A 1 484 ? -26.844 19.131 11.781 1.00 92.75 484 LEU A O 1
ATOM 3754 N N . THR A 1 485 ? -24.994 18.212 10.926 1.00 92.12 485 THR A N 1
ATOM 3755 C CA . THR A 1 485 ? -24.199 18.471 12.139 1.00 92.12 485 THR A CA 1
ATOM 3756 C C . THR A 1 485 ? -24.056 19.971 12.401 1.00 92.12 485 THR A C 1
ATOM 3758 O O . THR A 1 485 ? -24.091 20.390 13.550 1.00 92.12 485 THR A O 1
ATOM 3761 N N . SER A 1 486 ? -23.873 20.781 11.353 1.00 91.12 486 SER A N 1
ATOM 3762 C CA . SER A 1 486 ? -23.828 22.241 11.473 1.00 91.12 486 SER A CA 1
ATOM 3763 C C . SER A 1 486 ? -25.201 22.839 11.781 1.00 91.12 486 SER A C 1
ATOM 3765 O O . SER A 1 486 ? -25.277 23.729 12.616 1.00 91.12 486 SER A O 1
ATOM 3767 N N . ALA A 1 487 ? -26.267 22.338 11.154 1.00 91.62 487 ALA A N 1
ATOM 3768 C CA . ALA A 1 487 ? -27.632 22.808 11.372 1.00 91.62 487 ALA A CA 1
ATOM 3769 C C . ALA A 1 487 ? -28.080 22.580 12.823 1.00 91.62 487 ALA A C 1
ATOM 3771 O O . ALA A 1 487 ? -28.559 23.508 13.455 1.00 91.62 487 ALA A O 1
ATOM 3772 N N . ASN A 1 488 ? -27.807 21.402 13.393 1.00 89.62 488 ASN A N 1
ATOM 3773 C CA . ASN A 1 488 ? -28.106 21.084 14.798 1.00 89.62 488 ASN A CA 1
ATOM 3774 C C . ASN A 1 488 ? -27.319 21.923 15.831 1.00 89.62 488 ASN A C 1
ATOM 3776 O O . ASN A 1 488 ? -27.519 21.749 17.027 1.00 89.62 488 ASN A O 1
ATOM 3780 N N . ARG A 1 489 ? -26.382 22.776 15.397 1.00 91.44 489 ARG A N 1
ATOM 3781 C CA . ARG A 1 489 ? -25.575 23.656 16.261 1.00 91.44 489 ARG A CA 1
ATOM 3782 C C . ARG A 1 489 ? -25.950 25.133 16.124 1.00 91.44 489 ARG A C 1
ATOM 3784 O O . ARG A 1 489 ? -25.197 25.979 16.589 1.00 91.44 489 ARG A O 1
ATOM 3791 N N . LEU A 1 490 ? -27.029 25.448 15.411 1.00 90.88 490 LEU A N 1
ATOM 3792 C CA . LEU A 1 490 ? -27.527 26.816 15.314 1.00 90.88 490 LEU A CA 1
ATOM 3793 C C . LEU A 1 490 ? -28.263 27.175 16.612 1.00 90.88 490 LEU A C 1
ATOM 3795 O O . LEU A 1 490 ? -29.110 26.407 17.060 1.00 90.88 490 LEU A O 1
ATOM 3799 N N . ASP A 1 491 ? -27.932 28.330 17.189 1.00 83.69 491 ASP A N 1
ATOM 3800 C CA . ASP A 1 491 ? -28.435 28.747 18.507 1.00 83.69 491 ASP A CA 1
ATOM 3801 C C . ASP A 1 491 ? -29.889 29.269 18.461 1.00 83.69 491 ASP A C 1
ATOM 3803 O O . ASP A 1 491 ? -30.615 29.158 19.444 1.00 83.69 491 ASP A O 1
ATOM 3807 N N . ASP A 1 492 ? -30.336 29.775 17.304 1.00 86.94 492 ASP A N 1
ATOM 3808 C CA . ASP A 1 492 ? -31.651 30.406 17.107 1.00 86.94 492 ASP A CA 1
ATOM 3809 C C . ASP A 1 492 ? -32.636 29.485 16.354 1.00 86.94 492 ASP A C 1
ATOM 3811 O O . ASP A 1 492 ? -33.162 29.851 15.298 1.00 86.94 492 ASP A O 1
ATOM 3815 N N . LEU A 1 493 ? -32.847 28.259 16.842 1.00 89.00 493 LEU A N 1
ATOM 3816 C CA . LEU A 1 493 ? -33.828 27.314 16.285 1.00 89.00 493 LEU A CA 1
ATOM 3817 C C . LEU A 1 493 ? -35.014 27.135 17.238 1.00 89.00 493 LEU A C 1
ATOM 3819 O O . LEU A 1 493 ? -34.824 27.026 18.446 1.00 89.00 493 LEU A O 1
ATOM 3823 N N . ASP A 1 494 ? -36.231 27.070 16.696 1.00 91.62 494 ASP A N 1
ATOM 3824 C CA . ASP A 1 494 ? -37.402 26.663 17.477 1.00 91.62 494 ASP A CA 1
ATOM 3825 C C . ASP A 1 494 ? -37.408 25.145 17.750 1.00 91.62 494 ASP A C 1
ATOM 3827 O O . ASP A 1 494 ? -36.764 24.357 17.048 1.00 91.62 494 ASP A O 1
ATOM 3831 N N . ASP A 1 495 ? -38.139 24.730 18.790 1.00 90.31 495 ASP A N 1
ATOM 3832 C CA . ASP A 1 495 ? -38.183 23.334 19.249 1.00 90.31 495 ASP A CA 1
ATOM 3833 C C . ASP A 1 495 ? -38.691 22.366 18.164 1.00 90.31 495 ASP A C 1
ATOM 3835 O O . ASP A 1 495 ? -38.231 21.225 18.081 1.00 90.31 495 ASP A O 1
ATOM 3839 N N . GLU A 1 496 ? -39.607 22.820 17.301 1.00 91.94 496 GLU A N 1
ATOM 3840 C CA . GLU A 1 496 ? -40.150 22.024 16.193 1.00 91.94 496 GLU A CA 1
ATOM 3841 C C . GLU A 1 496 ? -39.074 21.754 15.130 1.00 91.94 496 GLU A C 1
ATOM 3843 O O . GLU A 1 496 ? -38.904 20.621 14.674 1.00 91.94 496 GLU A O 1
ATOM 3848 N N . THR A 1 497 ? -38.279 22.769 14.795 1.00 90.69 497 THR A N 1
ATOM 3849 C CA . THR A 1 497 ? -37.151 22.673 13.868 1.00 90.69 497 THR A CA 1
ATOM 3850 C C . THR A 1 497 ? -36.041 21.793 14.429 1.00 90.69 497 THR A C 1
ATOM 3852 O O . THR A 1 497 ? -35.450 21.009 13.684 1.00 90.69 497 THR A O 1
ATOM 3855 N N . ILE A 1 498 ? -35.759 21.880 15.732 1.00 92.12 498 ILE A N 1
ATOM 3856 C CA . ILE A 1 498 ? -34.769 21.022 16.397 1.00 92.12 498 ILE A CA 1
ATOM 3857 C C . ILE A 1 498 ? -35.192 19.553 16.310 1.00 92.12 498 ILE A C 1
ATOM 3859 O O . ILE A 1 498 ? -34.387 18.707 15.914 1.00 92.12 498 ILE A O 1
ATOM 3863 N N . GLU A 1 499 ? -36.442 19.236 16.651 1.00 92.75 499 GLU A N 1
ATOM 3864 C CA . GLU A 1 499 ? -36.932 17.856 16.607 1.00 92.75 499 GLU A CA 1
ATOM 3865 C C . GLU A 1 499 ? -36.972 17.317 15.171 1.00 92.75 499 GLU A C 1
ATOM 3867 O O . GLU A 1 499 ? -36.534 16.195 14.905 1.00 92.75 499 GLU A O 1
ATOM 3872 N N . TRP A 1 500 ? -37.379 18.150 14.211 1.00 93.75 500 TRP A N 1
ATOM 3873 C CA . TRP A 1 500 ? -37.329 17.804 12.794 1.00 93.75 500 TRP A CA 1
ATOM 3874 C C . TRP A 1 500 ? -35.895 17.539 12.304 1.00 93.75 500 TRP A C 1
ATOM 3876 O O . TRP A 1 500 ? -35.650 16.538 11.627 1.00 93.75 500 TRP A O 1
ATOM 3886 N N . LEU A 1 501 ? -34.918 18.376 12.680 1.00 93.12 501 LEU A N 1
ATOM 3887 C CA . LEU A 1 501 ? -33.504 18.180 12.330 1.00 93.12 501 LEU A CA 1
ATOM 3888 C C . LEU A 1 501 ? -32.935 16.893 12.932 1.00 93.12 501 LEU A C 1
ATOM 3890 O O . LEU A 1 501 ? -32.119 16.227 12.282 1.00 93.12 501 LEU A O 1
ATOM 3894 N N . ARG A 1 502 ? -33.355 16.522 14.146 1.00 92.31 502 ARG A N 1
ATOM 3895 C CA . ARG A 1 502 ? -32.988 15.246 14.777 1.00 92.31 502 ARG A CA 1
ATOM 3896 C C . ARG A 1 502 ? -33.573 14.061 14.019 1.00 92.31 502 ARG A C 1
ATOM 3898 O O . ARG A 1 502 ? -32.813 13.151 13.684 1.00 92.31 502 ARG A O 1
ATOM 3905 N N . GLY A 1 503 ? -34.862 14.105 13.678 1.00 93.56 503 GLY A N 1
ATOM 3906 C CA . GLY A 1 503 ? -35.519 13.082 12.859 1.00 93.56 503 GLY A CA 1
ATOM 3907 C C . GLY A 1 503 ? -34.836 12.911 11.501 1.00 93.56 503 GLY A C 1
ATOM 3908 O O . GLY A 1 503 ? -34.406 11.814 11.146 1.00 93.56 503 GLY A O 1
ATOM 3909 N N . LEU A 1 504 ? -34.598 14.019 10.793 1.00 93.25 504 LEU A N 1
ATOM 3910 C CA . LEU A 1 504 ? -33.897 14.009 9.511 1.00 93.25 504 LEU A CA 1
ATOM 3911 C C . LEU A 1 504 ? -32.462 13.462 9.632 1.00 93.25 504 LEU A C 1
ATOM 3913 O O . LEU A 1 504 ? -31.987 12.718 8.769 1.00 93.25 504 LEU A O 1
ATOM 3917 N N . SER A 1 505 ? -31.760 13.804 10.716 1.00 92.81 505 SER A N 1
ATOM 3918 C CA . SER A 1 505 ? -30.414 13.287 10.987 1.00 92.81 505 SER A CA 1
ATOM 3919 C C . SER A 1 505 ? -30.413 11.776 11.208 1.00 92.81 505 SER A C 1
ATOM 3921 O O . SER A 1 505 ? -29.535 11.097 10.670 1.00 92.81 505 SER A O 1
ATOM 3923 N N . ALA A 1 506 ? -31.392 11.244 11.944 1.00 91.94 506 ALA A N 1
ATOM 3924 C CA . ALA A 1 506 ? -31.550 9.809 12.168 1.00 91.94 506 ALA A CA 1
ATOM 3925 C C . ALA A 1 506 ? -31.872 9.060 10.861 1.00 91.94 506 ALA A C 1
ATOM 3927 O O . ALA A 1 506 ? -31.198 8.077 10.535 1.00 91.94 506 ALA A O 1
ATOM 3928 N N . ASP A 1 507 ? -32.808 9.573 10.059 1.00 93.38 507 ASP A N 1
ATOM 3929 C CA . ASP A 1 507 ? -33.202 8.982 8.773 1.00 93.38 507 ASP A CA 1
ATOM 3930 C C . ASP A 1 507 ? -32.036 8.927 7.778 1.00 93.38 507 ASP A C 1
ATOM 3932 O O . ASP A 1 507 ? -31.808 7.925 7.083 1.00 93.38 507 ASP A O 1
ATOM 3936 N N . ILE A 1 508 ? -31.250 10.005 7.709 1.00 92.62 508 ILE A N 1
ATOM 3937 C CA . ILE A 1 508 ? -30.066 10.066 6.850 1.00 92.62 508 ILE A CA 1
ATOM 3938 C C . ILE A 1 508 ? -28.960 9.161 7.378 1.00 92.62 508 ILE A C 1
ATOM 3940 O O . ILE A 1 508 ? -28.327 8.474 6.574 1.00 92.62 508 ILE A O 1
ATOM 3944 N N . ALA A 1 509 ? -28.736 9.104 8.692 1.00 90.25 509 ALA A N 1
ATOM 3945 C CA . ALA A 1 509 ? -27.763 8.189 9.279 1.00 90.25 509 ALA A CA 1
ATOM 3946 C C . ALA A 1 509 ? -28.102 6.727 8.943 1.00 90.25 509 ALA A C 1
ATOM 3948 O O . ALA A 1 509 ? -27.230 5.996 8.465 1.00 90.25 509 ALA A O 1
ATOM 3949 N N . GLN A 1 510 ? -29.371 6.326 9.082 1.00 90.94 510 GLN A N 1
ATOM 3950 C CA . GLN A 1 510 ? -29.840 4.983 8.734 1.00 90.94 510 GLN A CA 1
ATOM 3951 C C . GLN A 1 510 ? -29.681 4.691 7.232 1.00 90.94 510 GLN A C 1
ATOM 3953 O O . GLN A 1 510 ? -29.123 3.659 6.846 1.00 90.94 510 GLN A O 1
ATOM 3958 N N . SER A 1 511 ? -30.100 5.625 6.373 1.00 91.44 511 SER A N 1
ATOM 3959 C CA . SER A 1 511 ? -29.974 5.495 4.913 1.00 91.44 511 SER A CA 1
ATOM 3960 C C . SER A 1 511 ? -28.511 5.356 4.476 1.00 91.44 511 SER A C 1
ATOM 3962 O O . SER A 1 511 ? -28.167 4.513 3.642 1.00 91.44 511 SER A O 1
ATOM 3964 N N . LEU A 1 512 ? -27.619 6.166 5.054 1.00 92.06 512 LEU A N 1
ATOM 3965 C CA . LEU A 1 512 ? -26.191 6.122 4.755 1.00 92.06 512 LEU A CA 1
ATOM 3966 C C . LEU A 1 512 ? -25.531 4.849 5.280 1.00 92.06 512 LEU A C 1
ATOM 3968 O O . LEU A 1 512 ? -24.665 4.315 4.588 1.00 92.06 512 LEU A O 1
ATOM 3972 N N . ALA A 1 513 ? -25.928 4.343 6.450 1.00 90.56 513 ALA A N 1
ATOM 3973 C CA . ALA A 1 513 ? -25.423 3.079 6.980 1.00 90.56 513 ALA A CA 1
ATOM 3974 C C . ALA A 1 513 ? -25.714 1.916 6.015 1.00 90.56 513 ALA A C 1
ATOM 3976 O O . ALA A 1 513 ? -24.793 1.191 5.629 1.00 90.56 513 ALA A O 1
ATOM 3977 N N . ALA A 1 514 ? -26.956 1.806 5.528 1.00 90.94 514 ALA A N 1
ATOM 3978 C CA . ALA A 1 514 ? -27.342 0.786 4.553 1.00 90.94 514 ALA A CA 1
ATOM 3979 C C . ALA A 1 514 ? -26.566 0.918 3.228 1.00 90.94 514 ALA A C 1
ATOM 3981 O O . ALA A 1 514 ? -26.037 -0.066 2.704 1.00 90.94 514 ALA A O 1
ATOM 3982 N N . LEU A 1 515 ? -26.429 2.141 2.701 1.00 92.75 515 LEU A N 1
ATOM 3983 C CA . LEU A 1 515 ? -25.688 2.380 1.458 1.00 92.75 515 LEU A CA 1
ATOM 3984 C C . LEU A 1 515 ? -24.186 2.121 1.591 1.00 92.75 515 LEU A C 1
ATOM 3986 O O . LEU A 1 515 ? -23.567 1.647 0.634 1.00 92.75 515 LEU A O 1
ATOM 3990 N N . ARG A 1 516 ? -23.588 2.436 2.745 1.00 92.81 516 ARG A N 1
ATOM 3991 C CA . ARG A 1 516 ? -22.182 2.140 3.054 1.00 92.81 516 ARG A CA 1
ATOM 3992 C C . ARG A 1 516 ? -21.948 0.636 3.104 1.00 92.81 516 ARG A C 1
ATOM 3994 O O . ARG A 1 516 ? -21.043 0.161 2.421 1.00 92.81 516 ARG A O 1
ATOM 4001 N N . ALA A 1 517 ? -22.797 -0.104 3.817 1.00 92.88 517 ALA A N 1
ATOM 4002 C CA . ALA A 1 517 ? -22.729 -1.562 3.883 1.00 92.88 517 ALA A CA 1
ATOM 4003 C C . ALA A 1 517 ? -22.855 -2.204 2.490 1.00 92.88 517 ALA A C 1
ATOM 4005 O O . ALA A 1 517 ? -22.030 -3.038 2.112 1.00 92.88 517 ALA A O 1
ATOM 4006 N N . ASP A 1 518 ? -23.819 -1.760 1.674 1.00 94.06 518 ASP A N 1
ATOM 4007 C CA . ASP A 1 518 ? -23.960 -2.237 0.293 1.00 94.06 518 ASP A CA 1
ATOM 4008 C C . ASP A 1 518 ? -22.738 -1.889 -0.574 1.00 94.06 518 ASP A C 1
ATOM 4010 O O . ASP A 1 518 ? -22.248 -2.731 -1.330 1.00 94.06 518 ASP A O 1
ATOM 4014 N N . SER A 1 519 ? -22.201 -0.673 -0.433 1.00 92.69 519 SER A N 1
ATOM 4015 C CA . SER A 1 519 ? -21.015 -0.235 -1.181 1.00 92.69 519 SER A CA 1
ATOM 4016 C C . SER A 1 519 ? -19.793 -1.087 -0.849 1.00 92.69 519 SER A C 1
ATOM 4018 O O . SER A 1 519 ? -19.104 -1.547 -1.761 1.00 92.69 519 SER A O 1
ATOM 4020 N N . ILE A 1 520 ? -19.556 -1.347 0.440 1.00 94.06 520 ILE A N 1
ATOM 4021 C CA . ILE A 1 520 ? -18.472 -2.211 0.919 1.00 94.06 520 ILE A CA 1
ATOM 4022 C C . ILE A 1 520 ? -18.661 -3.632 0.380 1.00 94.06 520 ILE A C 1
ATOM 4024 O O . ILE A 1 520 ? -17.757 -4.168 -0.259 1.00 94.06 520 ILE A O 1
ATOM 4028 N N . ARG A 1 521 ? -19.855 -4.217 0.526 1.00 94.69 521 ARG A N 1
ATOM 4029 C CA . ARG A 1 521 ? -20.173 -5.566 0.030 1.00 94.69 521 ARG A CA 1
ATOM 4030 C C . ARG A 1 521 ? -19.900 -5.719 -1.468 1.00 94.69 521 ARG A C 1
ATOM 4032 O O . ARG A 1 521 ? -19.246 -6.672 -1.889 1.00 94.69 521 ARG A O 1
ATOM 4039 N N . ARG A 1 522 ? -20.358 -4.772 -2.292 1.00 93.00 522 ARG A N 1
ATOM 4040 C CA . ARG A 1 522 ? -20.103 -4.792 -3.743 1.00 93.00 522 ARG A CA 1
ATOM 4041 C C . ARG A 1 522 ? -18.619 -4.606 -4.059 1.00 93.00 522 ARG A C 1
ATOM 4043 O O . ARG A 1 522 ? -18.105 -5.254 -4.972 1.00 93.00 522 ARG A O 1
ATOM 4050 N N . ARG A 1 523 ? -17.912 -3.768 -3.296 1.00 90.94 523 ARG A N 1
ATOM 4051 C CA . ARG A 1 523 ? -16.467 -3.558 -3.443 1.00 90.94 523 ARG A CA 1
ATOM 4052 C C . ARG A 1 523 ? -15.668 -4.831 -3.165 1.00 90.94 523 ARG A C 1
ATOM 4054 O O . ARG A 1 523 ? -14.753 -5.139 -3.928 1.00 90.94 523 ARG A O 1
ATOM 4061 N N . LEU A 1 524 ? -16.048 -5.599 -2.142 1.00 93.00 524 LEU A N 1
ATOM 4062 C CA . LEU A 1 524 ? -15.397 -6.865 -1.786 1.00 93.00 524 LEU A CA 1
ATOM 4063 C C . LEU A 1 524 ? -15.409 -7.892 -2.927 1.00 93.00 524 LEU A C 1
ATOM 4065 O O . LEU A 1 524 ? -14.456 -8.665 -3.051 1.00 93.00 524 LEU A O 1
ATOM 4069 N N . VAL A 1 525 ? -16.435 -7.858 -3.782 1.00 91.81 525 VAL A N 1
ATOM 4070 C CA . VAL A 1 525 ? -16.551 -8.697 -4.987 1.00 91.81 525 VAL A CA 1
ATOM 4071 C C . VAL A 1 525 ? -15.843 -8.063 -6.188 1.00 91.81 525 VAL A C 1
ATOM 4073 O O . VAL A 1 525 ? -15.117 -8.736 -6.923 1.00 91.81 525 VAL A O 1
ATOM 4076 N N . ARG A 1 526 ? -16.043 -6.758 -6.397 1.00 89.94 526 ARG A N 1
ATOM 4077 C CA . ARG A 1 526 ? -15.540 -6.023 -7.562 1.00 89.94 526 ARG A CA 1
ATOM 4078 C C . ARG A 1 526 ? -14.014 -5.934 -7.590 1.00 89.94 526 ARG A C 1
ATOM 4080 O O . ARG A 1 526 ? -13.421 -6.210 -8.631 1.00 89.94 526 ARG A O 1
ATOM 4087 N N . ASP A 1 527 ? -13.380 -5.534 -6.489 1.00 91.38 527 ASP A N 1
ATOM 4088 C CA . ASP A 1 527 ? -11.949 -5.208 -6.483 1.00 91.38 527 ASP A CA 1
ATOM 4089 C C . ASP A 1 527 ? -11.062 -6.423 -6.832 1.00 91.38 527 ASP A C 1
ATOM 4091 O O . ASP A 1 527 ? -10.193 -6.281 -7.699 1.00 91.38 527 ASP A O 1
ATOM 4095 N N . PRO A 1 528 ? -11.294 -7.634 -6.279 1.00 92.31 528 PRO A N 1
ATOM 4096 C CA . PRO A 1 528 ? -10.565 -8.830 -6.699 1.00 92.31 528 PRO A CA 1
ATOM 4097 C C . PRO A 1 528 ? -10.760 -9.187 -8.172 1.00 92.31 528 PRO A C 1
ATOM 4099 O O . PRO A 1 528 ? -9.806 -9.596 -8.835 1.00 92.31 528 PRO A O 1
ATOM 4102 N N . ARG A 1 529 ? -11.986 -9.037 -8.695 1.00 91.31 529 ARG A N 1
ATOM 4103 C CA . ARG A 1 529 ? -12.284 -9.284 -10.111 1.00 91.31 529 ARG A CA 1
ATOM 4104 C C . ARG A 1 529 ? -11.457 -8.353 -10.998 1.00 91.31 529 ARG A C 1
ATOM 4106 O O . ARG A 1 529 ? -10.712 -8.838 -11.843 1.00 91.31 529 ARG A O 1
ATOM 4113 N N . LEU A 1 530 ? -11.512 -7.047 -10.736 1.00 89.50 530 LEU A N 1
ATOM 4114 C CA . LEU A 1 530 ? -10.762 -6.043 -11.495 1.00 89.50 530 LEU A CA 1
ATOM 4115 C C . LEU A 1 530 ? -9.253 -6.267 -11.420 1.00 89.50 530 LEU A C 1
ATOM 4117 O O . LEU A 1 530 ? -8.577 -6.184 -12.438 1.00 89.50 530 LEU A O 1
ATOM 4121 N N . ALA A 1 531 ? -8.711 -6.579 -10.241 1.00 90.69 531 ALA A N 1
ATOM 4122 C CA . ALA A 1 531 ? -7.279 -6.829 -10.097 1.00 90.69 531 ALA A CA 1
ATOM 4123 C C . ALA A 1 531 ? -6.817 -8.052 -10.911 1.00 90.69 531 ALA A C 1
ATOM 4125 O O . ALA A 1 531 ? -5.746 -8.024 -11.518 1.00 90.69 531 ALA A O 1
ATOM 4126 N N . ARG A 1 532 ? -7.632 -9.115 -10.974 1.00 90.94 532 ARG A N 1
ATOM 4127 C CA . ARG A 1 532 ? -7.348 -10.291 -11.813 1.00 90.94 532 ARG A CA 1
ATOM 4128 C C . ARG A 1 532 ? -7.457 -9.978 -13.301 1.00 90.94 532 ARG A C 1
ATOM 4130 O O . ARG A 1 532 ? -6.590 -10.407 -14.057 1.00 90.94 532 ARG A O 1
ATOM 4137 N N . GLU A 1 533 ? -8.480 -9.232 -13.712 1.00 89.19 533 GLU A N 1
ATOM 4138 C CA . GLU A 1 533 ? -8.653 -8.794 -15.102 1.00 89.19 533 GLU A CA 1
ATOM 4139 C C . GLU A 1 533 ? -7.482 -7.903 -15.547 1.00 89.19 533 GLU A C 1
ATOM 4141 O O . GLU A 1 533 ? -6.916 -8.132 -16.608 1.00 89.19 533 GLU A O 1
ATOM 4146 N N . GLN A 1 534 ? -7.025 -6.973 -14.701 1.00 87.44 534 GLN A N 1
ATOM 4147 C CA . GLN A 1 534 ? -5.838 -6.139 -14.946 1.00 87.44 534 GLN A CA 1
ATOM 4148 C C . GLN A 1 534 ? -4.565 -6.972 -15.146 1.00 87.44 534 GLN A C 1
ATOM 4150 O O . GLN A 1 534 ? -3.779 -6.701 -16.052 1.00 87.44 534 GLN A O 1
ATOM 4155 N N . VAL A 1 535 ? -4.362 -8.010 -14.326 1.00 87.62 535 VAL A N 1
ATOM 4156 C CA . VAL A 1 535 ? -3.255 -8.960 -14.516 1.00 87.62 535 VAL A CA 1
ATOM 4157 C C . VAL A 1 535 ? -3.414 -9.712 -15.838 1.00 87.62 535 VAL A C 1
ATOM 4159 O O . VAL A 1 535 ? -2.448 -9.827 -16.581 1.00 87.62 535 VAL A O 1
ATOM 4162 N N . ALA A 1 536 ? -4.612 -10.200 -16.166 1.00 85.50 536 ALA A N 1
ATOM 4163 C CA . ALA A 1 536 ? -4.849 -10.921 -17.415 1.00 85.50 536 ALA A CA 1
ATOM 4164 C C . ALA A 1 536 ? -4.575 -10.044 -18.648 1.00 85.50 536 ALA A C 1
ATOM 4166 O O . ALA A 1 536 ? -3.800 -10.442 -19.514 1.00 85.50 536 ALA A O 1
ATOM 4167 N N . VAL A 1 537 ? -5.148 -8.839 -18.691 1.00 83.44 537 VAL A N 1
ATOM 4168 C CA . VAL A 1 537 ? -4.976 -7.861 -19.776 1.00 83.44 537 VAL A CA 1
ATOM 4169 C C . VAL A 1 537 ? -3.506 -7.513 -19.984 1.00 83.44 537 VAL A C 1
ATOM 4171 O O . VAL A 1 537 ? -2.999 -7.604 -21.100 1.00 83.44 537 VAL A O 1
ATOM 4174 N N . ARG A 1 538 ? -2.780 -7.213 -18.901 1.00 81.00 538 ARG A N 1
ATOM 4175 C CA . ARG A 1 538 ? -1.356 -6.861 -18.975 1.00 81.00 538 ARG A CA 1
ATOM 4176 C C . ARG A 1 538 ? -0.491 -7.956 -19.612 1.00 81.00 538 ARG A C 1
ATOM 4178 O O . ARG A 1 538 ? 0.559 -7.652 -20.173 1.00 81.00 538 ARG A O 1
ATOM 4185 N N . PHE A 1 539 ? -0.914 -9.216 -19.530 1.00 78.94 539 PHE A N 1
ATOM 4186 C CA . PHE A 1 539 ? -0.148 -10.371 -19.998 1.00 78.94 539 PHE A CA 1
ATOM 4187 C C . PHE A 1 539 ? -0.807 -11.100 -21.177 1.00 78.94 539 PHE A C 1
ATOM 4189 O O . PHE A 1 539 ? -0.649 -12.312 -21.320 1.00 78.94 539 PHE A O 1
ATOM 4196 N N . GLY A 1 540 ? -1.504 -10.356 -22.043 1.00 67.81 540 GLY A N 1
ATOM 4197 C CA . GLY A 1 540 ? -2.018 -10.853 -23.326 1.00 67.81 540 GLY A CA 1
ATOM 4198 C C . GLY A 1 540 ? -3.507 -11.205 -23.339 1.00 67.81 540 GLY A C 1
ATOM 4199 O O . GLY A 1 540 ? -3.977 -11.808 -24.301 1.00 67.81 540 GLY A O 1
ATOM 4200 N N . GLY A 1 541 ? -4.248 -10.852 -22.287 1.00 72.75 541 GLY A N 1
ATOM 4201 C CA . GLY A 1 541 ? -5.709 -10.872 -22.286 1.00 72.75 541 GLY A CA 1
ATOM 4202 C C . GLY A 1 541 ? -6.304 -9.715 -23.094 1.00 72.75 541 GLY A C 1
ATOM 4203 O O . GLY A 1 541 ? -5.667 -8.682 -23.281 1.00 72.75 541 GLY A O 1
ATOM 4204 N N . ASP A 1 542 ? -7.543 -9.877 -23.558 1.00 72.38 542 ASP A N 1
ATOM 4205 C CA . ASP A 1 542 ? -8.255 -8.827 -24.295 1.00 72.38 542 ASP A CA 1
ATOM 4206 C C . ASP A 1 542 ? -8.628 -7.667 -23.356 1.00 72.38 542 ASP A C 1
ATOM 4208 O O . ASP A 1 542 ? -9.370 -7.856 -22.391 1.00 72.38 542 ASP A O 1
ATOM 4212 N N . GLU A 1 543 ? -8.144 -6.455 -23.649 1.00 66.69 543 GLU A N 1
ATOM 4213 C CA . GLU A 1 543 ? -8.482 -5.217 -22.928 1.00 66.69 543 GLU A CA 1
ATOM 4214 C C . GLU A 1 543 ? -9.996 -4.982 -22.829 1.00 66.69 543 GLU A C 1
ATOM 4216 O O . GLU A 1 543 ? -10.475 -4.414 -21.845 1.00 66.69 543 GLU A O 1
ATOM 4221 N N . ARG A 1 544 ? -10.773 -5.471 -23.809 1.00 68.31 544 ARG A N 1
ATOM 4222 C CA . ARG A 1 544 ? -12.241 -5.348 -23.838 1.00 68.31 544 ARG A CA 1
ATOM 4223 C C . ARG A 1 544 ? -12.943 -6.116 -22.720 1.00 68.31 544 ARG A C 1
ATOM 4225 O O . ARG A 1 544 ? -14.127 -5.884 -22.489 1.00 68.31 544 ARG A O 1
ATOM 4232 N N . THR A 1 545 ? -12.237 -7.002 -22.018 1.00 68.44 545 THR A N 1
ATOM 4233 C CA . THR A 1 545 ? -12.770 -7.712 -20.848 1.00 68.44 545 THR A CA 1
ATOM 4234 C C . THR A 1 545 ? -13.026 -6.793 -19.653 1.00 68.44 545 THR A C 1
ATOM 4236 O O . THR A 1 545 ? -13.906 -7.093 -18.846 1.00 68.44 545 THR A O 1
ATOM 4239 N N . ILE A 1 546 ? -12.327 -5.653 -19.545 1.00 74.06 546 ILE A N 1
ATOM 4240 C CA . ILE A 1 546 ? -12.528 -4.717 -18.432 1.00 74.06 546 ILE A CA 1
ATOM 4241 C C . ILE A 1 546 ? -13.671 -3.754 -18.769 1.00 74.06 546 ILE A C 1
ATOM 4243 O O . ILE A 1 546 ? -13.501 -2.742 -19.453 1.00 74.06 546 ILE A O 1
ATOM 4247 N N . ALA A 1 547 ? -14.858 -4.048 -18.242 1.00 72.31 547 ALA A N 1
ATOM 4248 C CA . ALA A 1 547 ? -16.029 -3.188 -18.383 1.00 72.31 547 ALA A CA 1
ATOM 4249 C C . ALA A 1 547 ? -15.953 -1.969 -17.439 1.00 72.31 547 ALA A C 1
ATOM 4251 O O . ALA A 1 547 ? -16.394 -2.012 -16.288 1.00 72.31 547 ALA A O 1
ATOM 4252 N N . TRP A 1 548 ? -15.410 -0.852 -17.930 1.00 77.75 548 TRP A N 1
ATOM 4253 C CA . TRP A 1 548 ? -15.307 0.398 -17.171 1.00 77.75 548 TRP A CA 1
ATOM 4254 C C . TRP A 1 548 ? -16.651 1.144 -17.055 1.00 77.75 548 TRP A C 1
ATOM 4256 O O . TRP A 1 548 ? -17.003 1.967 -17.895 1.00 77.75 548 TRP A O 1
ATOM 4266 N N . GLY A 1 549 ? -17.388 0.903 -15.970 1.00 74.06 549 GLY A N 1
ATOM 4267 C CA . GLY A 1 549 ? -18.563 1.686 -15.549 1.00 74.06 549 GLY A CA 1
ATOM 4268 C C . GLY A 1 549 ? -18.261 2.929 -14.689 1.00 74.06 549 GLY A C 1
ATOM 4269 O O . GLY A 1 549 ? -17.153 3.104 -14.176 1.00 74.06 549 GLY A O 1
ATOM 4270 N N . SER A 1 550 ? -19.275 3.775 -14.477 1.00 71.12 550 SER A N 1
ATOM 4271 C CA . SER A 1 550 ? -19.218 4.988 -13.634 1.00 71.12 550 SER A CA 1
ATOM 4272 C C . SER A 1 550 ? -18.816 4.701 -12.179 1.00 71.12 550 SER A C 1
ATOM 4274 O O . SER A 1 550 ? -18.075 5.476 -11.574 1.00 71.12 550 SER A O 1
ATOM 4276 N N . GLU A 1 551 ? -19.227 3.556 -11.641 1.00 75.12 551 GLU A N 1
ATOM 4277 C CA . GLU A 1 551 ? -18.903 3.073 -10.292 1.00 75.12 551 GLU A CA 1
ATOM 4278 C C . GLU A 1 551 ? -17.398 2.896 -10.024 1.00 75.12 551 GLU A C 1
ATOM 4280 O O . GLU A 1 551 ? -16.953 3.003 -8.879 1.00 75.12 551 GLU A O 1
ATOM 4285 N N . HIS A 1 552 ? -16.591 2.678 -11.067 1.00 75.50 552 HIS A N 1
ATOM 4286 C CA . HIS A 1 552 ? -15.132 2.606 -10.956 1.00 75.50 552 HIS A CA 1
ATOM 4287 C C . HIS A 1 552 ? -14.533 3.989 -10.690 1.00 75.50 552 HIS A C 1
ATOM 4289 O O . HIS A 1 552 ? -13.647 4.156 -9.855 1.00 75.50 552 HIS A O 1
ATOM 4295 N N . TRP A 1 553 ? -15.046 5.003 -11.386 1.00 66.81 553 TRP A N 1
ATOM 4296 C CA . TRP A 1 553 ? -14.489 6.354 -11.380 1.00 66.81 553 TRP A CA 1
ATOM 4297 C C . TRP A 1 553 ? -15.009 7.215 -10.232 1.00 66.81 553 TRP A C 1
ATOM 4299 O O . TRP A 1 553 ? -14.272 8.058 -9.709 1.00 66.81 553 TRP A O 1
ATOM 4309 N N . PHE A 1 554 ? -16.273 7.018 -9.862 1.00 67.88 554 PHE A N 1
ATOM 4310 C CA . PHE A 1 554 ? -16.991 7.862 -8.907 1.00 67.88 554 PHE A CA 1
ATOM 4311 C C . PHE A 1 554 ? -17.320 7.154 -7.586 1.00 67.88 554 PHE A C 1
ATOM 4313 O O . PHE A 1 554 ? -17.685 7.824 -6.618 1.00 67.88 554 PHE A O 1
ATOM 4320 N N . GLY A 1 555 ? -17.106 5.838 -7.518 1.00 76.50 555 GLY A N 1
ATOM 4321 C CA . GLY A 1 555 ? -17.435 5.001 -6.368 1.00 76.50 555 GLY A CA 1
ATOM 4322 C C . GLY A 1 555 ? -18.791 4.313 -6.518 1.00 76.50 555 GLY A C 1
ATOM 4323 O O . GLY A 1 555 ? -19.652 4.740 -7.291 1.00 76.50 555 GLY A O 1
ATOM 4324 N N . ILE A 1 556 ? -18.971 3.229 -5.769 1.00 82.81 556 ILE A N 1
ATOM 4325 C CA . ILE A 1 556 ? -20.220 2.463 -5.740 1.00 82.81 556 ILE A CA 1
ATOM 4326 C C . ILE A 1 556 ? -21.319 3.321 -5.095 1.00 82.81 556 ILE A C 1
ATOM 4328 O O . ILE A 1 556 ? -21.039 4.130 -4.210 1.00 82.81 556 ILE A O 1
ATOM 4332 N N . ASN A 1 557 ? -22.556 3.198 -5.589 1.00 85.62 557 ASN A N 1
ATOM 4333 C CA . ASN A 1 557 ? -23.731 3.951 -5.125 1.00 85.62 557 ASN A CA 1
ATOM 4334 C C . ASN A 1 557 ? -23.591 5.487 -5.204 1.00 85.62 557 ASN A C 1
ATOM 4336 O O . ASN A 1 557 ? -24.323 6.220 -4.542 1.00 85.62 557 ASN A O 1
ATOM 4340 N N . HIS A 1 558 ? -22.676 6.003 -6.037 1.00 84.62 558 HIS A N 1
ATOM 4341 C CA . HIS A 1 558 ? -22.417 7.443 -6.151 1.00 84.62 558 HIS A CA 1
ATOM 4342 C C . HIS A 1 558 ? -23.669 8.276 -6.474 1.00 84.62 558 HIS A C 1
ATOM 4344 O O . HIS A 1 558 ? -23.830 9.364 -5.922 1.00 84.62 558 HIS A O 1
ATOM 4350 N N . GLN A 1 559 ? -24.544 7.774 -7.352 1.00 85.75 559 GLN A N 1
ATOM 4351 C CA . GLN A 1 559 ? -25.782 8.460 -7.738 1.00 85.75 559 GLN A CA 1
ATOM 4352 C C . GLN A 1 559 ? -26.749 8.567 -6.557 1.00 85.75 559 GLN A C 1
ATOM 4354 O O . GLN A 1 559 ? -27.072 9.679 -6.159 1.00 85.75 559 GLN A O 1
ATOM 4359 N N . THR A 1 560 ? -27.084 7.451 -5.909 1.00 87.94 560 THR A N 1
ATOM 4360 C CA . THR A 1 560 ? -27.977 7.428 -4.738 1.00 87.94 560 THR A CA 1
ATOM 4361 C C . THR A 1 560 ? -27.449 8.276 -3.579 1.00 87.94 560 THR A C 1
ATOM 4363 O O . THR A 1 560 ? -28.195 8.984 -2.913 1.00 87.94 560 THR A O 1
ATOM 4366 N N . LEU A 1 561 ? -26.132 8.281 -3.359 1.00 87.69 561 LEU A N 1
ATOM 4367 C CA . LEU A 1 561 ? -25.512 9.154 -2.357 1.00 87.69 561 LEU A CA 1
ATOM 4368 C C . LEU A 1 561 ? -25.631 10.642 -2.725 1.00 87.69 561 LEU A C 1
ATOM 4370 O O . LEU A 1 561 ? -25.757 11.485 -1.842 1.00 87.69 561 LEU A O 1
ATOM 4374 N N . THR A 1 562 ? -25.591 10.967 -4.019 1.00 88.25 562 THR A N 1
ATOM 4375 C CA . THR A 1 562 ? -25.804 12.336 -4.509 1.00 88.25 562 THR A CA 1
ATOM 4376 C C . THR A 1 562 ? -27.264 12.755 -4.358 1.00 88.25 562 THR A C 1
ATOM 4378 O O . THR A 1 562 ? -27.509 13.889 -3.963 1.00 88.25 562 THR A O 1
ATOM 4381 N N . GLU A 1 563 ? -28.208 11.843 -4.595 1.00 91.19 563 GLU A N 1
ATOM 4382 C CA . GLU A 1 563 ? -29.645 12.066 -4.391 1.00 91.19 563 GLU A CA 1
ATOM 4383 C C . GLU A 1 563 ? -29.971 12.344 -2.920 1.00 91.19 563 GLU A C 1
ATOM 4385 O O . GLU A 1 563 ? -30.738 13.258 -2.633 1.00 91.19 563 GLU A O 1
ATOM 4390 N N . ILE A 1 564 ? -29.337 11.635 -1.976 1.00 91.94 564 ILE A N 1
ATOM 4391 C CA . ILE A 1 564 ? -29.467 11.945 -0.542 1.00 91.94 564 ILE A CA 1
ATOM 4392 C C . ILE A 1 564 ? -28.953 13.354 -0.245 1.00 91.94 564 ILE A C 1
ATOM 4394 O O . ILE A 1 564 ? -29.633 14.110 0.447 1.00 91.94 564 ILE A O 1
ATOM 4398 N N . ASP A 1 565 ? -27.777 13.724 -0.764 1.00 91.94 565 ASP A N 1
ATOM 4399 C CA . ASP A 1 565 ? -27.245 15.080 -0.586 1.00 91.94 565 ASP A CA 1
ATOM 4400 C C . ASP A 1 565 ? -28.200 16.137 -1.188 1.00 91.94 565 ASP A C 1
ATOM 4402 O O . ASP A 1 565 ? -28.444 17.156 -0.551 1.00 91.94 565 ASP A O 1
ATOM 4406 N N . ASP A 1 566 ? -28.749 15.897 -2.387 1.00 92.25 566 ASP A N 1
ATOM 4407 C CA . ASP A 1 566 ? -29.695 16.798 -3.066 1.00 92.25 566 ASP A CA 1
ATOM 4408 C C . ASP A 1 566 ? -31.015 16.940 -2.280 1.00 92.25 566 ASP A C 1
ATOM 4410 O O . ASP A 1 566 ? -31.504 18.055 -2.097 1.00 92.25 566 ASP A O 1
ATOM 4414 N N . ARG A 1 567 ? -31.568 15.833 -1.767 1.00 93.25 567 ARG A N 1
ATOM 4415 C CA . ARG A 1 567 ? -32.784 15.827 -0.939 1.00 93.25 567 ARG A CA 1
ATOM 4416 C C . ARG A 1 567 ? -32.579 16.590 0.368 1.00 93.25 567 ARG A C 1
ATOM 4418 O O . ARG A 1 567 ? -33.360 17.484 0.671 1.00 93.25 567 ARG A O 1
ATOM 4425 N N . THR A 1 568 ? -31.492 16.288 1.082 1.00 92.88 568 THR A N 1
ATOM 4426 C CA . THR A 1 568 ? -31.148 16.954 2.353 1.00 92.88 568 THR A CA 1
ATOM 4427 C C . THR A 1 568 ? -30.986 18.460 2.151 1.00 92.88 568 THR A C 1
ATOM 4429 O O . THR A 1 568 ? -31.405 19.258 2.979 1.00 92.88 568 THR A O 1
ATOM 4432 N N . GLU A 1 569 ? -30.371 18.868 1.037 1.00 93.12 569 GLU A N 1
ATOM 4433 C CA . GLU A 1 569 ? -30.241 20.278 0.674 1.00 93.12 569 GLU A CA 1
ATOM 4434 C C . GLU A 1 569 ? -31.602 20.942 0.448 1.00 93.12 569 GLU A C 1
ATOM 4436 O O . GLU A 1 569 ? -31.820 22.043 0.948 1.00 93.12 569 GLU A O 1
ATOM 4441 N N . GLY A 1 570 ? -32.514 20.286 -0.273 1.00 91.56 570 GLY A N 1
ATOM 4442 C CA . GLY A 1 570 ? -33.871 20.792 -0.481 1.00 91.56 570 GLY A CA 1
ATOM 4443 C C . GLY A 1 570 ? -34.643 20.965 0.828 1.00 91.56 570 GLY A C 1
ATOM 4444 O O . GLY A 1 570 ? -35.234 22.018 1.053 1.00 91.56 570 GLY A O 1
ATOM 4445 N N . GLU A 1 571 ? -34.582 19.964 1.702 1.00 92.75 571 GLU A N 1
ATOM 4446 C CA . GLU A 1 571 ? -35.242 19.955 3.011 1.00 92.75 571 GLU A CA 1
ATOM 4447 C C . GLU A 1 571 ? -34.693 21.050 3.938 1.00 92.75 571 GLU A C 1
ATOM 4449 O O . GLU A 1 571 ? -35.453 21.856 4.471 1.00 92.75 571 GLU A O 1
ATOM 4454 N N . LEU A 1 572 ? -33.368 21.159 4.063 1.00 92.56 572 LEU A N 1
ATOM 4455 C CA . LEU A 1 572 ? -32.738 22.196 4.883 1.00 92.56 572 LEU A CA 1
ATOM 4456 C C . LEU A 1 572 ? -32.999 23.615 4.349 1.00 92.56 572 LEU A C 1
ATOM 4458 O O . LEU A 1 572 ? -33.159 24.535 5.144 1.00 92.56 572 LEU A O 1
ATOM 4462 N N . ARG A 1 573 ? -33.068 23.818 3.024 1.00 91.88 573 ARG A N 1
ATOM 4463 C CA . ARG A 1 573 ? -33.427 25.125 2.434 1.00 91.88 573 ARG A CA 1
ATOM 4464 C C . ARG A 1 573 ? -34.881 25.516 2.669 1.00 91.88 573 ARG A C 1
ATOM 4466 O O . ARG A 1 573 ? -35.179 26.705 2.655 1.00 91.88 573 ARG A O 1
ATOM 4473 N N . ALA A 1 574 ? -35.775 24.538 2.785 1.00 91.25 574 ALA A N 1
ATOM 4474 C CA . ALA A 1 574 ? -37.187 24.793 3.038 1.00 91.25 574 ALA A CA 1
ATOM 4475 C C . ALA A 1 574 ? -37.438 25.179 4.501 1.00 91.25 574 ALA A C 1
ATOM 4477 O O . ALA A 1 574 ? -38.315 25.997 4.759 1.00 91.25 574 ALA A O 1
ATOM 4478 N N . MET A 1 575 ? -36.665 24.603 5.429 1.00 90.50 575 MET A N 1
ATOM 4479 C CA . MET A 1 575 ? -36.865 24.790 6.866 1.00 90.50 575 MET A CA 1
ATOM 4480 C C . MET A 1 575 ? -36.055 25.953 7.455 1.00 90.50 575 MET A C 1
ATOM 4482 O O . MET A 1 575 ? -36.537 26.662 8.330 1.00 90.50 575 MET A O 1
ATOM 4486 N N . LEU A 1 576 ? -34.823 26.167 6.987 1.00 90.88 576 LEU A N 1
ATOM 4487 C CA . LEU A 1 576 ? -33.939 27.195 7.538 1.00 90.88 576 LEU A CA 1
ATOM 4488 C C . LEU A 1 576 ? -34.138 28.549 6.854 1.00 90.88 576 LEU A C 1
ATOM 4490 O O . LEU A 1 576 ? -34.362 28.639 5.644 1.00 90.88 576 LEU A O 1
ATOM 4494 N N . THR A 1 577 ? -33.951 29.628 7.612 1.00 90.56 577 THR A N 1
ATOM 4495 C CA . THR A 1 577 ? -33.896 30.978 7.041 1.00 90.56 577 THR A CA 1
ATOM 4496 C C . T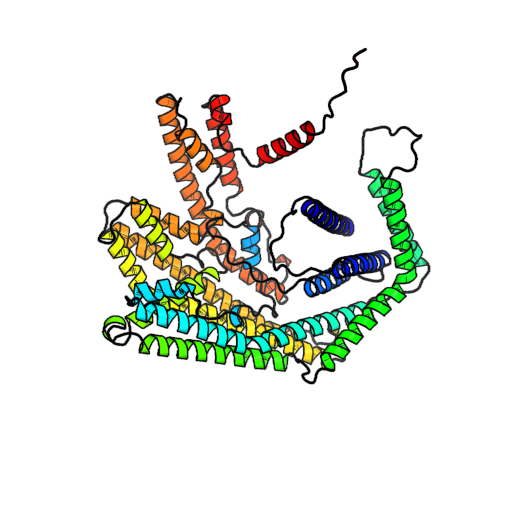HR A 1 577 ? -32.658 31.154 6.156 1.00 90.56 577 THR A C 1
ATOM 4498 O O . THR A 1 577 ? -31.666 30.428 6.265 1.00 90.56 577 THR A O 1
ATOM 4501 N N . ALA A 1 578 ? -32.671 32.161 5.277 1.00 87.94 578 ALA A N 1
ATOM 4502 C CA . ALA A 1 578 ? -31.534 32.446 4.399 1.00 87.94 578 ALA A CA 1
ATOM 4503 C C . ALA A 1 578 ? -30.237 32.755 5.177 1.00 87.94 578 ALA A C 1
ATOM 4505 O O . ALA A 1 578 ? -29.145 32.402 4.724 1.00 87.94 578 ALA A O 1
ATOM 4506 N N . GLU A 1 579 ? -30.357 33.387 6.347 1.00 87.38 579 GLU A N 1
ATOM 4507 C CA . GLU A 1 579 ? -29.231 33.708 7.226 1.00 87.38 579 GLU A CA 1
ATOM 4508 C C . GLU A 1 579 ? -28.654 32.436 7.856 1.00 87.38 579 GLU A C 1
ATOM 4510 O O . GLU A 1 579 ? -27.457 32.180 7.715 1.00 87.38 579 GLU A O 1
ATOM 4515 N N . GLN A 1 580 ? -29.504 31.575 8.422 1.00 89.06 580 GLN A N 1
ATOM 4516 C CA . GLN A 1 580 ? -29.112 30.272 8.974 1.00 89.06 580 GLN A CA 1
ATOM 4517 C C . GLN A 1 580 ? -28.480 29.359 7.909 1.00 89.06 580 GLN A C 1
ATOM 4519 O O . GLN A 1 580 ? -27.431 28.753 8.136 1.00 89.06 580 GLN A O 1
ATOM 4524 N N . TRP A 1 581 ? -29.062 29.311 6.706 1.00 89.69 581 TRP A N 1
ATOM 4525 C CA . TRP A 1 581 ? -28.533 28.546 5.573 1.00 89.69 581 TRP A CA 1
ATOM 4526 C C . TRP A 1 581 ? -27.119 28.990 5.174 1.00 89.69 581 TRP A C 1
ATOM 4528 O O . TRP A 1 581 ? -26.276 28.161 4.826 1.00 89.69 581 TRP A O 1
ATOM 4538 N N . SER A 1 582 ? -26.830 30.294 5.243 1.00 87.12 582 SER A N 1
ATOM 4539 C CA . SER A 1 582 ? -25.527 30.849 4.853 1.00 87.12 582 SER A CA 1
ATOM 4540 C C . SER A 1 582 ? -24.361 30.378 5.735 1.00 87.12 582 SER A C 1
ATOM 4542 O O . SER A 1 582 ? -23.210 30.401 5.291 1.00 87.12 582 SER A O 1
ATOM 4544 N N . VAL A 1 583 ? -24.656 29.905 6.952 1.00 88.75 583 VAL A N 1
ATOM 4545 C CA . VAL A 1 583 ? -23.677 29.376 7.916 1.00 88.75 583 VAL A CA 1
ATOM 4546 C C . VAL A 1 583 ? -23.300 27.920 7.604 1.00 88.75 583 VAL A C 1
ATOM 4548 O O . VAL A 1 583 ? -22.235 27.443 8.010 1.00 88.75 583 VAL A O 1
ATOM 4551 N N . LEU A 1 584 ? -24.133 27.197 6.849 1.00 89.56 584 LEU A N 1
ATOM 4552 C CA . LEU A 1 584 ? -23.899 25.790 6.533 1.00 89.56 584 LEU A CA 1
ATOM 4553 C C . LEU A 1 584 ? -22.701 25.585 5.584 1.00 89.56 584 LEU A C 1
ATOM 4555 O O . LEU A 1 584 ? -22.372 26.441 4.756 1.00 89.56 584 LEU A O 1
ATOM 4559 N N . PRO A 1 585 ? -22.029 24.418 5.648 1.00 88.19 585 PRO A N 1
ATOM 4560 C CA . PRO A 1 585 ? -20.893 24.127 4.783 1.00 88.19 585 PRO A CA 1
ATOM 4561 C C . PRO A 1 585 ? -21.279 24.173 3.299 1.00 88.19 585 PRO A C 1
ATOM 4563 O O . PRO A 1 585 ? -22.129 23.414 2.839 1.00 88.19 585 PRO A O 1
ATOM 4566 N N . ALA A 1 586 ? -20.574 24.995 2.517 1.00 82.50 586 ALA A N 1
ATOM 4567 C CA . ALA A 1 586 ? -20.827 25.130 1.084 1.00 82.50 586 ALA A CA 1
ATOM 4568 C C . ALA A 1 586 ? -20.628 23.810 0.316 1.00 82.50 586 ALA A C 1
ATOM 4570 O O . ALA A 1 586 ? -19.661 23.059 0.528 1.00 82.50 586 ALA A O 1
ATOM 4571 N N . ARG A 1 587 ? -21.513 23.545 -0.649 1.00 77.56 587 ARG A N 1
ATOM 4572 C CA . ARG A 1 587 ? -21.386 22.390 -1.536 1.00 77.56 587 ARG A CA 1
ATOM 4573 C C . ARG A 1 587 ? -20.321 22.660 -2.599 1.00 77.56 587 ARG A C 1
ATOM 4575 O O . ARG A 1 587 ? -20.082 23.786 -3.028 1.00 77.56 587 ARG A O 1
ATOM 4582 N N . ARG A 1 588 ? -19.636 21.607 -3.062 1.00 63.19 588 ARG A N 1
ATOM 4583 C CA . ARG A 1 588 ? -18.546 21.739 -4.056 1.00 63.19 588 ARG A CA 1
ATOM 4584 C C . ARG A 1 588 ? -18.997 22.369 -5.384 1.00 63.19 588 ARG A C 1
ATOM 4586 O O . ARG A 1 588 ? -18.148 22.938 -6.069 1.00 63.19 588 ARG A O 1
ATOM 4593 N N . ARG A 1 589 ? -20.284 22.255 -5.745 1.00 58.75 589 ARG A N 1
ATOM 4594 C CA . ARG A 1 589 ? -20.868 22.926 -6.922 1.00 58.75 589 ARG A CA 1
ATOM 4595 C C . ARG A 1 589 ? -20.843 24.452 -6.735 1.00 58.75 589 ARG A C 1
ATOM 4597 O O . ARG A 1 589 ? -20.348 25.150 -7.614 1.00 58.75 589 ARG A O 1
ATOM 4604 N N . ASP A 1 590 ? -21.191 24.938 -5.547 1.00 47.16 590 ASP A N 1
ATOM 4605 C CA . ASP A 1 590 ? -21.242 26.372 -5.224 1.00 47.16 590 ASP A CA 1
ATOM 4606 C C . ASP A 1 590 ? -19.862 26.972 -4.933 1.00 47.16 590 ASP A C 1
ATOM 4608 O O . ASP A 1 590 ? -19.589 28.121 -5.273 1.00 47.16 590 ASP A O 1
ATOM 4612 N N . ALA A 1 591 ? -18.929 26.180 -4.392 1.00 45.41 591 ALA A N 1
ATOM 4613 C CA . ALA A 1 591 ? -17.553 26.622 -4.147 1.00 45.41 591 ALA A CA 1
ATOM 4614 C C . ALA A 1 591 ? -16.788 26.974 -5.441 1.00 45.41 591 ALA A C 1
ATOM 4616 O O . ALA A 1 591 ? -15.920 27.850 -5.428 1.00 45.41 591 ALA A O 1
ATOM 4617 N N . LYS A 1 592 ? -17.108 26.317 -6.567 1.00 42.53 592 LYS A N 1
ATOM 4618 C CA . LYS A 1 592 ? -16.555 26.666 -7.889 1.00 42.53 592 LYS A CA 1
ATOM 4619 C C . LYS A 1 592 ? -17.140 27.977 -8.421 1.00 42.53 592 LYS A C 1
ATOM 4621 O O . LYS A 1 592 ? -16.386 28.814 -8.904 1.00 42.53 592 LYS A O 1
ATOM 4626 N N . ILE A 1 593 ? -18.447 28.174 -8.253 1.00 41.66 593 ILE A N 1
ATOM 4627 C CA . ILE A 1 593 ? -19.162 29.391 -8.667 1.00 41.66 593 ILE A CA 1
ATOM 4628 C C . ILE A 1 593 ? -18.699 30.601 -7.832 1.00 41.66 593 ILE A C 1
ATOM 4630 O O . ILE A 1 593 ? -18.468 31.681 -8.370 1.00 41.66 593 ILE A O 1
ATOM 4634 N N . SER A 1 594 ? -18.464 30.409 -6.530 1.00 41.22 594 SER A N 1
ATOM 4635 C CA . SER A 1 594 ? -17.937 31.435 -5.620 1.00 41.22 594 SER A CA 1
ATOM 4636 C C . SER A 1 594 ? -16.498 31.853 -5.958 1.00 41.22 594 SER A C 1
ATOM 4638 O O . SER A 1 594 ? -16.195 33.047 -5.951 1.00 41.22 594 SER A O 1
ATOM 4640 N N . LYS A 1 595 ? -15.620 30.909 -6.339 1.00 40.81 595 LYS A N 1
ATOM 4641 C CA . LYS A 1 595 ? -14.259 31.230 -6.815 1.00 40.81 595 LYS A CA 1
ATOM 4642 C C . LYS A 1 595 ? -14.275 32.017 -8.128 1.00 40.81 595 LYS A C 1
ATOM 4644 O O . LYS A 1 595 ? -13.638 33.061 -8.208 1.00 40.81 595 LYS A O 1
ATOM 4649 N N . GLU A 1 596 ? -15.073 31.594 -9.108 1.00 37.22 596 GLU A N 1
ATOM 4650 C CA . GLU A 1 596 ? -15.218 32.327 -10.377 1.00 37.22 596 GLU A CA 1
ATOM 4651 C C . GLU A 1 596 ? -15.874 33.712 -10.202 1.00 37.22 596 GLU A C 1
ATOM 4653 O O . GLU A 1 596 ? -15.578 34.640 -10.959 1.00 37.22 596 GLU A O 1
ATOM 4658 N N . GLY A 1 597 ? -16.734 33.888 -9.194 1.00 35.25 597 GLY A N 1
ATOM 4659 C CA . GLY A 1 597 ? -17.323 35.181 -8.832 1.00 35.25 597 GLY A CA 1
ATOM 4660 C C . GLY A 1 597 ? -16.358 36.124 -8.100 1.00 35.25 597 GLY A C 1
ATOM 4661 O O . GLY A 1 597 ? -16.396 37.337 -8.328 1.00 35.25 597 GLY A O 1
ATOM 4662 N N . ARG A 1 598 ? -15.463 35.589 -7.256 1.00 37.22 598 ARG A N 1
ATOM 4663 C CA . ARG A 1 598 ? -14.425 36.370 -6.555 1.00 37.22 598 ARG A CA 1
ATOM 4664 C C . ARG A 1 598 ? -13.316 36.830 -7.501 1.00 37.22 598 ARG A C 1
ATOM 4666 O O . ARG A 1 598 ? -12.953 38.004 -7.457 1.00 37.22 598 ARG A O 1
ATOM 4673 N N . ASP A 1 599 ? -12.884 35.972 -8.423 1.00 39.53 599 ASP A N 1
ATOM 4674 C CA . ASP A 1 599 ? -11.855 36.320 -9.415 1.00 39.53 599 ASP A CA 1
ATOM 4675 C C . ASP A 1 599 ? -12.353 37.365 -10.434 1.00 39.53 599 ASP A C 1
ATOM 4677 O O . ASP A 1 599 ? -11.574 38.171 -10.942 1.00 39.53 599 ASP A O 1
ATOM 4681 N N . LYS A 1 600 ? -13.672 37.446 -10.676 1.00 42.22 600 LYS A N 1
ATOM 4682 C CA . LYS A 1 600 ? -14.277 38.499 -11.515 1.00 42.22 600 LYS A CA 1
ATOM 4683 C C . LYS A 1 600 ? -14.471 39.839 -10.797 1.00 42.22 600 LYS A C 1
ATOM 4685 O O . LYS A 1 600 ? -14.434 40.874 -11.459 1.00 42.22 600 LYS A O 1
ATOM 4690 N N . LYS A 1 601 ? -14.645 39.858 -9.469 1.00 35.34 601 LYS A N 1
ATOM 4691 C CA . LYS A 1 601 ? -14.740 41.110 -8.687 1.00 35.34 601 LYS A CA 1
ATOM 4692 C C . LYS A 1 601 ? -13.376 41.703 -8.311 1.00 35.34 601 LYS A C 1
ATOM 4694 O O . LYS A 1 601 ? -13.304 42.904 -8.078 1.00 35.34 601 LYS A O 1
ATOM 4699 N N . GLY A 1 602 ? -12.302 40.910 -8.322 1.00 30.44 602 GLY A N 1
ATOM 4700 C CA . GLY A 1 602 ? -10.937 41.371 -8.031 1.00 30.44 602 GLY A CA 1
ATOM 4701 C C . GLY A 1 602 ? -10.261 42.208 -9.129 1.00 30.44 602 GLY A C 1
ATOM 4702 O O . GLY A 1 602 ? -9.193 42.755 -8.882 1.00 30.44 602 GLY A O 1
ATOM 4703 N N . ASN A 1 603 ? -10.862 42.339 -10.321 1.00 30.88 603 ASN A N 1
ATOM 4704 C CA . ASN A 1 603 ? -10.246 43.028 -11.467 1.00 30.88 603 ASN A CA 1
ATOM 4705 C C . ASN A 1 603 ? -10.971 44.319 -11.907 1.00 30.88 603 ASN A C 1
ATOM 4707 O O . ASN A 1 603 ? -10.691 44.867 -12.974 1.00 30.88 603 ASN A O 1
ATOM 4711 N N . ALA A 1 604 ? -11.892 44.839 -11.088 1.00 31.45 604 ALA A N 1
ATOM 4712 C CA . ALA A 1 604 ? -12.464 46.168 -11.290 1.00 31.45 604 ALA A CA 1
ATOM 4713 C C . ALA A 1 604 ? -11.526 47.230 -10.689 1.00 31.45 604 ALA A C 1
ATOM 4715 O O . ALA A 1 604 ? -11.613 47.582 -9.515 1.00 31.45 604 ALA A O 1
ATOM 4716 N N . ARG A 1 605 ? -10.593 47.720 -11.512 1.00 30.95 605 ARG A N 1
ATOM 4717 C CA . ARG A 1 605 ? -9.719 48.862 -11.202 1.00 30.95 605 ARG A CA 1
ATOM 4718 C C . ARG A 1 605 ? -10.584 50.088 -10.840 1.00 30.95 605 ARG A C 1
ATOM 4720 O O . ARG A 1 605 ? -11.483 50.413 -11.617 1.00 30.95 605 ARG A O 1
ATOM 4727 N N . PRO A 1 606 ? -10.334 50.795 -9.725 1.00 30.98 606 PRO A N 1
ATOM 4728 C CA . PRO A 1 606 ? -11.072 52.010 -9.406 1.00 30.98 606 PRO A CA 1
ATOM 4729 C C . PRO A 1 606 ? -10.692 53.116 -10.399 1.00 30.98 606 PRO A C 1
ATOM 4731 O O . PRO A 1 606 ? -9.515 53.420 -10.596 1.00 30.98 606 PRO A O 1
ATOM 4734 N N . THR A 1 607 ? -11.690 53.716 -11.044 1.00 34.06 607 THR A N 1
ATOM 4735 C CA . THR A 1 607 ? -11.526 54.943 -11.833 1.00 34.06 607 THR A CA 1
ATOM 4736 C C . THR A 1 607 ? -11.101 56.092 -10.914 1.00 34.06 607 THR A C 1
ATOM 4738 O O . THR A 1 607 ? -11.762 56.304 -9.893 1.00 34.06 607 THR A O 1
ATOM 4741 N N . PRO A 1 608 ? -10.047 56.861 -11.242 1.00 33.78 608 PRO A N 1
ATOM 4742 C CA . PRO A 1 608 ? -9.644 57.993 -10.422 1.00 33.78 608 PRO A CA 1
ATOM 4743 C C . PRO A 1 608 ? -10.688 59.110 -10.516 1.00 33.78 608 PRO A C 1
ATOM 4745 O O . PRO A 1 608 ? -11.100 59.515 -11.606 1.00 33.78 608 PRO A O 1
ATOM 4748 N N . LYS A 1 609 ? -11.109 59.610 -9.350 1.00 34.69 609 LYS A N 1
ATOM 4749 C CA . LYS A 1 609 ? -11.868 60.856 -9.219 1.00 34.69 609 LYS A CA 1
ATOM 4750 C C . LYS A 1 609 ? -11.038 61.999 -9.812 1.00 34.69 609 LYS A C 1
ATOM 4752 O O . LYS A 1 609 ? -9.904 62.209 -9.396 1.00 34.69 609 LYS A O 1
ATOM 4757 N N . LYS A 1 610 ? -11.618 62.743 -10.756 1.00 35.03 610 LYS A N 1
ATOM 4758 C CA . LYS A 1 610 ? -11.137 64.079 -11.124 1.00 35.03 610 LYS A CA 1
ATOM 4759 C C . LYS A 1 610 ? -11.486 65.049 -9.995 1.00 35.03 610 LYS A C 1
ATOM 4761 O O . LYS A 1 610 ? -12.642 65.110 -9.583 1.00 35.03 610 LYS A O 1
ATOM 4766 N N . SER A 1 611 ? -10.504 65.813 -9.543 1.00 33.22 611 SER A N 1
ATOM 4767 C CA . SER A 1 611 ? -10.673 66.991 -8.693 1.00 33.22 611 SER A CA 1
ATOM 4768 C C . SER A 1 611 ? -9.748 68.080 -9.219 1.00 33.22 611 SER A C 1
ATOM 4770 O O . SER A 1 611 ? -8.558 67.797 -9.337 1.00 33.22 611 SER A O 1
ATOM 4772 N N . GLY A 1 612 ? -10.303 69.270 -9.477 1.00 32.22 612 GLY A N 1
ATOM 4773 C CA . GLY A 1 612 ? -9.566 70.524 -9.699 1.00 32.22 612 GLY A CA 1
ATOM 4774 C C . GLY A 1 612 ? -8.836 70.611 -11.021 1.00 32.22 612 GLY A C 1
ATOM 4775 O O . GLY A 1 612 ? -7.676 70.156 -11.054 1.00 32.22 612 GLY A O 1
#

Radius of gyration: 30.45 Å; chains: 1; bounding box: 74×90×82 Å

Sequence (612 aa):
MFSERFLRSMAILLIAIVMAIAADESAVAGPMPGDGDVEPDAVRELADLGDTLKAAVLSGAMSEEDAIKIWETMRRRLEPPATPKPARDETRGGTPKRDLVRLAAPEPEQVWLLLQPEFLGRDVTVLRDELMLDPDQTLILDVLLDDYREAFELASAPFRVALTRSRRATADRWITETLQRARIDGDVTALENTRSALEKLAEERGAKETPGKPERADAAPSRREQRHRAWSQRMLAVTVQLEGRLAALRARVDEQLAELDREDAVITGERVLKMARSLRAERARLGRELAELIAAITTAEQRGPANDRLALALARVRVERLLPLGRFGGESMNLWAALSESVQRHEANDDDPAVAAARRVLRERTLEIAGRLDHRAEATLDRELEGLAYLQWRDRAIAANGGAAGGVPARQTTAALTTYAAACRRELAASMMTRDALLDLLDGSVASIEAADSDAELAATYRDAALRRGFPTEMRRRWSERALTSANRLDDLDDETIEWLRGLSADIAQSLAALRADSIRRRLVRDPRLAREQVAVRFGGDERTIAWGSEHWFGINHQTLTEIDDRTEGELRAMLTAEQWSVLPARRRDAKISKEGRDKKGNARPTPKKSG

Secondary structure (DSSP, 8-state):
--HHHHHHHHHHHHHHHHHHHHHHTTT--S--S------HHHHHHHHHHHHHHHHHHHTTSS-HHHHHHHHHHHHHHHSPP--------TTS---HHHHHHHHSPPPTT--TGGGS-S--TTHHHHHHHHHT--HHHHHHHHHHHHHHHHHHHHHHHHHHHHHHHHHHHHHHHHHHHHHHH------HHHHHHHHHHHHHHHHHHHHTS-SS----S-S-S-HHHHHHHHHHHHHHHHHHTHHHHHHHHHHHHHHHHHHHHHSS----HHHHHHHHHHHHHHHHHHHHHHHHHHHHHS-HHHH-GGGHHHHHHHHHHHHHHHGGG--STTTT--HHHHHHHHHHHTT--TT-HHHHHHHHHHHHHHHHHHHHHHHHHHHHHHHHHHHHHHHHHHHHHHHHTTT-GGGS-HHHHHHHHHHHHHHHHHHHHHHHHHHHHHHHHHHHHHHHHHHH-S-SHHHHHHHHHHHHHH-TTTS---HHHHHHHHHTT-SS--HHHHHHHHHHHHHHHHHHHHHHHHHHHHHHHHHHHHHHHHHHHHTT--GGGS---HHHHH-TTHHHHHHHHHHHHHHHHHHS-HHHHHHSPPPHHHHHHHHHHHHHHTT-PPPPPP--

Foldseek 3Di:
DVVVVVVVVVVVVVVVVVVVVVVVVVPDPDDDDDDDDLDPVLVVVLVLLLLLLVLLCLLVLAPPVLSVLLSVLSVCLSDDPPDPDPPPPLLPFDALVVLVVLLFQDALLPQPLLLDALAALVLLVLLCVLLVDDPVLSVVLSVLRVVLVVLLCVLCVVLVVLSSLQSLLVSLLSLLQRLVSRDDPVDPVSLVSSVVVLVVVVVVVVPPPDDDDDDDPDDDCPVVNVVSVVSSVVSSVSSVCSVVVSVVVSVVSVVVSVVSVPPPDNSALVVSLVSSVVSVVVSVVSVVVSLVVSVVSGDCVSLDVVNVSSLLSSLVSLLQVQLVVASAQQSNQDLVVLLVVLCVVVVPDCPQQLSVLLVVLCSVCSNVLSVLSVQLSVLVSLLNSLSSVLVNVQCVQCVVQVNDSVSRDPVSNLVSLVSSLVSLVSSLVSSLVSSVSSVVSLVSSLVSSVVRDVDSRSSVSSSLSRSCRRPVNLSPDAQLLQQLVLLCPDPPDDPVLNVVSVVLNVVLVVVSVVQSVVQVVVSSVPSSVSSNVSSQVVSDHDPVVDDDDPCSRRNPCNVVSVVSVVVSLVVCVVRDDPVSSVSGDDDPVVVVVVVVVVVVVVPPDDDDDDDD

pLDDT: mean 76.58, std 19.72, range [22.78, 97.94]